Protein AF-A0A1Y2EVN9-F1 (afdb_monomer_lite)

pLDDT: mean 73.64, std 23.73, range [30.78, 98.62]

Structure (mmCIF, N/CA/C/O backbone):
data_AF-A0A1Y2EVN9-F1
#
_entry.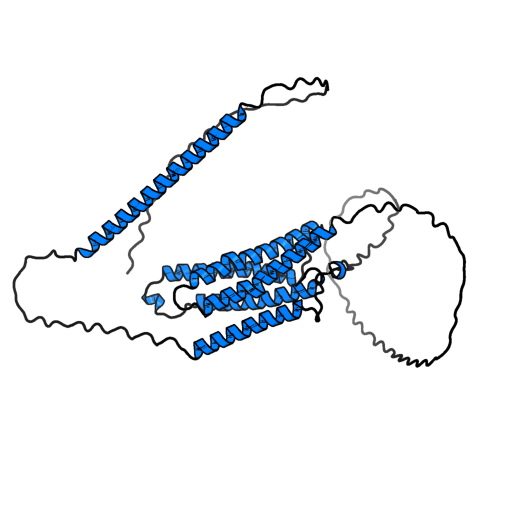id   AF-A0A1Y2EVN9-F1
#
loop_
_atom_site.group_PDB
_atom_site.id
_atom_site.type_symbol
_atom_site.label_atom_id
_atom_site.label_alt_id
_atom_site.label_comp_id
_atom_site.label_asym_id
_atom_site.label_entity_id
_atom_site.label_seq_id
_atom_site.pdbx_PDB_ins_code
_atom_site.Cartn_x
_atom_site.Cartn_y
_atom_site.Cartn_z
_atom_site.occupancy
_atom_site.B_iso_or_equiv
_atom_site.auth_seq_id
_atom_site.auth_comp_id
_atom_site.auth_asym_id
_atom_site.auth_atom_id
_atom_site.pdbx_PDB_model_num
ATOM 1 N N . MET A 1 1 ? -19.627 15.706 5.560 1.00 34.94 1 MET A N 1
ATOM 2 C CA . MET A 1 1 ? -20.431 14.649 6.206 1.00 34.94 1 MET A CA 1
ATOM 3 C C . MET A 1 1 ? -19.905 14.470 7.611 1.00 34.94 1 MET A C 1
ATOM 5 O O . MET A 1 1 ? -18.708 14.255 7.759 1.00 34.94 1 MET A O 1
ATOM 9 N N . ASP A 1 2 ? -20.760 14.638 8.614 1.00 34.47 2 ASP A N 1
ATOM 10 C CA . ASP A 1 2 ? -20.383 14.423 10.007 1.00 34.47 2 ASP A CA 1
ATOM 11 C C . ASP A 1 2 ? -20.301 12.914 10.277 1.00 34.47 2 ASP A C 1
ATOM 13 O O . ASP A 1 2 ? -21.312 12.223 10.370 1.00 34.47 2 ASP A O 1
ATOM 17 N N . LEU A 1 3 ? -19.076 12.385 10.314 1.00 41.66 3 LEU A N 1
ATOM 18 C CA . LEU A 1 3 ? -18.809 10.964 10.560 1.00 41.66 3 LEU A CA 1
ATOM 19 C C . LEU A 1 3 ? -18.911 10.602 12.052 1.00 41.66 3 LEU A C 1
ATOM 21 O O . LEU A 1 3 ? -18.780 9.424 12.403 1.00 41.66 3 LEU A O 1
ATOM 25 N N . SER A 1 4 ? -19.123 11.587 12.936 1.00 45.50 4 SER A N 1
ATOM 26 C CA . SER A 1 4 ? -19.107 11.387 14.387 1.00 45.50 4 SER A CA 1
ATOM 27 C C . SER A 1 4 ? -20.281 10.544 14.896 1.00 45.50 4 SER A C 1
ATOM 29 O O . SER A 1 4 ? -20.102 9.814 15.874 1.00 45.50 4 SER A O 1
ATOM 31 N N . SER A 1 5 ? -21.424 10.562 14.199 1.00 46.28 5 SER A N 1
ATOM 32 C CA . SER A 1 5 ? -22.664 9.873 14.588 1.00 46.28 5 SER A CA 1
ATOM 33 C C . SER A 1 5 ? -22.692 8.373 14.262 1.00 46.28 5 SER A C 1
ATOM 35 O O . SER A 1 5 ? -23.429 7.622 14.894 1.00 46.28 5 SER A O 1
ATOM 37 N N . THR A 1 6 ? -21.864 7.899 13.323 1.00 50.53 6 THR A N 1
ATOM 38 C CA . THR A 1 6 ? -21.842 6.481 12.897 1.00 50.53 6 THR A CA 1
ATOM 39 C C . THR A 1 6 ? -21.012 5.558 13.790 1.00 50.53 6 THR A C 1
ATOM 41 O O . THR A 1 6 ? -21.152 4.341 13.706 1.00 50.53 6 THR A O 1
ATOM 44 N N . PHE A 1 7 ? -20.156 6.107 14.655 1.00 44.53 7 PHE A N 1
ATOM 45 C CA . PHE A 1 7 ? -19.360 5.331 15.610 1.00 44.53 7 PHE A CA 1
ATOM 46 C C . PHE A 1 7 ? -19.925 5.513 17.020 1.00 44.53 7 PHE A C 1
ATOM 48 O O . PHE A 1 7 ? -19.379 6.272 17.826 1.00 44.53 7 PHE A O 1
ATOM 55 N N . SER A 1 8 ? -21.020 4.814 17.327 1.00 47.16 8 SER A N 1
ATOM 56 C CA . SER A 1 8 ? -21.505 4.717 18.704 1.00 47.16 8 SER A CA 1
ATOM 57 C C . SER A 1 8 ? -20.593 3.773 19.489 1.00 47.16 8 SER A C 1
ATOM 59 O O . SER A 1 8 ? -20.659 2.554 19.342 1.00 47.16 8 SER A O 1
ATOM 61 N N . ALA A 1 9 ? -19.735 4.334 20.347 1.00 46.75 9 ALA A N 1
ATOM 62 C CA . ALA A 1 9 ? -18.887 3.557 21.257 1.00 46.75 9 ALA A CA 1
ATOM 63 C C . ALA A 1 9 ? -19.705 2.656 22.208 1.00 46.75 9 ALA A C 1
ATOM 65 O O . ALA A 1 9 ? -19.168 1.697 22.755 1.00 46.75 9 ALA A O 1
ATOM 66 N N . SER A 1 10 ? -21.008 2.930 22.360 1.00 43.56 10 SER A N 1
ATOM 67 C CA . SER A 1 10 ? -21.938 2.142 23.172 1.00 43.56 10 SER A CA 1
ATOM 68 C C . SER A 1 10 ? -22.280 0.779 22.551 1.00 43.56 10 SER A C 1
ATOM 70 O O . SER A 1 10 ? -22.533 -0.166 23.291 1.00 43.56 10 SER A O 1
ATOM 72 N N . ALA A 1 11 ? -22.200 0.627 21.222 1.00 43.34 11 ALA A N 1
ATOM 73 C CA . ALA A 1 11 ? -22.446 -0.655 20.546 1.00 43.34 11 ALA A CA 1
ATOM 74 C C . ALA A 1 11 ? -21.252 -1.626 20.627 1.00 43.34 11 ALA A C 1
ATOM 76 O O . ALA A 1 11 ? -21.400 -2.817 20.372 1.00 43.34 11 ALA A O 1
ATOM 77 N N . ALA A 1 12 ? -20.078 -1.136 21.041 1.00 42.50 12 ALA A N 1
ATOM 78 C CA . ALA A 1 12 ? -18.939 -1.962 21.426 1.00 42.50 12 ALA A CA 1
ATOM 79 C C . ALA A 1 12 ? -18.917 -2.207 22.943 1.00 42.50 12 ALA A C 1
ATOM 81 O O . ALA A 1 12 ? -17.842 -2.308 23.546 1.00 42.50 12 ALA A O 1
ATOM 82 N N . ALA A 1 13 ? -20.094 -2.371 23.559 1.00 40.84 13 ALA A N 1
ATOM 83 C CA . ALA A 1 13 ? -20.227 -3.292 24.677 1.00 40.84 13 ALA A CA 1
ATOM 84 C C . ALA A 1 13 ? -19.858 -4.687 24.151 1.00 40.84 13 ALA A C 1
ATOM 86 O O . ALA A 1 13 ? -20.698 -5.537 23.885 1.00 40.84 13 ALA A O 1
ATOM 87 N N . VAL A 1 14 ? -18.556 -4.902 23.952 1.00 41.34 14 VAL A N 1
ATOM 88 C CA . VAL A 1 14 ? -17.957 -6.215 24.064 1.00 41.34 14 VAL A CA 1
ATOM 89 C C . VAL A 1 14 ? -18.363 -6.630 25.465 1.00 41.34 14 VAL A C 1
ATOM 91 O O . VAL A 1 14 ? -17.728 -6.208 26.433 1.00 41.34 14 VAL A O 1
ATOM 94 N N . SER A 1 15 ? -19.475 -7.364 25.578 1.00 39.38 15 SER A N 1
ATOM 95 C CA . SER A 1 15 ? -19.688 -8.259 26.698 1.00 39.38 15 SER A CA 1
ATOM 96 C C . SER A 1 15 ? -18.334 -8.910 26.889 1.00 39.38 15 SER A C 1
ATOM 98 O O . SER A 1 15 ? -17.832 -9.559 25.965 1.00 39.38 15 SER A O 1
ATOM 100 N N . ALA A 1 16 ? -17.678 -8.608 28.014 1.00 35.81 16 ALA A N 1
ATOM 101 C CA . ALA A 1 16 ? -16.493 -9.344 28.409 1.00 35.81 16 ALA A CA 1
ATOM 102 C C . ALA A 1 16 ? -16.835 -10.812 28.145 1.00 35.81 16 ALA A C 1
ATOM 104 O O . ALA A 1 16 ? -17.944 -11.207 28.524 1.00 35.81 16 ALA A O 1
ATOM 105 N N . PRO A 1 17 ? -16.013 -11.568 27.394 1.00 36.44 17 PRO A N 1
ATOM 106 C CA . PRO A 1 17 ? -16.345 -12.950 27.116 1.00 36.44 17 PRO A CA 1
ATOM 107 C C . PRO A 1 17 ? -16.659 -13.585 28.464 1.00 36.44 17 PRO A C 1
ATOM 109 O O . PRO A 1 17 ? -15.813 -13.585 29.361 1.00 36.44 17 PRO A O 1
ATOM 112 N N . LEU A 1 18 ? -17.918 -13.999 28.620 1.00 34.16 18 LEU A N 1
ATOM 113 C CA . LEU A 1 18 ? -18.424 -14.722 29.772 1.00 34.16 18 LEU A CA 1
ATOM 114 C C . LEU A 1 18 ? -17.765 -16.101 29.733 1.00 34.16 18 LEU A C 1
ATOM 116 O O . LEU A 1 18 ? -18.404 -17.111 29.472 1.00 34.16 18 LEU A O 1
ATOM 120 N N . TYR A 1 19 ? -16.460 -16.150 29.969 1.00 30.78 19 TYR A N 1
ATOM 121 C CA . TYR A 1 19 ? -15.894 -17.284 30.653 1.00 30.78 19 TYR A CA 1
ATOM 122 C C . TYR A 1 19 ? -16.350 -17.091 32.090 1.00 30.78 19 TYR A C 1
ATOM 124 O O . TYR A 1 19 ? -15.742 -16.348 32.862 1.00 30.78 19 TYR A O 1
ATOM 132 N N . SER A 1 20 ? -17.476 -17.710 32.435 1.00 35.25 20 SER A N 1
ATOM 133 C CA . SER A 1 20 ? -17.718 -18.076 33.816 1.00 35.25 20 SER A CA 1
ATOM 134 C C . SER A 1 20 ? -16.542 -18.961 34.216 1.00 35.25 20 SER A C 1
ATOM 136 O O . SER A 1 20 ? -16.528 -20.164 33.957 1.00 35.25 20 SER A O 1
ATOM 138 N N . ILE A 1 21 ? -15.512 -18.360 34.810 1.00 32.78 21 ILE A N 1
ATOM 139 C CA . ILE A 1 21 ? -14.719 -19.094 35.777 1.00 32.78 21 ILE A CA 1
ATOM 140 C C . ILE A 1 21 ? -15.749 -19.432 36.841 1.00 32.78 21 ILE A C 1
ATOM 142 O O . ILE A 1 21 ? -16.159 -18.570 37.618 1.00 32.78 21 ILE A O 1
ATOM 146 N N . THR A 1 22 ? -16.243 -20.666 36.805 1.00 35.19 22 THR A N 1
ATOM 147 C CA . THR A 1 22 ? -16.845 -21.293 37.968 1.00 35.19 22 THR A CA 1
ATOM 148 C C . THR A 1 22 ? -15.737 -21.299 39.008 1.00 35.19 22 THR A C 1
ATOM 150 O O . THR A 1 22 ? -14.952 -22.238 39.102 1.00 35.19 22 THR A O 1
ATOM 153 N N . ALA A 1 23 ? -15.598 -20.189 39.729 1.00 35.47 23 ALA A N 1
ATOM 154 C CA . ALA A 1 23 ? -14.927 -20.184 41.001 1.00 35.47 23 ALA A CA 1
ATOM 155 C C . ALA A 1 23 ? -15.796 -21.102 41.848 1.00 35.47 23 ALA A C 1
ATOM 157 O O . ALA A 1 23 ? -16.858 -20.704 42.325 1.00 35.47 23 ALA A O 1
ATOM 158 N N . SER A 1 24 ? -15.400 -22.374 41.929 1.00 33.91 24 SER A N 1
ATOM 159 C CA . SER A 1 24 ? -15.889 -23.252 42.970 1.00 33.91 24 SER A CA 1
ATOM 160 C C . SER A 1 24 ? -15.668 -22.485 44.264 1.00 33.91 24 SER A C 1
ATOM 162 O O . SER A 1 24 ? -14.526 -22.217 44.646 1.00 33.91 24 SER A O 1
ATOM 164 N N . SER A 1 25 ? -16.761 -22.077 44.893 1.00 40.16 25 SER A N 1
ATOM 165 C CA . SER A 1 25 ? -16.790 -21.616 46.267 1.00 40.16 25 SER A CA 1
ATOM 166 C C . SER A 1 25 ? -16.389 -22.798 47.150 1.00 40.16 25 SER A C 1
ATOM 168 O O . SER A 1 25 ? -17.229 -23.469 47.743 1.00 40.16 25 SER A O 1
ATOM 170 N N . GLY A 1 26 ? -15.092 -23.103 47.163 1.00 34.59 26 GLY A N 1
ATOM 171 C CA . GLY A 1 26 ? -14.462 -23.917 48.180 1.00 34.59 26 GLY A CA 1
ATOM 172 C C . GLY A 1 26 ? -14.413 -23.065 49.432 1.00 34.59 26 GLY A C 1
ATOM 173 O O . GLY A 1 26 ? -13.528 -22.226 49.583 1.00 34.59 26 GLY A O 1
ATOM 174 N N . GLY A 1 27 ? -15.419 -23.226 50.288 1.00 44.00 27 GLY A N 1
ATOM 175 C CA . GLY A 1 27 ? -15.345 -22.757 51.659 1.00 44.00 27 GLY A CA 1
ATOM 176 C C . GLY A 1 27 ? -14.179 -23.463 52.339 1.00 44.00 27 GLY A C 1
ATOM 177 O O . GLY A 1 27 ? -14.243 -24.663 52.581 1.00 44.00 27 GLY A O 1
ATOM 178 N N . SER A 1 28 ? -13.116 -22.718 52.627 1.00 37.31 28 SER A N 1
ATOM 179 C CA . SER A 1 28 ? -12.024 -23.196 53.466 1.00 37.31 28 SER A CA 1
ATOM 180 C C . SER A 1 28 ? -12.242 -22.677 54.876 1.00 37.31 28 SER A C 1
ATOM 182 O O . SER A 1 28 ? -11.892 -21.550 55.223 1.00 37.31 28 SER A O 1
ATOM 184 N N . SER A 1 29 ? -12.870 -23.541 55.666 1.00 37.34 29 SER A N 1
ATOM 185 C CA . SER A 1 29 ? -12.788 -23.570 57.117 1.00 37.34 29 SER A CA 1
ATOM 186 C C . SER A 1 29 ? -11.329 -23.560 57.570 1.00 37.34 29 SER A C 1
ATOM 188 O O . SER A 1 29 ? -10.499 -24.309 57.055 1.00 37.34 29 SER A O 1
ATOM 190 N N . ALA A 1 30 ? -11.044 -22.730 58.568 1.00 40.97 30 ALA A N 1
ATOM 191 C CA . ALA A 1 30 ? -9.819 -22.783 59.344 1.00 40.97 30 ALA A CA 1
ATOM 192 C C . ALA A 1 30 ? -9.633 -24.179 59.962 1.00 40.97 30 ALA A C 1
ATOM 194 O O . ALA A 1 30 ? -10.566 -24.730 60.546 1.00 40.97 30 ALA A O 1
ATOM 195 N N . GLY A 1 31 ? -8.426 -24.734 59.865 1.00 35.88 31 GLY A N 1
ATOM 196 C CA . GLY A 1 31 ? -8.103 -25.990 60.527 1.00 35.88 31 GLY A CA 1
ATOM 197 C C . GLY A 1 31 ? -6.674 -26.454 60.288 1.00 35.88 31 GLY A C 1
ATOM 198 O O . GLY A 1 31 ? -6.390 -27.061 59.267 1.00 35.88 31 GLY A O 1
ATOM 199 N N . GLY A 1 32 ? -5.820 -26.216 61.285 1.00 35.16 32 GLY A N 1
ATOM 200 C CA . GLY A 1 32 ? -4.882 -27.231 61.769 1.00 35.16 32 GLY A CA 1
ATOM 201 C C . GLY A 1 32 ? -3.569 -27.422 61.015 1.00 35.16 32 GLY A C 1
ATOM 202 O O . GLY A 1 32 ? -3.515 -27.994 59.934 1.00 35.16 32 GLY A O 1
ATOM 203 N N . ALA A 1 33 ? -2.487 -27.033 61.686 1.00 42.38 33 ALA A N 1
ATOM 204 C CA . ALA A 1 33 ? -1.132 -27.478 61.407 1.00 42.38 33 ALA A CA 1
ATOM 205 C C . ALA A 1 33 ? -0.999 -29.012 61.482 1.00 42.38 33 ALA A C 1
ATOM 207 O O . ALA A 1 33 ? -1.585 -29.655 62.351 1.00 42.38 33 ALA A O 1
ATOM 208 N N . GLY A 1 34 ? -0.151 -29.574 60.622 1.00 33.62 34 GLY A N 1
ATOM 209 C CA . GLY A 1 34 ? 0.265 -30.972 60.679 1.00 33.62 34 GLY A CA 1
ATOM 210 C C . GLY A 1 34 ? 1.383 -31.238 59.680 1.00 33.62 34 GLY A C 1
ATOM 211 O O . GLY A 1 34 ? 1.138 -31.403 58.491 1.00 33.62 34 GLY A O 1
ATOM 212 N N . ALA A 1 35 ? 2.620 -31.230 60.168 1.00 45.34 35 ALA A N 1
ATOM 213 C CA . ALA A 1 35 ? 3.794 -31.648 59.421 1.00 45.34 35 ALA A CA 1
ATOM 214 C C . ALA A 1 35 ? 3.824 -33.178 59.285 1.00 45.34 35 ALA A C 1
ATOM 216 O O . ALA A 1 35 ? 3.677 -33.875 60.285 1.00 45.34 35 ALA A O 1
ATOM 217 N N . SER A 1 36 ? 4.126 -33.694 58.093 1.00 39.09 36 SER A N 1
ATOM 218 C CA . SER A 1 36 ? 4.818 -34.978 57.957 1.00 39.09 36 SER A CA 1
ATOM 219 C C . SER A 1 36 ? 5.502 -35.117 56.597 1.00 39.09 36 SER A C 1
ATOM 221 O O . SER A 1 36 ? 4.943 -34.841 55.540 1.00 39.09 36 SER A O 1
ATOM 223 N N . SER A 1 37 ? 6.745 -35.559 56.704 1.00 42.06 37 SER A N 1
ATOM 224 C CA . SER A 1 37 ? 7.745 -35.953 55.722 1.00 42.06 37 SER A CA 1
ATOM 225 C C . SER A 1 37 ? 7.330 -36.996 54.677 1.00 42.06 37 SER A C 1
ATOM 227 O O . SER A 1 37 ? 6.659 -37.962 55.016 1.00 42.06 37 SER A O 1
ATOM 229 N N . GLY A 1 38 ? 7.964 -36.895 53.501 1.00 39.31 38 GLY A N 1
ATOM 230 C CA . GLY A 1 38 ? 8.702 -38.003 52.874 1.00 39.31 38 GLY A CA 1
ATOM 231 C C . GLY A 1 38 ? 7.924 -38.989 51.996 1.00 39.31 38 GLY A C 1
ATOM 232 O O . GLY A 1 38 ? 6.929 -39.563 52.414 1.00 39.31 38 GLY A O 1
ATOM 233 N N . GLY A 1 39 ? 8.463 -39.273 50.805 1.00 33.25 39 GLY A N 1
ATOM 234 C CA . GLY A 1 39 ? 8.113 -40.483 50.055 1.00 33.25 39 GLY A CA 1
ATOM 235 C C . GLY A 1 39 ? 8.270 -40.366 48.543 1.00 33.25 39 GLY A C 1
ATOM 236 O O . GLY A 1 39 ? 7.394 -39.850 47.862 1.00 33.25 39 GLY A O 1
ATOM 237 N N . ALA A 1 40 ? 9.385 -40.880 48.027 1.00 45.91 40 ALA A N 1
ATOM 238 C CA . ALA A 1 40 ? 9.589 -41.192 46.616 1.00 45.91 40 ALA A CA 1
ATOM 239 C C . ALA A 1 40 ? 8.915 -42.530 46.236 1.00 45.91 40 ALA A C 1
ATOM 241 O O . ALA A 1 40 ? 8.785 -43.410 47.082 1.00 45.91 40 ALA A O 1
ATOM 242 N N . GLY A 1 41 ? 8.580 -42.709 44.952 1.00 36.31 41 GLY A N 1
ATOM 243 C CA . GLY A 1 41 ? 8.181 -43.993 44.341 1.00 36.31 41 GLY A CA 1
ATOM 244 C C . GLY A 1 41 ? 7.054 -43.801 43.317 1.00 36.31 41 GLY A C 1
ATOM 245 O O . GLY A 1 41 ? 5.977 -43.354 43.676 1.00 36.31 41 GLY A O 1
ATOM 246 N N . ALA A 1 42 ? 7.311 -43.873 42.009 1.00 40.38 42 ALA A N 1
ATOM 247 C CA . ALA A 1 42 ? 7.463 -45.076 41.173 1.00 40.38 42 ALA A CA 1
ATOM 248 C C . ALA A 1 42 ? 6.137 -45.547 40.524 1.00 40.38 42 ALA A C 1
ATOM 250 O O . ALA A 1 42 ? 5.221 -46.007 41.189 1.00 40.38 42 ALA A O 1
ATOM 251 N N . THR A 1 43 ? 6.099 -45.404 39.192 1.00 52.75 43 THR A N 1
ATOM 252 C CA . THR A 1 43 ? 5.428 -46.213 38.148 1.00 52.75 43 THR A CA 1
ATOM 253 C C . THR A 1 43 ? 4.273 -47.154 38.515 1.00 52.75 43 THR A C 1
ATOM 255 O O . THR A 1 43 ? 4.488 -48.147 39.205 1.00 52.75 43 THR A O 1
ATOM 258 N N . THR A 1 44 ? 3.141 -47.030 37.807 1.00 41.50 44 THR A N 1
ATOM 259 C CA . THR A 1 44 ? 2.495 -48.190 37.150 1.00 41.50 44 THR A CA 1
ATOM 260 C C . THR A 1 44 ? 1.560 -47.765 36.016 1.00 41.50 44 THR A C 1
ATOM 262 O O . THR A 1 44 ? 0.887 -46.741 36.082 1.00 41.50 44 THR A O 1
ATOM 265 N N . ALA A 1 45 ? 1.567 -48.567 34.954 1.00 44.97 45 ALA A N 1
ATOM 266 C CA . ALA A 1 45 ? 0.707 -48.491 33.783 1.00 44.97 45 ALA A CA 1
ATOM 267 C C . ALA A 1 45 ? -0.560 -49.350 33.962 1.00 44.97 45 ALA A C 1
ATOM 269 O O . ALA A 1 45 ? -0.526 -50.327 34.706 1.00 44.97 45 ALA A O 1
ATOM 270 N N . GLY A 1 46 ? -1.602 -49.072 33.166 1.00 36.44 46 GLY A N 1
ATOM 271 C CA . GLY A 1 46 ? -2.510 -50.111 32.656 1.00 36.44 46 GLY A CA 1
ATOM 272 C C . GLY A 1 46 ? -4.012 -49.949 32.934 1.00 36.44 46 GLY A C 1
ATOM 273 O O . GLY A 1 46 ? -4.424 -49.803 34.076 1.00 36.44 46 GLY A O 1
ATOM 274 N N . GLY A 1 47 ? -4.807 -50.100 31.860 1.00 34.38 47 GLY A N 1
ATOM 275 C CA . GLY A 1 47 ? -6.258 -50.374 31.849 1.00 34.38 47 GLY A CA 1
ATOM 276 C C . GLY A 1 47 ? -7.131 -49.113 31.908 1.00 34.38 47 GLY A C 1
ATOM 277 O O . GLY A 1 47 ? -7.039 -48.347 32.848 1.00 34.38 47 GLY A O 1
ATOM 278 N N . GLY A 1 48 ? -7.979 -48.759 30.941 1.00 41.22 48 GLY A N 1
ATOM 279 C CA . GLY A 1 48 ? -8.818 -49.580 30.075 1.00 41.22 48 GLY A CA 1
ATOM 280 C C . GLY A 1 48 ? -10.270 -49.462 30.548 1.00 41.22 48 GLY A C 1
ATOM 281 O O . GLY A 1 48 ? -10.645 -50.151 31.483 1.00 41.22 48 GLY A O 1
ATOM 282 N N . SER A 1 49 ? -11.094 -48.617 29.916 1.00 42.72 49 SER A N 1
ATOM 283 C CA . SER A 1 49 ? -12.533 -48.892 29.803 1.00 42.72 49 SER A CA 1
ATOM 284 C C . SER A 1 49 ? -13.161 -48.115 28.644 1.00 42.72 49 SER A C 1
ATOM 286 O O . SER A 1 49 ? -13.015 -46.902 28.496 1.00 42.72 49 SER A O 1
ATOM 288 N N . SER A 1 50 ? -13.813 -48.886 27.787 1.00 48.53 50 SER A N 1
ATOM 289 C CA . SER A 1 50 ? -14.742 -48.504 26.737 1.00 48.53 50 SER A CA 1
ATOM 290 C C . SER A 1 50 ? -16.046 -47.983 27.342 1.00 48.53 50 SER A C 1
ATOM 292 O O . SER A 1 50 ? -16.677 -48.690 28.126 1.00 48.53 50 SER A O 1
ATOM 294 N N . GLY A 1 51 ? -16.478 -46.793 26.930 1.00 40.66 51 GLY A N 1
ATOM 295 C CA . GLY A 1 51 ? -17.767 -46.213 27.302 1.00 40.66 51 GLY A CA 1
ATOM 296 C C . GLY A 1 51 ? -18.493 -45.673 26.077 1.00 40.66 51 GLY A C 1
ATOM 297 O O . GLY A 1 51 ? -18.408 -44.489 25.766 1.00 40.66 51 GLY A O 1
ATOM 298 N N . THR A 1 52 ? -19.186 -46.563 25.373 1.00 48.16 52 THR A N 1
ATOM 299 C CA . THR A 1 52 ? -20.187 -46.238 24.354 1.00 48.16 52 THR A CA 1
ATOM 300 C C . THR A 1 52 ? -21.416 -45.664 25.061 1.00 48.16 52 THR A C 1
ATOM 302 O O . THR A 1 52 ? -22.033 -46.353 25.869 1.00 48.16 52 THR A O 1
ATOM 305 N N . GLY A 1 53 ? -21.763 -44.409 24.778 1.00 43.84 53 GLY A N 1
ATOM 306 C CA . GLY A 1 53 ? -22.907 -43.717 25.375 1.00 43.84 53 GLY A CA 1
ATOM 307 C C . GLY A 1 53 ? -23.766 -43.049 24.310 1.00 43.84 53 GLY A C 1
ATOM 308 O O . GLY A 1 53 ? -23.562 -41.891 23.967 1.00 43.84 53 GLY A O 1
ATOM 309 N N . SER A 1 54 ? -24.713 -43.811 23.776 1.00 50.69 54 SER A N 1
ATOM 310 C CA . SER A 1 54 ? -25.848 -43.362 22.972 1.00 50.69 54 SER A CA 1
ATOM 311 C C . SER A 1 54 ? -26.927 -42.714 23.848 1.00 50.69 54 SER A C 1
ATOM 313 O O . SER A 1 54 ? -27.298 -43.265 24.880 1.00 50.69 54 SER A O 1
ATOM 315 N N . GLY A 1 55 ? -27.483 -41.590 23.395 1.00 39.69 55 GLY A N 1
ATOM 316 C CA . GLY A 1 55 ? -28.688 -40.960 23.947 1.00 39.69 55 GLY A CA 1
ATOM 317 C C . GLY A 1 55 ? -28.749 -39.487 23.542 1.00 39.69 55 GLY A C 1
ATOM 318 O O . GLY A 1 55 ? -27.721 -38.832 23.468 1.00 39.69 55 GLY A O 1
ATOM 319 N N . ALA A 1 56 ? -29.873 -38.860 23.239 1.00 43.28 56 ALA A N 1
ATOM 320 C CA . ALA A 1 56 ? -31.248 -39.274 23.028 1.00 43.28 56 ALA A CA 1
ATOM 321 C C . ALA A 1 56 ? -31.900 -38.070 22.325 1.00 43.28 56 ALA A C 1
ATOM 323 O O . ALA A 1 56 ? -31.596 -36.920 22.646 1.00 43.28 56 ALA A O 1
ATOM 324 N N . ALA A 1 57 ? -32.763 -38.327 21.348 1.00 46.97 57 ALA A N 1
ATOM 325 C CA . ALA A 1 57 ? -33.530 -37.295 20.670 1.00 46.97 57 ALA A CA 1
ATOM 326 C C . ALA A 1 57 ? -34.548 -36.667 21.637 1.00 46.97 57 ALA A C 1
ATOM 328 O O . ALA A 1 57 ? -35.341 -37.384 22.243 1.00 46.97 57 ALA A O 1
ATOM 329 N N . SER A 1 58 ? -34.561 -35.337 21.747 1.00 48.56 58 SER A N 1
ATOM 330 C CA . SER A 1 58 ? -35.654 -34.590 22.369 1.00 48.56 58 SER A CA 1
ATOM 331 C C . SER A 1 58 ? -36.436 -33.829 21.299 1.00 48.56 58 SER A C 1
ATOM 333 O O . SER A 1 58 ? -36.089 -32.745 20.839 1.00 48.56 58 SER A O 1
ATOM 335 N N . THR A 1 59 ? -37.530 -34.456 20.883 1.00 51.00 59 THR A N 1
ATOM 336 C CA . THR A 1 59 ? -38.683 -33.831 20.237 1.00 51.00 59 THR A CA 1
ATOM 337 C C . THR A 1 59 ? -39.425 -32.914 21.207 1.00 51.00 59 THR A C 1
ATOM 339 O O . THR A 1 59 ? -39.794 -33.334 22.301 1.00 51.00 59 THR A O 1
ATOM 342 N N . GLY A 1 60 ? -39.749 -31.704 20.753 1.00 41.69 60 GLY A N 1
ATOM 343 C CA . GLY A 1 60 ? -40.785 -30.852 21.338 1.00 41.69 60 GLY A CA 1
ATOM 344 C C . GLY A 1 60 ? -40.532 -29.375 21.039 1.00 41.69 60 GLY A C 1
ATOM 345 O O . GLY A 1 60 ? -39.396 -28.934 21.053 1.00 41.69 60 GLY A O 1
ATOM 346 N N . LYS A 1 61 ? -41.509 -28.512 20.781 1.00 45.59 61 LYS A N 1
ATOM 347 C CA . LYS A 1 61 ? -42.933 -28.631 20.463 1.00 45.59 61 LYS A CA 1
ATOM 348 C C . LYS A 1 61 ? -43.293 -27.222 19.970 1.00 45.59 61 LYS A C 1
ATOM 350 O O . LYS A 1 61 ? -43.003 -26.253 20.666 1.00 45.59 61 LYS A O 1
ATOM 355 N N . ALA A 1 62 ? -43.848 -27.094 18.768 1.00 47.94 62 ALA A N 1
ATOM 356 C CA . ALA A 1 62 ? -44.321 -25.808 18.265 1.00 47.94 62 ALA A CA 1
ATOM 357 C C . ALA A 1 62 ? -45.573 -25.367 19.041 1.00 47.94 62 ALA A C 1
ATOM 359 O O . ALA A 1 62 ? -46.492 -26.162 19.239 1.00 47.94 62 ALA A O 1
ATOM 360 N N . SER A 1 63 ? -45.621 -24.098 19.443 1.00 54.16 63 SER A N 1
ATOM 361 C CA . SER A 1 63 ? -46.849 -23.422 19.865 1.00 54.16 63 SER A CA 1
ATOM 362 C C . SER A 1 63 ? -46.949 -22.078 19.149 1.00 54.16 63 SER A C 1
ATOM 364 O O . SER A 1 63 ? -46.419 -21.060 19.589 1.00 54.16 63 SER A O 1
ATOM 366 N N . THR A 1 64 ? -47.623 -22.109 18.006 1.00 48.16 64 THR A N 1
ATOM 367 C CA . THR A 1 64 ? -48.217 -20.956 17.334 1.00 48.16 64 THR A CA 1
ATOM 368 C C . THR A 1 64 ? -49.434 -20.493 18.131 1.00 48.16 64 THR A C 1
ATOM 370 O O . THR A 1 64 ? -50.407 -21.234 18.245 1.00 48.16 64 THR A O 1
ATOM 373 N N . GLY A 1 65 ? -49.383 -19.276 18.670 1.00 45.47 65 GLY A N 1
ATOM 374 C CA . GLY A 1 65 ? -50.526 -18.592 19.272 1.00 45.47 65 GLY A CA 1
ATOM 375 C C . GLY A 1 65 ? -50.831 -17.320 18.493 1.00 45.47 65 GLY A C 1
ATOM 376 O O . GLY A 1 65 ? -50.177 -16.302 18.696 1.00 45.47 65 GLY A O 1
ATOM 377 N N . ALA A 1 66 ? -51.799 -17.404 17.582 1.00 47.81 66 ALA A N 1
ATOM 378 C CA . ALA A 1 66 ? -52.442 -16.257 16.961 1.00 47.81 66 ALA A CA 1
ATOM 379 C C . ALA A 1 66 ? -53.501 -15.705 17.926 1.00 47.81 66 ALA A C 1
ATOM 381 O O . ALA A 1 66 ? -54.363 -16.449 18.386 1.00 47.81 66 ALA A O 1
ATOM 382 N N . GLY A 1 67 ? -53.434 -14.409 18.223 1.00 47.66 67 GLY A N 1
ATOM 383 C CA . GLY A 1 67 ? -54.436 -13.692 19.005 1.00 47.66 67 GLY A CA 1
ATOM 384 C C . GLY A 1 67 ? -54.767 -12.376 18.319 1.00 47.66 67 GLY A C 1
ATOM 385 O O . GLY A 1 67 ? -54.058 -11.390 18.492 1.00 47.66 67 GLY A O 1
ATOM 386 N N . ALA A 1 68 ? -55.821 -12.393 17.506 1.00 50.12 68 ALA A N 1
ATOM 387 C CA . ALA A 1 68 ? -56.481 -11.201 17.000 1.00 50.12 68 ALA A CA 1
ATOM 388 C C . ALA A 1 68 ? -57.324 -10.585 18.127 1.00 50.12 68 ALA A C 1
ATOM 390 O O . ALA A 1 68 ? -58.109 -11.284 18.763 1.00 50.12 68 ALA A O 1
ATOM 391 N N . GLY A 1 69 ? -57.159 -9.285 18.364 1.00 51.03 69 GLY A N 1
ATOM 392 C CA . GLY A 1 69 ? -57.917 -8.524 19.352 1.00 51.03 69 GLY A CA 1
ATOM 393 C C . GLY A 1 69 ? -58.285 -7.157 18.795 1.00 51.03 69 GLY A C 1
ATOM 394 O O . GLY A 1 69 ? -57.530 -6.200 18.922 1.00 51.03 69 GLY A O 1
ATOM 395 N N . THR A 1 70 ? -59.442 -7.104 18.145 1.00 51.16 70 THR A N 1
ATOM 396 C CA . THR A 1 70 ? -60.155 -5.893 17.733 1.00 51.16 70 THR A CA 1
ATOM 397 C C . THR A 1 70 ? -60.781 -5.241 18.966 1.00 51.16 70 THR A C 1
ATOM 399 O O . THR A 1 70 ? -61.478 -5.915 19.720 1.00 51.16 70 THR A O 1
ATOM 402 N N . GLY A 1 71 ? -60.582 -3.936 19.159 1.00 52.00 71 GLY A N 1
ATOM 403 C CA . GLY A 1 71 ? -61.210 -3.188 20.248 1.00 52.00 71 GLY A CA 1
ATOM 404 C C . GLY A 1 71 ? -61.177 -1.684 20.008 1.00 52.00 71 GLY A C 1
ATOM 405 O O . GLY A 1 71 ? -60.215 -1.013 20.367 1.00 52.00 71 GLY A O 1
ATOM 406 N N . SER A 1 72 ? -62.236 -1.172 19.382 1.00 51.84 72 SER A N 1
ATOM 407 C CA . SER A 1 72 ? -62.598 0.248 19.357 1.00 51.84 72 SER A CA 1
ATOM 408 C C . SER A 1 72 ? -63.068 0.718 20.736 1.00 51.84 72 SER A C 1
ATOM 410 O O . SER A 1 72 ? -63.787 -0.018 21.407 1.00 51.84 72 SER A O 1
ATOM 412 N N . GLY A 1 73 ? -62.827 1.992 21.064 1.00 47.56 73 GLY A N 1
ATOM 413 C CA . GLY A 1 73 ? -63.808 2.775 21.825 1.00 47.56 73 GLY A CA 1
ATOM 414 C C . GLY A 1 73 ? -63.293 3.660 22.964 1.00 47.56 73 GLY A C 1
ATOM 415 O O . GLY A 1 73 ? -62.782 3.167 23.957 1.00 47.56 73 GLY A O 1
ATOM 416 N N . ALA A 1 74 ? -63.618 4.950 22.821 1.00 46.97 74 ALA A N 1
ATOM 417 C CA . ALA A 1 74 ? -64.039 5.905 23.855 1.00 46.97 74 ALA A CA 1
ATOM 418 C C . ALA A 1 74 ? -63.002 6.565 24.798 1.00 46.97 74 ALA A C 1
ATOM 420 O O . ALA A 1 74 ? -62.506 5.992 25.759 1.00 46.97 74 ALA A O 1
ATOM 421 N N . THR A 1 75 ? -62.788 7.857 24.524 1.00 54.25 75 THR A N 1
ATOM 422 C CA . THR A 1 75 ? -63.038 9.017 25.405 1.00 54.25 75 THR A CA 1
ATOM 423 C C . THR A 1 75 ? -62.940 8.832 26.926 1.00 54.25 75 THR A C 1
ATOM 425 O O . THR A 1 75 ? -63.824 8.236 27.532 1.00 54.25 75 THR A O 1
ATOM 428 N N . ALA A 1 76 ? -61.999 9.543 27.558 1.00 50.31 76 ALA A N 1
ATOM 429 C CA . ALA A 1 76 ? -62.208 10.132 28.884 1.00 50.31 76 ALA A CA 1
ATOM 430 C C . ALA A 1 76 ? -61.283 11.341 29.104 1.00 50.31 76 ALA A C 1
ATOM 432 O O . ALA A 1 76 ? -60.083 11.214 29.343 1.00 50.31 76 ALA A O 1
ATOM 433 N N . THR A 1 77 ? -61.881 12.525 29.022 1.00 58.69 77 THR A N 1
ATOM 434 C CA . THR A 1 77 ? -61.384 13.777 29.592 1.00 58.69 77 THR A CA 1
ATOM 435 C C . THR A 1 77 ? -61.406 13.639 31.115 1.00 58.69 77 THR A C 1
ATOM 437 O O . THR A 1 77 ? -62.462 13.383 31.687 1.00 58.69 77 THR A O 1
ATOM 440 N N . GLY A 1 78 ? -60.256 13.795 31.769 1.00 53.78 78 GLY A N 1
ATOM 441 C CA . GLY A 1 78 ? -60.123 13.641 33.217 1.00 53.78 78 GLY A CA 1
ATOM 442 C C . GLY A 1 78 ? -59.147 14.653 33.796 1.00 53.78 78 GLY A C 1
ATOM 443 O O . GLY A 1 78 ? -57.951 14.401 33.882 1.00 53.78 78 GLY A O 1
ATOM 444 N N . THR A 1 79 ? -59.687 15.806 34.177 1.00 63.31 79 THR A N 1
ATOM 445 C CA . THR A 1 79 ? -59.066 16.795 35.057 1.00 63.31 79 THR A CA 1
ATOM 446 C C . THR A 1 79 ? -58.863 16.183 36.442 1.00 63.31 79 THR A C 1
ATOM 448 O O . THR A 1 79 ? -59.837 15.815 37.093 1.00 63.31 79 THR A O 1
ATOM 451 N N . SER A 1 80 ? -57.625 16.138 36.935 1.00 55.03 80 SER A N 1
ATOM 452 C CA . SER A 1 80 ? -57.359 15.975 38.367 1.00 55.03 80 SER A CA 1
ATOM 453 C C . SER A 1 80 ? -56.158 16.815 38.787 1.00 55.03 80 SER A C 1
ATOM 455 O O . SER A 1 80 ? -54.998 16.504 38.524 1.00 55.03 80 SER A O 1
ATOM 457 N N . SER A 1 81 ? -56.510 17.915 39.434 1.00 58.66 81 SER A N 1
ATOM 458 C CA . SER A 1 81 ? -55.722 18.749 40.323 1.00 58.66 81 SER A CA 1
ATOM 459 C C . SER A 1 81 ? -55.053 17.964 41.456 1.00 58.66 81 SER A C 1
ATOM 461 O O . SER A 1 81 ? -55.708 17.157 42.109 1.00 58.66 81 SER A O 1
ATOM 463 N N . GLY A 1 82 ? -53.812 18.345 41.772 1.00 55.34 82 GLY A N 1
ATOM 464 C CA . GLY A 1 82 ? -53.283 18.314 43.138 1.00 55.34 82 GLY A CA 1
ATOM 465 C C . GLY A 1 82 ? -52.478 17.079 43.541 1.00 55.34 82 GLY A C 1
ATOM 466 O O . GLY A 1 82 ? -53.044 16.051 43.883 1.00 55.34 82 GLY A O 1
ATOM 467 N N . ALA A 1 83 ? -51.157 17.248 43.629 1.00 53.09 83 ALA A N 1
ATOM 468 C CA . ALA A 1 83 ? -50.337 16.713 44.718 1.00 53.09 83 ALA A CA 1
ATOM 469 C C . ALA A 1 83 ? -48.944 17.353 44.650 1.00 53.09 83 ALA A C 1
ATOM 471 O O . ALA A 1 83 ? -48.081 16.955 43.870 1.00 53.09 83 ALA A O 1
ATOM 472 N N . SER A 1 84 ? -48.739 18.377 45.472 1.00 57.12 84 SER A N 1
ATOM 473 C CA . SER A 1 84 ? -47.443 18.992 45.739 1.00 57.12 84 SER A CA 1
ATOM 474 C C . SER A 1 84 ? -46.584 18.015 46.546 1.00 57.12 84 SER A C 1
ATOM 476 O O . SER A 1 84 ? -46.551 18.072 47.772 1.00 57.12 84 SER A O 1
ATOM 478 N N . SER A 1 85 ? -45.916 17.074 45.880 1.00 55.66 85 SER A N 1
ATOM 479 C CA . SER A 1 85 ? -44.919 16.213 46.517 1.00 55.66 85 SER A CA 1
ATOM 480 C C . SER A 1 85 ? -43.571 16.929 46.526 1.00 55.66 85 SER A C 1
ATOM 482 O O . SER A 1 85 ? -42.890 17.017 45.504 1.00 55.66 85 SER A O 1
ATOM 484 N N . SER A 1 86 ? -43.200 17.450 47.693 1.00 57.16 86 SER A N 1
ATOM 485 C CA . SER A 1 86 ? -41.865 17.940 48.026 1.00 57.16 86 SER A CA 1
ATOM 486 C C . SER A 1 86 ? -40.840 16.815 47.860 1.00 57.16 86 SER A C 1
ATOM 488 O O . SER A 1 86 ? -40.607 16.020 48.771 1.00 57.16 86 SER A O 1
ATOM 490 N N . SER A 1 87 ? -40.251 16.719 46.672 1.00 56.91 87 SER A N 1
ATOM 491 C CA . SER A 1 87 ? -39.148 15.812 46.385 1.00 56.91 87 SER A CA 1
ATOM 492 C C . SER A 1 87 ? -37.879 16.355 47.037 1.00 56.91 87 SER A C 1
ATOM 494 O O . SER A 1 87 ? -37.260 17.291 46.531 1.00 56.91 87 SER A O 1
ATOM 496 N N . THR A 1 88 ? -37.516 15.770 48.174 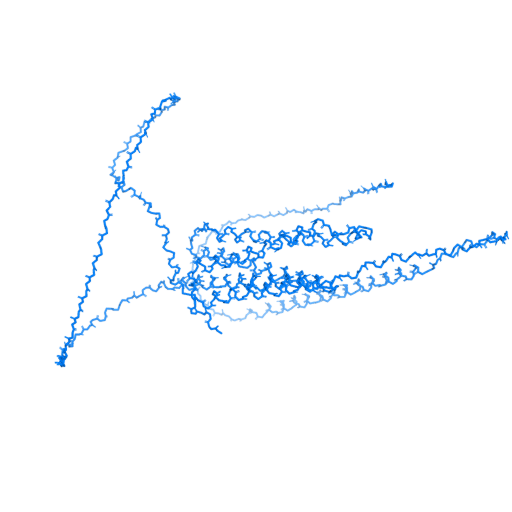1.00 60.22 88 THR A N 1
ATOM 497 C CA . THR A 1 88 ? -36.213 15.916 48.821 1.00 60.22 88 THR A CA 1
ATOM 498 C C . THR A 1 88 ? -35.115 15.645 47.797 1.00 60.22 88 THR A C 1
ATOM 500 O O . THR A 1 88 ? -34.910 14.511 47.367 1.00 60.22 88 THR A O 1
ATOM 503 N N . SER A 1 89 ? -34.423 16.700 47.380 1.00 52.97 89 SER A N 1
ATOM 504 C CA . SER A 1 89 ? -33.265 16.661 46.494 1.00 52.97 89 SER A CA 1
ATOM 505 C C . SER A 1 89 ? -32.091 16.046 47.254 1.00 52.97 89 SER A C 1
ATOM 507 O O . SER A 1 89 ? -31.236 16.738 47.804 1.00 52.97 89 SER A O 1
ATOM 509 N N . THR A 1 90 ? -32.059 14.717 47.327 1.00 58.16 90 THR A N 1
ATOM 510 C CA . THR A 1 90 ? -30.862 13.981 47.724 1.00 58.16 90 THR A CA 1
ATOM 511 C C . THR A 1 90 ? -29.808 14.271 46.665 1.00 58.16 90 THR A C 1
ATOM 513 O O . THR A 1 90 ? -29.868 13.748 45.555 1.00 58.16 90 THR A O 1
ATOM 516 N N . ALA A 1 91 ? -28.879 15.170 46.988 1.00 58.94 91 ALA A N 1
ATOM 517 C CA . ALA A 1 91 ? -27.709 15.462 46.181 1.00 58.94 91 ALA A CA 1
ATOM 518 C C . ALA A 1 91 ? -26.854 14.192 46.103 1.00 58.94 91 ALA A C 1
ATOM 520 O O . ALA A 1 91 ? -25.956 13.965 46.910 1.00 58.94 91 ALA A O 1
ATOM 521 N N . SER A 1 92 ? -27.177 13.321 45.151 1.00 61.09 92 SER A N 1
ATOM 522 C CA . SER A 1 92 ? -26.335 12.205 44.766 1.00 61.09 92 SER A CA 1
ATOM 523 C C . SER A 1 92 ? -25.047 12.803 44.223 1.00 61.09 92 SER A C 1
ATOM 525 O O . SER A 1 92 ? -25.007 13.295 43.094 1.00 61.09 92 SER A O 1
ATOM 527 N N . THR A 1 93 ? -24.009 12.806 45.056 1.00 59.34 93 THR A N 1
ATOM 528 C CA . THR A 1 93 ? -22.629 13.058 44.661 1.00 59.34 93 THR A CA 1
ATOM 529 C C . THR A 1 93 ? -22.283 12.048 43.574 1.00 59.34 93 THR A C 1
ATOM 531 O O . THR A 1 93 ? -21.928 10.904 43.840 1.00 59.34 93 THR A O 1
ATOM 534 N N . SER A 1 94 ? -22.475 12.451 42.321 1.00 58.16 94 SER A N 1
ATOM 535 C CA . SER A 1 94 ? -22.072 11.699 41.146 1.00 58.16 94 SER A CA 1
ATOM 536 C C . SER A 1 94 ? -20.551 11.713 41.114 1.00 58.16 94 SER A C 1
ATOM 538 O O . SER A 1 94 ? -19.940 12.621 40.550 1.00 58.16 94 SER A O 1
ATOM 540 N N . THR A 1 95 ? -19.937 10.747 41.793 1.00 56.22 95 THR A N 1
ATOM 541 C CA . THR A 1 95 ? -18.494 10.521 41.788 1.00 56.22 95 THR A CA 1
ATOM 542 C C . THR A 1 95 ? -18.064 10.258 40.346 1.00 56.22 95 THR A C 1
ATOM 544 O O . THR A 1 95 ? -18.225 9.162 39.805 1.00 56.22 95 THR A O 1
ATOM 547 N N . GLY A 1 96 ? -17.603 11.330 39.698 1.00 56.44 96 GLY A N 1
ATOM 548 C CA . GLY A 1 96 ? -17.305 11.416 38.276 1.00 56.44 96 GLY A CA 1
ATOM 549 C C . GLY A 1 96 ? -16.219 10.435 37.867 1.00 56.44 96 GLY A C 1
ATOM 550 O O . GLY A 1 96 ? -15.031 10.701 38.006 1.00 56.44 96 GLY A O 1
ATOM 551 N N . SER A 1 97 ? -16.643 9.301 37.325 1.00 56.88 97 SER A N 1
ATOM 552 C CA . SER A 1 97 ? -15.793 8.259 36.744 1.00 56.88 97 SER A CA 1
ATOM 553 C C . SER A 1 97 ? -15.972 8.210 35.218 1.00 56.88 97 SER A C 1
ATOM 555 O O . SER A 1 97 ? -16.068 7.151 34.606 1.00 56.88 97 SER A O 1
ATOM 557 N N . THR A 1 98 ? -16.037 9.384 34.577 1.00 54.97 98 THR A N 1
ATOM 558 C CA . THR A 1 98 ? -16.354 9.548 33.143 1.00 54.97 98 THR A CA 1
ATOM 559 C C . THR A 1 98 ? -15.165 9.913 32.246 1.00 54.97 98 THR A C 1
ATOM 561 O O . THR A 1 98 ? -15.336 10.033 31.035 1.00 54.97 98 THR A O 1
ATOM 564 N N . SER A 1 99 ? -13.943 10.052 32.766 1.00 59.84 99 SER A N 1
ATOM 565 C CA . SER A 1 99 ? -12.816 10.575 31.971 1.00 59.84 99 SER A CA 1
ATOM 566 C C . SER A 1 99 ? -12.032 9.534 31.155 1.00 59.84 99 SER A C 1
ATOM 568 O O . SER A 1 99 ? -11.331 9.913 30.218 1.00 59.84 99 SER A O 1
ATOM 570 N N . SER A 1 100 ? -12.151 8.228 31.426 1.00 62.41 100 SER A N 1
ATOM 571 C CA . SER A 1 100 ? -11.333 7.204 30.741 1.00 62.41 100 SER A CA 1
ATOM 572 C C . SER A 1 100 ? -11.941 6.652 29.441 1.00 62.41 100 SER A C 1
ATOM 574 O O . SER A 1 100 ? -11.205 6.196 28.562 1.00 62.41 100 SER A O 1
ATOM 576 N N . SER A 1 101 ? -13.265 6.724 29.257 1.00 67.62 101 SER A N 1
ATOM 577 C CA . SER A 1 101 ? -13.946 6.133 28.091 1.00 67.62 101 SER A CA 1
ATOM 578 C C . SER A 1 101 ? -13.781 6.953 26.803 1.00 67.62 101 SER A C 1
ATOM 580 O O . SER A 1 101 ? -13.678 6.383 25.712 1.00 67.62 101 SER A O 1
ATOM 582 N N . SER A 1 102 ? -13.686 8.283 26.920 1.00 76.44 102 SER A N 1
ATOM 583 C CA . SER A 1 102 ? -13.570 9.197 25.772 1.00 76.44 102 SER A CA 1
ATOM 584 C C . SER A 1 102 ? -12.255 9.012 24.997 1.00 76.44 102 SER A C 1
ATOM 586 O O . SER A 1 102 ? -12.244 8.981 23.760 1.00 76.44 102 SER A O 1
ATOM 588 N N . SER A 1 103 ? -11.145 8.790 25.708 1.00 87.75 103 SER A N 1
ATOM 589 C CA . SER A 1 103 ? -9.819 8.621 25.097 1.00 87.75 103 SER A CA 1
ATOM 590 C C . SER A 1 103 ? -9.720 7.343 24.260 1.00 87.75 103 SER A C 1
ATOM 592 O O . SER A 1 103 ? -9.218 7.377 23.136 1.00 87.75 103 SER A O 1
ATOM 594 N N . TYR A 1 104 ? -10.261 6.222 24.754 1.00 90.94 104 TYR A N 1
ATOM 595 C CA . TYR A 1 104 ? -10.257 4.953 24.019 1.00 90.94 104 TYR A CA 1
ATOM 596 C C . TYR A 1 104 ? -11.062 5.044 22.718 1.00 90.94 104 TYR A C 1
ATOM 598 O O . TYR A 1 104 ? -10.556 4.696 21.649 1.00 90.94 104 TYR A O 1
ATOM 606 N N . ALA A 1 105 ? -12.295 5.557 22.791 1.00 91.00 105 ALA A N 1
ATOM 607 C CA . ALA A 1 105 ? -13.162 5.695 21.622 1.00 91.00 105 ALA A CA 1
ATOM 608 C C . ALA A 1 105 ? -12.517 6.573 20.539 1.00 91.00 105 ALA A C 1
ATOM 610 O O . ALA A 1 105 ? -12.569 6.248 19.353 1.00 91.00 105 ALA A O 1
ATOM 611 N N . THR A 1 106 ? -11.856 7.654 20.951 1.00 93.75 106 THR A N 1
ATOM 612 C CA . THR A 1 106 ? -11.146 8.567 20.050 1.00 93.75 106 THR A CA 1
ATOM 613 C C . THR A 1 106 ? -9.978 7.877 19.339 1.00 93.75 106 THR A C 1
ATOM 615 O O . THR A 1 106 ? -9.843 7.981 18.121 1.00 93.75 106 THR A O 1
ATOM 618 N N . ILE A 1 107 ? -9.168 7.101 20.060 1.00 95.44 107 ILE A N 1
ATOM 619 C CA . ILE A 1 107 ? -8.022 6.382 19.477 1.00 95.44 107 ILE A CA 1
ATOM 620 C C . ILE A 1 107 ? -8.471 5.303 18.490 1.00 95.44 107 ILE A C 1
ATOM 622 O O . ILE A 1 107 ? -7.875 5.164 17.422 1.00 95.44 107 ILE A O 1
ATOM 626 N N . ILE A 1 108 ? -9.550 4.580 18.798 1.00 95.19 108 ILE A N 1
ATOM 627 C CA . ILE A 1 108 ? -10.127 3.594 17.876 1.00 95.19 108 ILE A CA 1
ATOM 628 C C . ILE A 1 108 ? -10.642 4.256 16.592 1.00 95.19 108 ILE A C 1
ATOM 630 O O . ILE A 1 108 ? -10.432 3.714 15.505 1.00 95.19 108 ILE A O 1
ATOM 634 N N . LYS A 1 109 ? -11.250 5.447 16.677 1.00 94.62 109 LYS A N 1
ATOM 635 C CA . LYS A 1 109 ? -11.658 6.211 15.484 1.00 94.62 109 LYS A CA 1
ATOM 636 C C . LYS A 1 109 ? -10.455 6.557 14.603 1.00 94.62 109 LYS A C 1
ATOM 638 O O . LYS A 1 109 ?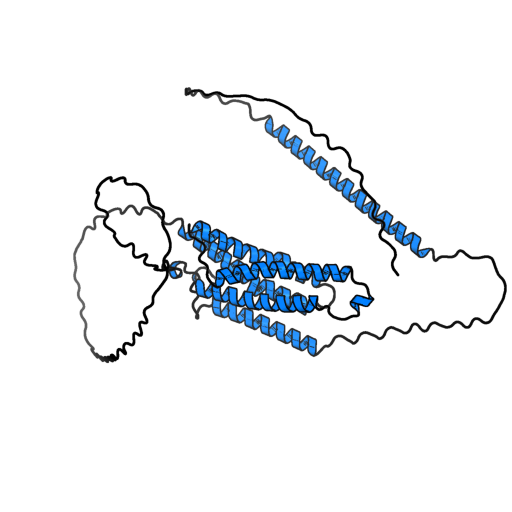 -10.516 6.356 13.391 1.00 94.62 109 LYS A O 1
ATOM 643 N N . TYR A 1 110 ? -9.344 7.003 15.193 1.00 97.19 110 TYR A N 1
ATOM 644 C CA . TYR A 1 110 ? -8.116 7.276 14.437 1.00 97.19 110 TYR A CA 1
ATOM 645 C C . TYR A 1 110 ? -7.495 6.014 13.828 1.00 97.19 110 TYR A C 1
ATOM 647 O O . TYR A 1 110 ? -7.040 6.060 12.687 1.00 97.19 110 TYR A O 1
ATOM 655 N N . HIS A 1 111 ? -7.522 4.880 14.536 1.00 97.31 111 HIS A N 1
ATOM 656 C CA . HIS A 1 111 ? -7.106 3.586 13.988 1.00 97.31 111 HIS A CA 1
ATOM 657 C C . HIS A 1 111 ? -7.921 3.222 12.737 1.00 97.31 111 HIS A C 1
ATOM 659 O O . HIS A 1 111 ? -7.343 2.909 11.693 1.00 97.31 111 HIS A O 1
ATOM 665 N N . ALA A 1 112 ? -9.252 3.318 12.826 1.00 96.88 112 ALA A N 1
ATOM 666 C CA . ALA A 1 112 ? -10.152 3.022 11.717 1.00 96.88 112 ALA A CA 1
ATOM 667 C C . ALA A 1 112 ? -9.906 3.956 10.521 1.00 96.88 112 ALA A C 1
ATOM 669 O O . ALA A 1 112 ? -9.813 3.489 9.387 1.00 96.88 112 ALA A O 1
ATOM 670 N N . PHE A 1 113 ? -9.735 5.258 10.771 1.00 97.38 113 PHE A N 1
ATOM 671 C CA . PHE A 1 113 ? -9.439 6.236 9.724 1.00 97.38 113 PHE A CA 1
ATOM 672 C C . PHE A 1 113 ? -8.092 5.966 9.042 1.00 97.38 113 PHE A C 1
ATOM 674 O O . PHE A 1 113 ? -8.031 5.922 7.815 1.00 97.38 113 PHE A O 1
ATOM 681 N N . ALA A 1 114 ? -7.027 5.729 9.813 1.00 98.19 114 ALA A N 1
ATOM 682 C CA . ALA A 1 114 ? -5.703 5.428 9.272 1.00 98.19 114 ALA A CA 1
ATOM 683 C C . ALA A 1 114 ? -5.709 4.135 8.438 1.00 98.19 114 ALA A C 1
ATOM 685 O O . ALA A 1 114 ? -5.168 4.113 7.331 1.00 98.19 114 ALA A O 1
ATOM 686 N N . GLY A 1 115 ? -6.375 3.082 8.926 1.00 98.06 115 GLY A N 1
ATOM 687 C CA . GLY A 1 115 ? -6.531 1.821 8.200 1.00 98.06 115 GLY A CA 1
ATOM 688 C C . GLY A 1 115 ? -7.329 1.979 6.903 1.00 98.06 115 GLY A C 1
ATOM 689 O O . GLY A 1 115 ? -6.899 1.499 5.854 1.00 98.06 115 GLY A O 1
ATOM 690 N N . ALA A 1 116 ? -8.452 2.701 6.940 1.00 97.94 116 ALA A N 1
ATOM 691 C CA . ALA A 1 116 ? -9.260 2.975 5.754 1.00 97.94 116 ALA A CA 1
ATOM 692 C C . ALA A 1 116 ? -8.502 3.833 4.728 1.00 97.94 116 ALA A C 1
ATOM 694 O O . ALA A 1 116 ? -8.496 3.504 3.544 1.00 97.94 116 ALA A O 1
ATOM 695 N N . ALA A 1 117 ? -7.809 4.888 5.162 1.00 98.00 117 ALA A N 1
ATOM 696 C CA . ALA A 1 117 ? -7.009 5.735 4.280 1.00 98.00 117 ALA A CA 1
ATOM 697 C C . ALA A 1 117 ? -5.864 4.952 3.612 1.00 98.00 117 ALA A C 1
ATOM 699 O O . ALA A 1 117 ? -5.631 5.104 2.410 1.00 98.00 117 ALA A O 1
ATOM 700 N N . ALA A 1 118 ? -5.189 4.070 4.358 1.00 98.38 118 ALA A N 1
ATOM 701 C CA . ALA A 1 118 ? -4.143 3.207 3.815 1.00 98.38 118 ALA A CA 1
ATOM 702 C C . ALA A 1 118 ? -4.688 2.260 2.734 1.00 98.38 118 ALA A C 1
ATOM 704 O O . ALA A 1 118 ? -4.140 2.202 1.633 1.00 98.38 118 ALA A O 1
ATOM 705 N N . TRP A 1 119 ? -5.774 1.539 3.027 1.00 98.44 119 TRP A N 1
ATOM 706 C CA . TRP A 1 119 ? -6.195 0.387 2.222 1.00 98.44 119 TRP A CA 1
ATOM 707 C C . TRP A 1 119 ? -7.307 0.667 1.211 1.00 98.44 119 TRP A C 1
ATOM 709 O O . TRP A 1 119 ? -7.366 -0.014 0.192 1.00 98.44 119 TRP A O 1
ATOM 719 N N . LEU A 1 120 ? -8.153 1.677 1.431 1.00 98.00 120 LEU A N 1
ATOM 720 C CA . LEU A 1 120 ? -9.195 2.070 0.470 1.00 98.00 120 LEU A CA 1
ATOM 721 C C . LEU A 1 120 ? -8.735 3.151 -0.509 1.00 98.00 120 LEU A C 1
ATOM 723 O O . LEU A 1 120 ? -9.353 3.305 -1.559 1.00 98.00 120 LEU A O 1
ATOM 727 N N . VAL A 1 121 ? -7.671 3.896 -0.183 1.00 98.00 121 VAL A N 1
ATOM 728 C CA . VAL A 1 121 ? -7.218 5.038 -0.993 1.00 98.00 121 VAL A CA 1
ATOM 729 C C . VAL A 1 121 ? -5.756 4.896 -1.403 1.00 98.00 121 VAL A C 1
ATOM 731 O O . VAL A 1 121 ? -5.468 4.751 -2.591 1.00 98.00 121 VAL A O 1
ATOM 734 N N . ALA A 1 122 ? -4.821 4.904 -0.447 1.00 98.25 122 ALA A N 1
ATOM 735 C CA . ALA A 1 122 ? -3.392 4.995 -0.753 1.00 98.25 122 ALA A CA 1
ATOM 736 C C . ALA A 1 122 ? -2.854 3.761 -1.501 1.00 98.25 122 ALA A C 1
ATOM 738 O O . ALA A 1 122 ? -2.219 3.910 -2.549 1.00 98.25 122 ALA A O 1
ATOM 739 N N . ALA A 1 123 ? -3.156 2.549 -1.026 1.00 98.19 123 ALA A N 1
ATOM 740 C CA . ALA A 1 123 ? -2.723 1.310 -1.671 1.00 98.19 123 ALA A CA 1
ATOM 741 C C . ALA A 1 123 ? -3.309 1.141 -3.092 1.00 98.19 123 ALA A C 1
ATOM 743 O O . ALA A 1 123 ? -2.517 0.946 -4.025 1.00 98.19 123 ALA A O 1
ATOM 744 N N . PRO A 1 124 ? -4.637 1.284 -3.318 1.00 98.19 124 PRO A N 1
ATOM 745 C CA . PRO A 1 124 ? -5.227 1.285 -4.660 1.00 98.19 124 PRO A CA 1
ATOM 746 C C . PRO A 1 124 ? -4.596 2.324 -5.591 1.00 98.19 124 PRO A C 1
ATOM 748 O O . PRO A 1 124 ? -4.229 2.006 -6.724 1.00 98.19 124 PRO A O 1
ATOM 751 N N . MET A 1 125 ? -4.401 3.553 -5.104 1.00 97.56 125 MET A N 1
ATOM 752 C CA . MET A 1 125 ? -3.765 4.625 -5.868 1.00 97.56 125 MET A CA 1
ATOM 753 C C . MET A 1 125 ? -2.330 4.256 -6.260 1.00 97.56 125 MET A C 1
ATOM 755 O O . MET A 1 125 ? -1.947 4.418 -7.418 1.00 97.56 125 MET A O 1
ATOM 759 N N . GLY A 1 126 ? -1.549 3.681 -5.343 1.00 96.62 126 GLY A N 1
ATOM 760 C CA . GLY A 1 126 ? -0.211 3.175 -5.638 1.00 96.62 126 GLY A CA 1
ATOM 761 C C . GLY A 1 126 ? -0.214 2.106 -6.738 1.00 96.62 126 GLY A C 1
ATOM 762 O O . GLY A 1 126 ? 0.660 2.124 -7.609 1.00 96.62 126 GLY A O 1
ATOM 763 N N . VAL A 1 127 ? -1.199 1.202 -6.747 1.00 96.62 127 VAL A N 1
ATOM 764 C CA . VAL A 1 127 ? -1.366 0.184 -7.805 1.00 96.62 127 VAL A CA 1
ATOM 765 C C . VAL A 1 127 ? -1.713 0.826 -9.150 1.00 96.62 127 VAL A C 1
ATOM 767 O O . VAL A 1 127 ? -1.128 0.459 -10.172 1.00 96.62 127 VAL A O 1
ATOM 770 N N . LEU A 1 128 ? -2.614 1.811 -9.164 1.00 95.75 128 LEU A N 1
ATOM 771 C CA . LEU A 1 128 ? -2.974 2.541 -10.382 1.00 95.75 128 LEU A CA 1
ATOM 772 C C . LEU A 1 128 ? -1.781 3.315 -10.954 1.00 95.75 128 LEU A C 1
ATOM 774 O O . LEU A 1 128 ? -1.540 3.236 -12.158 1.00 95.75 128 LEU A O 1
ATOM 778 N N . ILE A 1 129 ? -0.979 3.972 -10.109 1.00 94.94 129 ILE A N 1
ATOM 779 C CA . ILE A 1 129 ? 0.251 4.667 -10.527 1.00 94.94 129 ILE A CA 1
ATOM 780 C C . ILE A 1 129 ? 1.239 3.685 -11.164 1.00 94.94 129 ILE A C 1
ATOM 782 O O . ILE A 1 129 ? 1.767 3.964 -12.238 1.00 94.94 129 ILE A O 1
ATOM 786 N N . ALA A 1 130 ? 1.466 2.514 -10.559 1.00 93.62 130 ALA A N 1
ATOM 787 C CA . ALA A 1 130 ? 2.348 1.498 -11.145 1.00 93.62 130 ALA A CA 1
ATOM 788 C C . ALA A 1 130 ? 1.841 0.985 -12.500 1.00 93.62 130 ALA A C 1
ATOM 790 O O . ALA A 1 130 ? 2.634 0.631 -13.377 1.00 93.62 130 ALA A O 1
ATOM 791 N N . ARG A 1 131 ? 0.518 0.920 -12.676 1.00 92.44 131 ARG A N 1
ATOM 792 C CA . ARG A 1 131 ? -0.098 0.377 -13.885 1.00 92.44 131 ARG A CA 1
ATOM 793 C C . ARG A 1 131 ? -0.143 1.380 -15.032 1.00 92.44 131 ARG A C 1
ATOM 795 O O . ARG A 1 131 ? 0.304 1.048 -16.128 1.00 92.44 131 ARG A O 1
ATOM 802 N N . LEU A 1 132 ? -0.686 2.568 -14.782 1.00 90.75 132 LEU A N 1
ATOM 803 C CA . LEU A 1 132 ? -0.820 3.645 -15.768 1.00 90.75 132 LEU A CA 1
ATOM 804 C C . LEU A 1 132 ? 0.541 4.282 -16.080 1.00 90.75 132 LEU A C 1
ATOM 806 O O . LEU A 1 132 ? 0.776 4.785 -17.173 1.00 90.75 132 LEU A O 1
ATOM 810 N N . GLY A 1 133 ? 1.472 4.191 -15.136 1.00 84.69 133 GLY A N 1
ATOM 811 C CA . GLY A 1 133 ? 2.752 4.866 -15.169 1.00 84.69 133 GLY A CA 1
ATOM 812 C C . GLY A 1 133 ? 3.897 4.181 -15.912 1.00 84.69 133 GLY A C 1
ATOM 813 O O . GLY A 1 133 ? 5.064 4.386 -15.580 1.00 84.69 133 GLY A O 1
ATOM 814 N N . ARG A 1 134 ? 3.634 3.341 -16.916 1.00 78.44 134 ARG A N 1
ATOM 815 C CA . ARG A 1 134 ? 4.715 2.584 -17.586 1.00 78.44 134 ARG A CA 1
ATOM 816 C C . ARG A 1 134 ? 5.743 3.460 -18.320 1.00 78.44 134 ARG A C 1
ATOM 818 O O . ARG A 1 134 ? 6.834 2.980 -18.615 1.00 78.44 134 ARG A O 1
ATOM 825 N N . HIS A 1 135 ? 5.440 4.734 -18.571 1.00 73.50 135 HIS A N 1
ATOM 826 C CA . HIS A 1 135 ? 6.305 5.661 -19.302 1.00 73.50 135 HIS A CA 1
ATOM 827 C C . HIS A 1 135 ? 7.154 6.526 -18.339 1.00 73.50 135 HIS A C 1
ATOM 829 O O . HIS A 1 135 ? 6.775 7.615 -17.929 1.00 73.50 135 HIS A O 1
ATOM 835 N N . CYS A 1 136 ? 8.321 5.995 -17.964 1.00 62.38 136 CYS A N 1
ATOM 836 C CA . CYS A 1 136 ? 9.523 6.640 -17.395 1.00 62.38 136 CYS A CA 1
ATOM 837 C C . CYS A 1 136 ? 9.478 7.441 -16.072 1.00 62.38 136 CYS A C 1
ATOM 839 O O . CYS A 1 136 ? 10.518 7.492 -15.420 1.00 62.38 136 CYS A O 1
ATOM 841 N N . LEU A 1 137 ? 8.369 8.032 -15.619 1.00 69.25 137 LEU A N 1
ATOM 842 C CA . LEU A 1 137 ? 8.395 8.937 -14.447 1.00 69.25 137 LEU A CA 1
ATOM 843 C C . LEU A 1 137 ? 7.649 8.443 -13.208 1.00 69.25 137 LEU A C 1
ATOM 845 O O . LEU A 1 137 ? 7.649 9.120 -12.186 1.00 69.25 137 LEU A O 1
ATOM 849 N N . PHE A 1 138 ? 7.049 7.260 -13.247 1.00 82.25 138 PHE A N 1
ATOM 850 C CA . PHE A 1 138 ? 6.078 6.870 -12.225 1.00 82.25 138 PHE A CA 1
ATOM 851 C C . PHE A 1 138 ? 6.628 5.940 -11.147 1.00 82.25 138 PHE A C 1
ATOM 853 O O . PHE A 1 138 ? 5.965 5.740 -10.132 1.00 82.25 138 PHE A O 1
ATOM 860 N N . PHE A 1 139 ? 7.846 5.411 -11.312 1.00 87.44 139 PHE A N 1
ATOM 861 C CA . PHE A 1 139 ? 8.485 4.628 -10.253 1.00 87.44 139 PHE A CA 1
ATOM 862 C C . PHE A 1 139 ? 8.673 5.443 -8.958 1.00 87.44 139 PHE A C 1
ATOM 864 O O . PHE A 1 139 ? 8.245 4.950 -7.916 1.00 87.44 139 PHE A O 1
ATOM 871 N N . PRO A 1 140 ? 9.198 6.691 -8.981 1.00 92.56 140 PRO A N 1
ATOM 872 C CA . PRO A 1 140 ? 9.297 7.513 -7.772 1.00 92.56 140 PRO A CA 1
ATOM 873 C C . PRO A 1 140 ? 7.942 7.786 -7.111 1.00 92.56 140 PRO A C 1
ATOM 875 O O . PRO A 1 140 ? 7.856 7.783 -5.888 1.00 92.56 140 PRO A O 1
ATOM 878 N N . TRP A 1 141 ? 6.880 7.970 -7.903 1.00 95.19 141 TRP A N 1
ATOM 879 C CA . TRP A 1 141 ? 5.527 8.196 -7.389 1.00 95.19 141 TRP A CA 1
ATOM 880 C C . TRP A 1 141 ? 4.930 6.943 -6.754 1.00 95.19 141 TRP A C 1
ATOM 882 O O . TRP A 1 141 ? 4.438 7.006 -5.632 1.00 95.19 141 TRP A O 1
ATOM 892 N N . HIS A 1 142 ? 5.013 5.794 -7.432 1.00 95.25 142 HIS A N 1
ATOM 893 C CA . HIS A 1 142 ? 4.565 4.518 -6.879 1.00 95.25 142 HIS A CA 1
ATOM 894 C C . HIS A 1 142 ? 5.319 4.192 -5.588 1.00 95.25 142 HIS A C 1
ATOM 896 O O . HIS A 1 142 ? 4.699 3.904 -4.567 1.00 95.25 142 HIS A O 1
ATOM 902 N N . TRP A 1 143 ? 6.649 4.300 -5.623 1.00 95.31 143 TRP A N 1
ATOM 903 C CA . TRP A 1 143 ? 7.505 4.111 -4.458 1.00 95.31 143 TRP A CA 1
ATOM 904 C C . TRP A 1 143 ? 7.124 5.070 -3.329 1.00 95.31 143 TRP A C 1
ATOM 906 O O . TRP A 1 143 ? 6.967 4.641 -2.190 1.00 95.31 143 TRP A O 1
ATOM 916 N N . GLY A 1 144 ? 6.922 6.351 -3.644 1.00 95.94 144 GLY A N 1
ATOM 917 C CA . GLY A 1 144 ? 6.577 7.368 -2.662 1.00 95.94 144 GLY A CA 1
ATOM 918 C C . GLY A 1 144 ? 5.238 7.103 -1.976 1.00 95.94 144 GLY A C 1
ATOM 919 O O . GLY A 1 144 ? 5.168 7.098 -0.750 1.00 95.94 144 GLY A O 1
ATOM 920 N N . VAL A 1 145 ? 4.192 6.806 -2.751 1.00 97.19 145 VAL A N 1
ATOM 921 C CA . VAL A 1 145 ? 2.858 6.483 -2.217 1.00 97.19 145 VAL A CA 1
ATOM 922 C C . VAL A 1 145 ? 2.875 5.183 -1.412 1.00 97.19 145 VAL A C 1
ATOM 924 O O . VAL A 1 145 ? 2.244 5.103 -0.359 1.00 97.19 145 VAL A O 1
ATOM 927 N N . GLN A 1 146 ? 3.603 4.158 -1.852 1.00 97.06 146 GLN A N 1
ATOM 928 C CA . GLN A 1 146 ? 3.661 2.898 -1.110 1.00 97.06 146 GLN A CA 1
ATOM 929 C C . GLN A 1 146 ? 4.462 3.048 0.187 1.00 97.06 146 GLN A C 1
ATOM 931 O O . GLN A 1 146 ? 3.949 2.758 1.262 1.00 97.06 146 GLN A O 1
ATOM 936 N N . VAL A 1 147 ? 5.688 3.566 0.115 1.00 96.94 147 VAL A N 1
ATOM 937 C CA . VAL A 1 147 ? 6.605 3.597 1.262 1.00 96.94 147 VAL A CA 1
ATOM 938 C C . VAL A 1 147 ? 6.272 4.709 2.250 1.00 96.94 147 VAL A C 1
ATOM 940 O O . VAL A 1 147 ? 6.261 4.462 3.453 1.00 96.94 147 VAL A O 1
ATOM 943 N N . PHE A 1 148 ? 6.004 5.929 1.781 1.00 97.69 148 PHE A N 1
ATOM 944 C CA . PHE A 1 148 ? 5.814 7.070 2.684 1.00 97.69 148 PHE A CA 1
ATOM 945 C C . PHE A 1 148 ? 4.366 7.279 3.108 1.00 97.69 148 PHE A C 1
ATOM 947 O O . PHE A 1 148 ? 4.139 7.868 4.158 1.00 97.69 148 PHE A O 1
ATOM 954 N N . VAL A 1 149 ? 3.391 6.802 2.328 1.00 98.19 149 VAL A N 1
ATOM 955 C CA . VAL A 1 149 ? 1.970 6.976 2.664 1.00 98.19 149 VAL A CA 1
ATOM 956 C C . VAL A 1 149 ? 1.377 5.666 3.170 1.00 98.19 149 VAL A C 1
ATOM 958 O O . VAL A 1 149 ? 0.990 5.577 4.330 1.00 98.19 149 VAL A O 1
ATOM 961 N N . THR A 1 150 ? 1.350 4.625 2.338 1.00 98.38 150 THR A N 1
ATOM 962 C CA . THR A 1 150 ? 0.658 3.364 2.657 1.00 98.38 150 THR A CA 1
ATOM 963 C C . THR A 1 150 ? 1.301 2.645 3.843 1.00 98.38 150 THR A C 1
ATOM 965 O O . THR A 1 150 ? 0.604 2.300 4.800 1.00 98.38 150 THR A O 1
ATOM 968 N N . THR A 1 151 ? 2.626 2.464 3.832 1.00 98.31 151 THR A N 1
ATOM 969 C CA . THR A 1 151 ? 3.347 1.810 4.935 1.00 98.31 151 THR A CA 1
ATOM 970 C C . THR A 1 151 ? 3.241 2.617 6.224 1.00 98.31 151 THR A C 1
ATOM 972 O O . THR A 1 151 ? 2.914 2.046 7.258 1.00 98.31 151 THR A O 1
ATOM 975 N N . VAL A 1 152 ? 3.429 3.942 6.178 1.00 98.44 152 VAL A N 1
ATOM 976 C CA . VAL A 1 152 ? 3.336 4.802 7.373 1.00 98.44 152 VAL A CA 1
ATOM 977 C C . VAL A 1 152 ? 1.935 4.769 7.983 1.00 98.44 152 VAL A C 1
ATOM 979 O O . VAL A 1 152 ? 1.811 4.575 9.190 1.00 98.44 152 VAL A O 1
ATOM 982 N N . LEU A 1 153 ? 0.877 4.893 7.173 1.00 98.56 153 LEU A N 1
ATOM 983 C CA . LEU A 1 153 ? -0.504 4.809 7.661 1.00 98.56 153 LEU A CA 1
ATOM 984 C C . LEU A 1 153 ? -0.839 3.419 8.214 1.00 98.56 153 LEU A C 1
ATOM 986 O O . LEU A 1 153 ? -1.526 3.320 9.227 1.00 98.56 153 LEU A O 1
ATOM 990 N N . THR A 1 154 ? -0.325 2.350 7.599 1.00 98.62 154 THR A N 1
ATOM 991 C CA . THR A 1 154 ? -0.514 0.977 8.096 1.00 98.62 154 THR A CA 1
ATOM 992 C C . THR A 1 154 ? 0.172 0.783 9.448 1.00 98.62 154 THR A C 1
ATOM 994 O O . THR A 1 154 ? -0.446 0.279 10.386 1.00 98.62 154 THR A O 1
ATOM 997 N N . THR A 1 155 ? 1.421 1.234 9.588 1.00 98.56 155 THR A N 1
ATOM 998 C CA . THR A 1 155 ? 2.163 1.187 10.855 1.00 98.56 155 THR A CA 1
ATOM 999 C C . THR A 1 155 ? 1.483 2.031 11.928 1.00 98.56 155 THR A C 1
ATOM 1001 O O . THR A 1 155 ? 1.341 1.573 13.060 1.00 98.56 155 THR A O 1
ATOM 1004 N N . LEU A 1 156 ? 0.999 3.227 11.575 1.00 98.44 156 LEU A N 1
ATOM 1005 C CA . LEU A 1 156 ? 0.233 4.083 12.479 1.00 98.44 156 LEU A CA 1
ATOM 1006 C C . LEU A 1 156 ? -1.056 3.395 12.937 1.00 98.44 156 LEU A C 1
ATOM 1008 O O . LEU A 1 156 ? -1.337 3.374 14.132 1.00 98.44 156 LEU A O 1
ATOM 1012 N N . ALA A 1 157 ? -1.814 2.789 12.020 1.00 98.25 157 ALA A N 1
ATOM 1013 C CA . ALA A 1 157 ? -3.031 2.063 12.359 1.00 98.25 157 ALA A CA 1
ATOM 1014 C C . ALA A 1 157 ? -2.734 0.933 13.358 1.00 98.25 157 ALA A C 1
ATOM 1016 O O . ALA A 1 157 ? -3.360 0.876 14.416 1.00 98.25 157 ALA A O 1
ATOM 1017 N N . VAL A 1 158 ? -1.749 0.072 13.090 1.00 97.88 158 VAL A N 1
ATOM 1018 C CA . VAL A 1 158 ? -1.387 -1.017 14.018 1.00 97.88 158 VAL A CA 1
ATOM 1019 C C . VAL A 1 158 ? -0.867 -0.475 15.356 1.00 97.88 158 VAL A C 1
ATOM 1021 O O . VAL A 1 158 ? -1.243 -0.988 16.410 1.00 97.88 158 VAL A O 1
ATOM 1024 N N . GLY A 1 159 ? -0.073 0.599 15.341 1.00 97.38 159 GLY A N 1
ATOM 1025 C CA . GLY A 1 159 ? 0.414 1.266 16.550 1.00 97.38 159 GLY A CA 1
ATOM 1026 C C . GLY A 1 159 ? -0.716 1.814 17.426 1.00 97.38 159 GLY A C 1
ATOM 1027 O O . GLY A 1 159 ? -0.721 1.581 18.633 1.00 97.38 159 GLY A O 1
ATOM 1028 N N . LEU A 1 160 ? -1.717 2.467 16.824 1.00 97.12 160 LEU A N 1
ATOM 1029 C CA . LEU A 1 160 ? -2.910 2.956 17.526 1.00 97.12 160 LEU A CA 1
ATOM 1030 C C . LEU A 1 160 ? -3.742 1.808 18.107 1.00 97.12 160 LEU A C 1
ATOM 1032 O O . LEU A 1 160 ? -4.212 1.911 19.240 1.00 97.12 160 LEU A O 1
ATOM 1036 N N . ALA A 1 161 ? -3.881 0.695 17.379 1.00 95.19 161 ALA A N 1
ATOM 1037 C CA . ALA A 1 161 ? -4.554 -0.495 17.897 1.00 95.19 161 ALA A CA 1
ATOM 1038 C C . ALA A 1 161 ? -3.830 -1.048 19.133 1.00 95.19 161 ALA A C 1
ATOM 1040 O O . ALA A 1 161 ? -4.463 -1.268 20.168 1.00 95.19 161 ALA A O 1
ATOM 1041 N N . PHE A 1 162 ? -2.505 -1.198 19.070 1.00 95.69 162 PHE A N 1
ATOM 1042 C CA . PHE A 1 162 ? -1.707 -1.658 20.206 1.00 95.69 162 PHE A CA 1
ATOM 1043 C C . PHE A 1 162 ? -1.806 -0.697 21.397 1.00 95.69 162 PHE A C 1
ATOM 1045 O O . PHE A 1 162 ? -2.080 -1.125 22.519 1.00 95.69 162 PHE A O 1
ATOM 1052 N N . TYR A 1 163 ? -1.673 0.608 21.158 1.00 95.69 163 TYR A N 1
ATOM 1053 C CA . TYR A 1 163 ? -1.795 1.630 22.197 1.00 95.69 163 TYR A CA 1
ATOM 1054 C C . TYR A 1 163 ? -3.175 1.612 22.872 1.00 95.69 163 TYR A C 1
ATOM 1056 O O . TYR A 1 163 ? -3.268 1.676 24.098 1.00 95.69 163 TYR A O 1
ATOM 1064 N N . SER A 1 164 ? -4.251 1.412 22.102 1.00 93.56 164 SER A N 1
ATOM 1065 C CA . SER A 1 164 ? -5.612 1.315 22.647 1.00 93.56 164 SER A CA 1
ATOM 1066 C C . SER A 1 164 ? -5.788 0.156 23.637 1.00 93.56 164 SER A C 1
ATOM 1068 O O . SER A 1 164 ? -6.556 0.276 24.591 1.00 93.56 164 SER A O 1
ATOM 1070 N N . THR A 1 165 ? -5.050 -0.949 23.463 1.00 92.81 165 THR A N 1
ATOM 1071 C CA . THR A 1 165 ? -5.120 -2.089 24.393 1.00 92.81 165 THR A CA 1
ATOM 1072 C C . THR A 1 165 ? -4.492 -1.770 25.745 1.00 92.81 165 THR A C 1
ATOM 1074 O O . THR A 1 165 ? -5.038 -2.158 26.776 1.00 92.81 165 THR A O 1
ATOM 1077 N N . LYS A 1 166 ? -3.412 -0.975 25.752 1.00 92.44 166 LYS A N 1
ATOM 1078 C CA . LYS A 1 166 ? -2.757 -0.499 26.978 1.00 92.44 166 LYS A CA 1
ATOM 1079 C C . LYS A 1 166 ? -3.668 0.417 27.786 1.00 92.44 166 LYS A C 1
ATOM 1081 O O . LYS A 1 166 ? -3.748 0.261 28.998 1.00 92.44 166 LYS A O 1
ATOM 1086 N N . LEU A 1 167 ? -4.404 1.310 27.122 1.00 90.62 167 LEU A N 1
ATOM 1087 C CA . LEU A 1 167 ? -5.342 2.214 27.797 1.00 90.62 167 LEU A CA 1
ATOM 1088 C C . LEU A 1 167 ? -6.518 1.492 28.451 1.00 90.62 167 LEU A C 1
ATOM 1090 O O . LEU A 1 167 ? -7.021 1.944 29.473 1.00 90.62 167 LEU A O 1
ATOM 1094 N N . LYS A 1 168 ? -6.950 0.363 27.883 1.00 88.31 168 LYS A N 1
ATOM 1095 C CA . LYS A 1 168 ? -8.037 -0.439 28.454 1.00 88.31 168 LYS A CA 1
ATOM 1096 C C . LYS A 1 168 ? -7.579 -1.296 29.647 1.00 88.31 168 LYS A C 1
ATOM 1098 O O . LYS A 1 168 ? -8.405 -1.985 30.233 1.00 88.31 168 LYS A O 1
ATOM 1103 N N . GLY A 1 169 ? -6.280 -1.307 29.978 1.00 88.44 169 GLY A N 1
ATOM 1104 C CA . GLY A 1 169 ? -5.704 -2.194 30.998 1.00 88.44 169 GLY A CA 1
ATOM 1105 C C . GLY A 1 169 ? -5.846 -3.686 30.665 1.00 88.44 169 GLY A C 1
ATOM 1106 O O . GLY A 1 169 ? -5.666 -4.535 31.531 1.00 88.44 169 GLY A O 1
ATOM 1107 N N . GLY A 1 170 ? -6.209 -4.007 29.419 1.00 79.88 170 GLY A N 1
ATOM 1108 C CA . GLY A 1 170 ? -6.547 -5.356 28.988 1.00 79.88 170 GLY A CA 1
ATOM 1109 C C . GLY A 1 170 ? -5.379 -6.065 28.317 1.00 79.88 170 GLY A C 1
ATOM 1110 O O . GLY A 1 170 ? -4.471 -5.445 27.758 1.00 79.88 170 GLY A O 1
ATOM 1111 N N . THR A 1 171 ? -5.434 -7.393 28.319 1.00 87.12 171 THR A N 1
ATOM 1112 C CA . THR A 1 171 ? -4.607 -8.212 27.434 1.00 87.12 171 THR A CA 1
ATOM 1113 C C . THR A 1 171 ? -5.109 -8.087 25.994 1.00 87.12 171 THR A C 1
ATOM 1115 O O . THR A 1 171 ? -6.298 -7.875 25.737 1.00 87.12 171 THR A O 1
ATOM 1118 N N . LEU A 1 172 ? -4.188 -8.172 25.031 1.00 86.62 172 LEU A N 1
ATOM 1119 C CA . LEU A 1 172 ? -4.532 -8.171 23.612 1.00 86.62 172 LEU A CA 1
ATOM 1120 C C . LEU A 1 172 ? -5.437 -9.380 23.335 1.00 86.62 172 LEU A C 1
ATOM 1122 O O . LEU A 1 172 ? -5.004 -10.523 23.466 1.00 86.62 172 LEU A O 1
ATOM 1126 N N . THR A 1 173 ? -6.693 -9.128 22.973 1.00 89.75 173 THR A N 1
ATOM 1127 C CA . THR A 1 173 ? -7.599 -10.189 22.532 1.00 89.75 173 THR A CA 1
ATOM 1128 C C . THR A 1 173 ? -7.215 -10.585 21.117 1.00 89.75 173 THR A C 1
ATOM 1130 O O . THR A 1 173 ? -7.209 -9.763 20.199 1.00 89.75 173 THR A O 1
ATOM 1133 N N . TYR A 1 174 ? -6.837 -11.846 20.957 1.00 91.00 174 TYR A N 1
ATOM 1134 C CA . TYR A 1 174 ? -6.453 -12.394 19.671 1.00 91.00 174 TYR A CA 1
ATOM 1135 C C . TYR A 1 174 ? -7.700 -12.782 18.881 1.00 91.00 174 TYR A C 1
ATOM 1137 O O . TYR A 1 174 ? -8.351 -13.778 19.183 1.00 91.00 174 TYR A O 1
ATOM 1145 N N . ASP A 1 175 ? -8.030 -11.989 17.867 1.00 94.81 175 ASP A N 1
ATOM 1146 C CA . ASP A 1 175 ? -9.067 -12.317 16.895 1.00 94.81 175 ASP A CA 1
ATOM 1147 C C . ASP A 1 175 ? -8.524 -12.270 15.463 1.00 94.81 175 ASP A C 1
ATOM 1149 O O . ASP A 1 175 ? -7.382 -11.872 15.208 1.00 94.81 175 ASP A O 1
ATOM 1153 N N . THR A 1 176 ? -9.359 -12.679 14.508 1.00 96.88 176 THR A N 1
ATOM 1154 C CA . THR A 1 176 ? -9.007 -12.707 13.085 1.00 96.88 176 THR A CA 1
ATOM 1155 C C . THR A 1 176 ? -8.551 -11.342 12.565 1.00 96.88 176 THR A C 1
ATOM 1157 O O . THR A 1 176 ? -7.622 -11.281 11.765 1.00 96.88 176 THR A O 1
ATOM 1160 N N . HIS A 1 177 ? -9.157 -10.244 13.029 1.00 96.94 177 HIS A N 1
ATOM 1161 C CA . HIS A 1 177 ? -8.777 -8.892 12.620 1.00 96.94 177 HIS A CA 1
ATOM 1162 C C . HIS A 1 177 ? -7.382 -8.524 13.148 1.00 96.94 177 HIS A C 1
ATOM 1164 O O . HIS A 1 177 ? -6.573 -7.955 12.420 1.00 96.94 177 HIS A O 1
ATOM 1170 N N . VAL A 1 178 ? -7.051 -8.888 14.385 1.00 96.38 178 VAL A N 1
ATOM 1171 C CA . VAL A 1 178 ? -5.727 -8.647 14.974 1.00 96.38 178 VAL A CA 1
ATOM 1172 C C . VAL A 1 178 ? -4.652 -9.465 14.255 1.00 96.38 178 VAL A C 1
ATOM 1174 O O . VAL A 1 178 ? -3.649 -8.895 13.821 1.00 96.38 178 VAL A O 1
ATOM 1177 N N . TYR A 1 179 ? -4.864 -10.771 14.063 1.00 97.12 179 TYR A N 1
ATOM 1178 C CA . TYR A 1 179 ? -3.896 -11.631 13.370 1.00 97.12 179 TYR A CA 1
ATOM 1179 C C . TYR A 1 179 ? -3.655 -11.190 11.926 1.00 97.12 179 TYR A C 1
ATOM 1181 O O . TYR A 1 179 ? -2.503 -11.072 11.498 1.00 97.12 179 TYR A O 1
ATOM 1189 N N . LEU A 1 180 ? -4.727 -10.894 11.186 1.00 97.75 180 LEU A N 1
ATOM 1190 C CA . LEU A 1 180 ? -4.618 -10.437 9.805 1.00 97.75 180 LEU A CA 1
ATOM 1191 C C . LEU A 1 180 ? -3.945 -9.060 9.723 1.00 97.75 180 LEU A C 1
ATOM 1193 O O . LEU A 1 180 ? -3.109 -8.850 8.849 1.00 97.75 180 LEU A O 1
ATOM 1197 N N . GLY A 1 181 ? -4.224 -8.151 10.663 1.00 97.75 181 GLY A N 1
ATOM 1198 C CA . GLY A 1 181 ? -3.584 -6.835 10.735 1.00 97.75 181 GLY A CA 1
ATOM 1199 C C . GLY A 1 181 ? -2.065 -6.909 10.911 1.00 97.75 181 GLY A C 1
ATOM 1200 O O . GLY A 1 181 ? -1.329 -6.240 10.183 1.00 97.75 181 GLY A O 1
ATOM 1201 N N . PHE A 1 182 ? -1.578 -7.764 11.817 1.00 98.00 182 PHE A N 1
ATOM 1202 C CA . PHE A 1 182 ? -0.137 -8.000 11.976 1.00 98.00 182 PHE A CA 1
ATOM 1203 C C . PHE A 1 182 ? 0.480 -8.691 10.757 1.00 98.00 182 PHE A C 1
ATOM 1205 O O . PHE A 1 182 ? 1.569 -8.306 10.325 1.00 98.00 182 PHE A O 1
ATOM 1212 N N . GLY A 1 183 ? -0.222 -9.664 10.168 1.00 98.00 183 GLY A N 1
ATOM 1213 C CA . GLY A 1 183 ? 0.211 -10.322 8.935 1.00 98.00 183 GLY A CA 1
ATOM 1214 C C . GLY A 1 183 ? 0.370 -9.332 7.780 1.00 98.00 183 GLY A C 1
ATOM 1215 O O . GLY A 1 183 ? 1.403 -9.315 7.115 1.00 98.00 183 GLY A O 1
ATOM 1216 N N . ILE A 1 184 ? -0.609 -8.447 7.586 1.00 98.38 184 ILE A N 1
ATOM 1217 C CA . ILE A 1 184 ? -0.564 -7.379 6.583 1.00 98.38 184 ILE A CA 1
ATOM 1218 C C . ILE A 1 184 ? 0.615 -6.437 6.838 1.00 98.38 184 ILE A C 1
ATOM 1220 O O . ILE A 1 184 ? 1.347 -6.134 5.899 1.00 98.38 184 ILE A O 1
ATOM 1224 N N . LEU A 1 185 ? 0.838 -6.000 8.083 1.00 98.50 185 LEU A N 1
ATOM 1225 C CA . LEU A 1 185 ? 1.963 -5.121 8.417 1.00 98.50 185 LEU A CA 1
ATOM 1226 C C . LEU A 1 185 ? 3.304 -5.756 8.027 1.00 98.50 185 LEU A C 1
ATOM 1228 O O . LEU A 1 185 ? 4.113 -5.120 7.351 1.00 98.50 185 LEU A O 1
ATOM 1232 N N . PHE A 1 186 ? 3.521 -7.017 8.407 1.00 98.44 186 PHE A N 1
ATOM 1233 C CA . PHE A 1 186 ? 4.724 -7.761 8.034 1.00 98.44 186 PHE A CA 1
ATOM 1234 C C . PHE A 1 186 ? 4.876 -7.854 6.510 1.00 98.44 186 PHE A C 1
ATOM 1236 O O . PHE A 1 186 ? 5.918 -7.483 5.965 1.00 98.44 186 PHE A O 1
ATOM 1243 N N . LEU A 1 187 ? 3.816 -8.268 5.811 1.00 98.31 187 LEU A N 1
ATOM 1244 C CA . LEU A 1 187 ? 3.827 -8.424 4.359 1.00 98.31 187 LEU A CA 1
ATOM 1245 C C . LEU A 1 187 ? 4.052 -7.098 3.621 1.00 98.31 187 LEU A C 1
ATOM 1247 O O . LEU A 1 187 ? 4.717 -7.109 2.588 1.00 98.31 187 LEU A O 1
ATOM 1251 N N . VAL A 1 188 ? 3.569 -5.960 4.132 1.00 98.50 188 VAL A N 1
ATOM 1252 C CA . VAL A 1 188 ? 3.847 -4.630 3.557 1.00 98.50 188 VAL A CA 1
ATOM 1253 C C . VAL A 1 188 ? 5.342 -4.323 3.599 1.00 98.50 188 VAL A C 1
ATOM 1255 O O . VAL A 1 188 ? 5.914 -3.940 2.577 1.00 98.50 188 VAL A O 1
ATOM 1258 N N . TYR A 1 189 ? 6.011 -4.549 4.733 1.00 98.44 189 TYR A N 1
ATOM 1259 C CA . TYR A 1 189 ? 7.462 -4.362 4.818 1.00 98.44 189 TYR A CA 1
ATOM 1260 C C . TYR A 1 189 ? 8.216 -5.316 3.889 1.00 98.44 189 TYR A C 1
ATOM 1262 O O . TYR A 1 189 ? 9.138 -4.889 3.187 1.00 98.44 189 TYR A O 1
ATOM 1270 N N . THR A 1 190 ? 7.801 -6.584 3.820 1.00 97.81 190 THR A N 1
ATOM 1271 C CA . THR A 1 190 ? 8.367 -7.562 2.879 1.00 97.81 190 THR A CA 1
ATOM 1272 C C . THR A 1 190 ? 8.188 -7.110 1.429 1.00 97.81 190 THR A C 1
ATOM 1274 O O . THR A 1 190 ? 9.145 -7.126 0.656 1.00 97.81 190 THR A O 1
ATOM 1277 N N . GLN A 1 191 ? 6.998 -6.636 1.061 1.00 97.81 191 GLN A N 1
ATOM 1278 C CA . GLN A 1 191 ? 6.669 -6.144 -0.275 1.00 97.81 191 GLN A CA 1
ATOM 1279 C C . GLN A 1 191 ? 7.511 -4.919 -0.660 1.00 97.81 191 GLN A C 1
ATOM 1281 O O . GLN A 1 191 ? 8.032 -4.863 -1.778 1.00 97.81 191 GLN A O 1
ATOM 1286 N N . CYS A 1 192 ? 7.705 -3.968 0.262 1.00 97.50 192 CYS A N 1
ATOM 1287 C CA . CYS A 1 192 ? 8.605 -2.828 0.069 1.00 97.50 192 CYS A CA 1
ATOM 1288 C C . CYS A 1 192 ? 10.064 -3.275 -0.102 1.00 97.50 192 CYS A C 1
ATOM 1290 O O . CYS A 1 192 ? 10.753 -2.789 -1.000 1.00 97.50 192 CYS A O 1
ATOM 1292 N N . GLY A 1 193 ? 10.528 -4.226 0.716 1.00 97.00 193 GLY A N 1
ATOM 1293 C CA . GLY A 1 193 ? 11.878 -4.788 0.627 1.00 97.00 193 GLY A CA 1
ATOM 1294 C C . GLY A 1 193 ? 12.137 -5.487 -0.710 1.00 97.00 193 GLY A C 1
ATOM 1295 O O . GLY A 1 193 ? 13.159 -5.239 -1.350 1.00 97.00 193 GLY A O 1
ATOM 1296 N N . ILE A 1 194 ? 11.182 -6.293 -1.182 1.00 96.38 194 ILE A N 1
ATOM 1297 C CA . ILE A 1 194 ? 11.239 -6.941 -2.500 1.00 96.38 194 ILE A CA 1
ATOM 1298 C C . ILE A 1 194 ? 11.258 -5.891 -3.615 1.00 96.38 194 ILE A C 1
ATOM 1300 O O . ILE A 1 194 ? 12.086 -5.985 -4.521 1.00 96.38 194 ILE A O 1
ATOM 1304 N N . GLY A 1 195 ? 10.395 -4.873 -3.544 1.00 95.25 195 GLY A N 1
ATOM 1305 C CA . GLY A 1 195 ? 10.364 -3.781 -4.522 1.00 95.25 195 GLY A CA 1
ATOM 1306 C C . GLY A 1 195 ? 11.704 -3.042 -4.613 1.00 95.25 195 GLY A C 1
ATOM 1307 O O . GLY A 1 195 ? 12.222 -2.824 -5.712 1.00 95.25 195 GLY A O 1
ATOM 1308 N N . LEU A 1 196 ? 12.315 -2.737 -3.463 1.00 95.12 196 LEU A N 1
ATOM 1309 C CA . LEU A 1 196 ? 13.639 -2.116 -3.397 1.00 95.12 196 LEU A CA 1
ATOM 1310 C C . LEU A 1 196 ? 14.712 -3.015 -4.001 1.00 95.12 196 LEU A C 1
ATOM 1312 O O . LEU A 1 196 ? 15.523 -2.563 -4.808 1.00 95.12 196 LEU A O 1
ATOM 1316 N N . TRP A 1 197 ? 14.711 -4.295 -3.627 1.00 95.12 197 TRP A N 1
ATOM 1317 C CA . TRP A 1 197 ? 15.688 -5.255 -4.118 1.00 95.12 197 TRP A CA 1
ATOM 1318 C C . TRP A 1 197 ? 15.603 -5.416 -5.637 1.00 95.12 197 TRP A C 1
ATOM 1320 O O . TRP A 1 197 ? 16.633 -5.382 -6.309 1.00 95.12 197 TRP A O 1
ATOM 1330 N N . ILE A 1 198 ? 14.399 -5.518 -6.207 1.00 93.81 198 ILE A N 1
ATOM 1331 C CA . ILE A 1 198 ? 14.203 -5.587 -7.663 1.00 93.81 198 ILE A CA 1
ATOM 1332 C C . ILE A 1 198 ? 14.771 -4.343 -8.343 1.00 93.81 198 ILE A C 1
ATOM 1334 O O . ILE A 1 198 ? 15.471 -4.468 -9.348 1.00 93.81 198 ILE A O 1
ATOM 1338 N N . HIS A 1 199 ? 14.518 -3.157 -7.787 1.00 91.56 199 HIS A N 1
ATOM 1339 C CA . HIS A 1 199 ? 15.034 -1.912 -8.345 1.00 91.56 199 HIS A CA 1
ATOM 1340 C C . HIS A 1 199 ? 16.569 -1.859 -8.303 1.00 91.56 199 HIS A C 1
ATOM 1342 O O . HIS A 1 199 ? 17.208 -1.601 -9.324 1.00 91.56 199 HIS A O 1
ATOM 1348 N N . LEU A 1 200 ? 17.178 -2.180 -7.157 1.00 92.62 200 LEU A N 1
ATOM 1349 C CA . LEU A 1 200 ? 18.637 -2.222 -7.006 1.00 92.62 200 LEU A CA 1
ATOM 1350 C C . LEU A 1 200 ? 19.279 -3.275 -7.921 1.00 92.62 200 LEU A C 1
ATOM 1352 O O . LEU A 1 200 ? 20.292 -3.003 -8.564 1.00 92.62 200 LEU A O 1
ATOM 1356 N N . ALA A 1 201 ? 18.663 -4.453 -8.047 1.00 92.19 201 ALA A N 1
ATOM 1357 C CA . ALA A 1 201 ? 19.117 -5.492 -8.966 1.00 92.19 201 ALA A CA 1
ATOM 1358 C C . ALA A 1 201 ? 19.016 -5.037 -10.431 1.00 92.19 201 ALA A C 1
ATOM 1360 O O . ALA A 1 201 ? 19.925 -5.294 -11.214 1.00 92.19 201 ALA A O 1
ATOM 1361 N N . GLY A 1 202 ? 17.958 -4.310 -10.802 1.00 89.75 202 GLY A N 1
ATOM 1362 C CA . GLY A 1 202 ? 17.791 -3.748 -12.146 1.00 89.75 202 GLY A CA 1
ATOM 1363 C C . GLY A 1 202 ? 18.807 -2.654 -12.492 1.00 89.75 202 GLY A C 1
ATOM 1364 O O . GLY A 1 202 ? 19.174 -2.501 -13.661 1.00 89.75 202 GLY A O 1
ATOM 1365 N N . MET A 1 203 ? 19.299 -1.917 -11.491 1.00 89.50 203 MET A N 1
ATOM 1366 C CA . MET A 1 203 ? 20.399 -0.961 -11.664 1.00 89.50 203 MET A CA 1
ATOM 1367 C C . MET A 1 203 ? 21.739 -1.664 -11.908 1.00 89.50 203 MET A C 1
ATOM 1369 O O . MET A 1 203 ? 22.541 -1.167 -12.695 1.00 89.50 203 MET A O 1
ATOM 1373 N N . ALA A 1 204 ? 21.965 -2.815 -11.270 1.00 91.00 204 ALA A N 1
ATOM 1374 C CA . ALA A 1 204 ? 23.179 -3.615 -11.438 1.00 91.00 204 ALA A CA 1
ATOM 1375 C C . ALA A 1 204 ? 23.162 -4.515 -12.692 1.00 91.00 204 ALA A C 1
ATOM 1377 O O . ALA A 1 204 ? 24.222 -4.921 -13.166 1.00 91.00 204 ALA A O 1
ATOM 1378 N N . ALA A 1 205 ? 21.980 -4.829 -13.229 1.00 89.50 205 ALA A N 1
ATOM 1379 C CA . ALA A 1 205 ? 21.814 -5.739 -14.360 1.00 89.50 205 ALA A CA 1
ATOM 1380 C C . ALA A 1 205 ? 22.419 -5.189 -15.665 1.00 89.50 205 ALA A C 1
ATOM 1382 O O . ALA A 1 205 ? 22.223 -4.024 -16.036 1.00 89.50 205 ALA A O 1
ATOM 1383 N N . SER A 1 206 ? 23.104 -6.066 -16.405 1.00 87.44 206 SER A N 1
ATOM 1384 C CA . SER A 1 206 ? 23.664 -5.747 -17.725 1.00 87.44 206 SER A CA 1
ATOM 1385 C C . SER A 1 206 ? 22.565 -5.492 -18.770 1.00 87.44 206 SER A C 1
ATOM 1387 O O . SER A 1 206 ? 21.430 -5.949 -18.627 1.00 87.44 206 SER A O 1
ATOM 1389 N N . ALA A 1 207 ? 22.891 -4.792 -19.864 1.00 83.31 207 ALA A N 1
ATOM 1390 C CA . ALA A 1 207 ? 21.941 -4.566 -20.962 1.00 83.31 207 ALA A CA 1
ATOM 1391 C C . ALA A 1 207 ? 21.399 -5.883 -21.560 1.00 83.31 207 ALA A C 1
ATOM 1393 O O . ALA A 1 207 ? 20.222 -5.959 -21.906 1.00 83.31 207 ALA A O 1
ATOM 1394 N N . ALA A 1 208 ? 22.232 -6.929 -21.609 1.00 83.06 208 ALA A N 1
ATOM 1395 C CA . ALA A 1 208 ? 21.836 -8.260 -22.068 1.00 83.06 208 ALA A CA 1
ATOM 1396 C C . ALA A 1 208 ? 20.818 -8.928 -21.126 1.00 83.06 208 ALA A C 1
ATOM 1398 O O . ALA A 1 208 ? 19.880 -9.579 -21.577 1.00 83.06 208 ALA A O 1
ATOM 1399 N N . GLU A 1 209 ? 20.955 -8.728 -19.814 1.00 83.12 209 GLU A N 1
ATOM 1400 C CA . GLU A 1 209 ? 20.024 -9.270 -18.820 1.00 83.12 209 GLU A CA 1
ATOM 1401 C C . GLU A 1 209 ? 18.670 -8.546 -18.854 1.00 83.12 209 GLU A C 1
ATOM 1403 O O . GLU A 1 209 ? 17.625 -9.182 -18.729 1.00 83.12 209 GLU A O 1
ATOM 1408 N N . LYS A 1 210 ? 18.669 -7.238 -19.143 1.00 80.38 210 LYS A N 1
ATOM 1409 C CA . LYS A 1 210 ? 17.438 -6.451 -19.348 1.00 80.38 210 LYS A CA 1
ATOM 1410 C C . LYS A 1 210 ? 16.631 -6.906 -20.568 1.00 80.38 210 LYS A C 1
ATOM 1412 O O . LYS A 1 210 ? 15.415 -6.743 -20.577 1.00 80.38 210 LYS A O 1
ATOM 1417 N N . ALA A 1 211 ? 17.280 -7.497 -21.572 1.00 80.62 211 ALA A N 1
ATOM 1418 C CA . ALA A 1 211 ? 16.610 -8.026 -22.761 1.00 80.62 211 ALA A CA 1
ATOM 1419 C C . ALA A 1 211 ? 15.885 -9.364 -22.510 1.00 80.62 211 ALA A C 1
ATOM 1421 O O . ALA A 1 211 ? 15.041 -9.763 -23.308 1.00 80.62 211 ALA A O 1
ATOM 1422 N N . ARG A 1 212 ? 16.170 -10.053 -21.395 1.00 81.69 212 ARG A N 1
ATOM 1423 C CA . ARG A 1 212 ? 15.718 -11.429 -21.121 1.00 81.69 212 ARG A CA 1
ATOM 1424 C C . ARG A 1 212 ? 14.294 -11.542 -20.546 1.00 81.69 212 ARG A C 1
ATOM 1426 O O . ARG A 1 212 ? 13.917 -12.591 -20.032 1.00 81.69 212 ARG A O 1
ATOM 1433 N N . GLY A 1 213 ? 13.492 -10.482 -20.659 1.00 80.50 213 GLY A N 1
ATOM 1434 C CA . GLY A 1 213 ? 12.104 -10.441 -20.193 1.00 80.50 213 GLY A CA 1
ATOM 1435 C C . GLY A 1 213 ? 11.948 -10.116 -18.701 1.00 80.50 213 GLY A C 1
ATOM 1436 O O . GLY A 1 213 ? 12.883 -9.692 -18.023 1.00 80.50 213 GLY A O 1
ATOM 1437 N N . ARG A 1 214 ? 10.722 -10.263 -18.178 1.00 80.94 214 ARG A N 1
ATOM 1438 C CA . ARG A 1 214 ? 10.421 -9.982 -16.763 1.00 80.94 214 ARG A CA 1
ATOM 1439 C C . ARG A 1 214 ? 11.010 -11.073 -15.870 1.00 80.94 214 ARG A C 1
ATOM 1441 O O . ARG A 1 214 ? 10.618 -12.230 -15.972 1.00 80.94 214 ARG A O 1
ATOM 1448 N N . SER A 1 215 ? 11.885 -10.683 -14.943 1.00 89.75 215 SER A N 1
ATOM 1449 C CA . SER A 1 215 ? 12.388 -11.574 -13.892 1.00 89.75 215 SER A CA 1
ATOM 1450 C C . SER A 1 215 ? 11.234 -12.156 -13.062 1.00 89.75 215 SER A C 1
ATOM 1452 O O . SER A 1 215 ? 10.269 -11.448 -12.763 1.00 89.75 215 SER A O 1
ATOM 1454 N N . SER A 1 216 ? 11.357 -13.414 -12.625 1.00 92.38 216 SER A N 1
ATOM 1455 C CA . SER A 1 216 ? 10.422 -14.072 -11.695 1.00 92.38 216 SER A CA 1
ATOM 1456 C C . SER A 1 216 ? 10.158 -13.249 -10.428 1.00 92.38 216 SER A C 1
ATOM 1458 O O . SER A 1 216 ? 9.046 -13.243 -9.907 1.00 92.38 216 SER A O 1
ATOM 1460 N N . ARG A 1 217 ? 11.144 -12.456 -9.988 1.00 92.69 217 ARG A N 1
ATOM 1461 C CA . ARG A 1 217 ? 11.021 -11.526 -8.853 1.00 92.69 217 ARG A CA 1
ATOM 1462 C C . ARG A 1 217 ? 9.914 -10.493 -9.070 1.00 92.69 217 ARG A C 1
ATOM 1464 O O . ARG A 1 217 ? 9.180 -10.169 -8.144 1.00 92.69 217 ARG A O 1
ATOM 1471 N N . ASN A 1 218 ? 9.759 -10.008 -10.302 1.00 92.94 218 ASN A N 1
ATOM 1472 C CA . ASN A 1 218 ? 8.721 -9.040 -10.641 1.00 92.94 218 ASN A CA 1
ATOM 1473 C C . ASN A 1 218 ? 7.320 -9.663 -10.566 1.00 92.94 218 ASN A C 1
ATOM 1475 O O . ASN A 1 218 ? 6.386 -9.012 -10.113 1.00 92.94 218 ASN A O 1
ATOM 1479 N N . TRP A 1 219 ? 7.176 -10.930 -10.965 1.00 94.62 219 TRP A N 1
ATOM 1480 C CA . TRP A 1 219 ? 5.916 -11.661 -10.805 1.00 94.62 219 TRP A CA 1
ATOM 1481 C C . TRP A 1 219 ? 5.562 -11.872 -9.337 1.00 94.62 219 TRP A C 1
ATOM 1483 O O . TRP A 1 219 ? 4.418 -11.637 -8.960 1.00 94.62 219 TRP A O 1
ATOM 1493 N N . LEU A 1 220 ? 6.548 -12.224 -8.507 1.00 95.69 220 LEU A N 1
ATOM 1494 C CA . LEU A 1 220 ? 6.361 -12.347 -7.063 1.00 95.69 220 LEU A CA 1
ATOM 1495 C C . LEU A 1 220 ? 5.903 -11.019 -6.447 1.00 95.69 220 LEU A C 1
ATOM 1497 O O . LEU A 1 220 ? 4.917 -11.002 -5.717 1.00 95.69 220 LEU A O 1
ATOM 1501 N N . HIS A 1 221 ? 6.556 -9.905 -6.789 1.00 96.38 221 HIS A N 1
ATOM 1502 C CA . HIS A 1 221 ? 6.164 -8.576 -6.312 1.00 96.38 221 HIS A CA 1
ATOM 1503 C C . HIS A 1 221 ? 4.732 -8.205 -6.729 1.00 96.38 221 HIS A C 1
ATOM 1505 O O . HIS A 1 221 ? 3.960 -7.704 -5.916 1.00 96.38 221 HIS A O 1
ATOM 1511 N N . ILE A 1 222 ? 4.343 -8.478 -7.978 1.00 95.88 222 ILE A N 1
ATOM 1512 C CA . ILE A 1 222 ? 2.976 -8.214 -8.450 1.00 95.88 222 ILE A CA 1
ATOM 1513 C C . ILE A 1 222 ? 1.965 -9.091 -7.701 1.00 95.88 222 ILE A C 1
ATOM 1515 O O . ILE A 1 222 ? 0.966 -8.572 -7.208 1.00 95.88 222 ILE A O 1
ATOM 1519 N N . GLY A 1 223 ? 2.229 -10.396 -7.591 1.00 96.69 223 GLY A N 1
ATOM 1520 C CA . GLY A 1 223 ? 1.345 -11.340 -6.908 1.00 96.69 223 GLY A CA 1
ATOM 1521 C C . GLY A 1 223 ? 1.142 -10.972 -5.441 1.00 96.69 223 GLY A C 1
ATOM 1522 O O . GLY A 1 223 ? 0.006 -10.833 -4.996 1.00 96.69 223 GLY A O 1
ATOM 1523 N N . LEU A 1 224 ? 2.232 -10.711 -4.715 1.00 97.50 224 LEU A N 1
ATOM 1524 C CA . LEU A 1 224 ? 2.174 -10.304 -3.312 1.00 97.50 224 LEU A CA 1
ATOM 1525 C C . LEU A 1 224 ? 1.432 -8.970 -3.128 1.00 97.50 224 LEU A C 1
ATOM 1527 O O . LEU A 1 224 ? 0.638 -8.838 -2.200 1.00 97.50 224 LEU A O 1
ATOM 1531 N N . GLY A 1 225 ? 1.632 -8.006 -4.032 1.00 97.69 225 GLY A N 1
ATOM 1532 C CA . GLY A 1 225 ? 0.921 -6.725 -4.004 1.00 97.69 225 GLY A CA 1
ATOM 1533 C C . GLY A 1 225 ? -0.593 -6.867 -4.184 1.00 97.69 225 GLY A C 1
ATOM 1534 O O . GLY A 1 225 ? -1.355 -6.208 -3.480 1.00 97.69 225 GLY A O 1
ATOM 1535 N N . ILE A 1 226 ? -1.039 -7.751 -5.083 1.00 97.12 226 ILE A N 1
ATOM 1536 C CA . ILE A 1 226 ? -2.468 -8.050 -5.276 1.00 97.12 226 ILE A CA 1
ATOM 1537 C C . ILE A 1 226 ? -3.041 -8.735 -4.030 1.00 97.12 22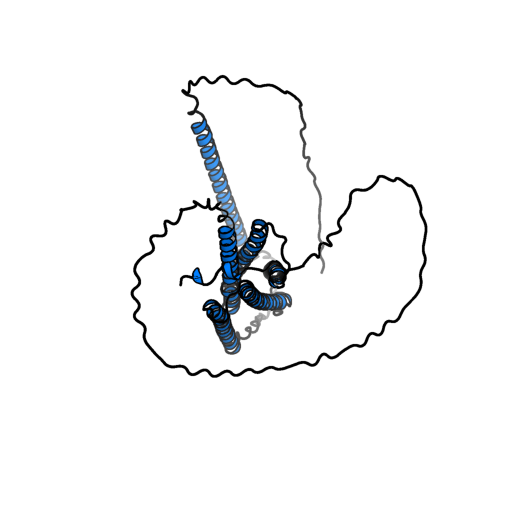6 ILE A C 1
ATOM 1539 O O . ILE A 1 226 ? -4.091 -8.321 -3.542 1.00 97.12 226 ILE A O 1
ATOM 1543 N N . THR A 1 227 ? -2.339 -9.729 -3.480 1.00 97.81 227 THR A N 1
ATOM 1544 C CA . THR A 1 227 ? -2.760 -10.418 -2.251 1.00 97.81 227 THR A CA 1
ATOM 1545 C C . THR A 1 227 ? -2.902 -9.447 -1.081 1.00 97.81 227 THR A C 1
ATOM 1547 O O . THR A 1 227 ? -3.910 -9.483 -0.380 1.00 97.81 227 THR A O 1
ATOM 1550 N N . LEU A 1 228 ? -1.940 -8.536 -0.899 1.00 98.31 228 LEU A N 1
ATOM 1551 C CA . LEU A 1 228 ? -1.997 -7.485 0.120 1.00 98.31 228 LEU A CA 1
ATOM 1552 C C . LEU A 1 228 ? -3.200 -6.562 -0.061 1.00 98.31 228 LEU A C 1
ATOM 1554 O O . LEU A 1 228 ? -3.863 -6.234 0.917 1.00 98.31 228 LEU A O 1
ATOM 1558 N N . LEU A 1 229 ? -3.504 -6.164 -1.297 1.00 98.25 229 LEU A N 1
ATOM 1559 C CA . LEU A 1 229 ? -4.642 -5.294 -1.576 1.00 98.25 229 LEU A CA 1
ATOM 1560 C C . LEU A 1 229 ? -5.972 -5.960 -1.191 1.00 98.25 229 LEU A C 1
ATOM 1562 O O . LEU A 1 229 ? -6.796 -5.350 -0.512 1.00 98.25 229 LEU A O 1
ATOM 1566 N N . VAL A 1 230 ? -6.158 -7.228 -1.571 1.00 98.19 230 VAL A N 1
ATOM 1567 C CA . VAL A 1 230 ? -7.347 -8.012 -1.198 1.00 98.19 230 VAL A CA 1
ATOM 1568 C C . VAL A 1 230 ? -7.424 -8.191 0.319 1.00 98.19 230 VAL A C 1
ATOM 1570 O O . VAL A 1 230 ? -8.475 -7.948 0.912 1.00 98.19 230 VAL A O 1
ATOM 1573 N N . ALA A 1 231 ? -6.310 -8.553 0.961 1.00 98.25 231 ALA A N 1
ATOM 1574 C CA . ALA A 1 231 ? -6.237 -8.691 2.413 1.00 98.25 231 ALA A CA 1
ATOM 1575 C C . ALA A 1 231 ? -6.579 -7.374 3.129 1.00 98.25 231 ALA A C 1
ATOM 1577 O O . ALA A 1 231 ? -7.324 -7.391 4.104 1.00 98.25 231 ALA A O 1
ATOM 1578 N N . GLY A 1 232 ? -6.117 -6.231 2.615 1.00 98.44 232 GLY A N 1
ATOM 1579 C CA . GLY A 1 232 ? -6.452 -4.900 3.121 1.00 98.44 232 GLY A CA 1
ATOM 1580 C C . GLY A 1 232 ? -7.948 -4.592 3.063 1.00 98.44 232 GLY A C 1
ATOM 1581 O O . GLY A 1 232 ? -8.523 -4.147 4.056 1.00 98.44 232 GLY A O 1
ATOM 1582 N N . TYR A 1 233 ? -8.616 -4.895 1.945 1.00 98.44 233 TYR A N 1
ATOM 1583 C CA . TYR A 1 233 ? -10.072 -4.739 1.843 1.00 98.44 233 TYR A CA 1
ATOM 1584 C C . TYR A 1 233 ? -10.823 -5.625 2.839 1.00 98.44 233 TYR A C 1
ATOM 1586 O O . TYR A 1 233 ? -11.771 -5.155 3.478 1.00 98.44 233 TYR A O 1
ATOM 1594 N N . VAL A 1 234 ? -10.402 -6.883 3.000 1.00 98.25 234 VAL A N 1
ATOM 1595 C CA . VAL A 1 234 ? -10.976 -7.804 3.995 1.00 98.25 234 VAL A CA 1
ATOM 1596 C C . VAL A 1 234 ? -10.744 -7.278 5.412 1.00 98.25 234 VAL A C 1
ATOM 1598 O O . VAL A 1 234 ? -11.672 -7.273 6.217 1.00 98.25 234 VAL A O 1
ATOM 1601 N N . GLN A 1 235 ? -9.551 -6.763 5.707 1.00 98.12 235 GLN A N 1
ATOM 1602 C CA . GLN A 1 235 ? -9.184 -6.222 7.013 1.00 98.12 235 GLN A CA 1
ATOM 1603 C C . GLN A 1 235 ? -10.044 -5.020 7.414 1.00 98.12 235 GLN A C 1
ATOM 1605 O O . GLN A 1 235 ? -10.504 -4.952 8.556 1.00 98.12 235 GLN A O 1
ATOM 1610 N N . VAL A 1 236 ? -10.306 -4.099 6.479 1.00 98.06 236 VAL A N 1
ATOM 1611 C CA . VAL A 1 236 ? -11.210 -2.959 6.707 1.00 98.06 236 VAL A CA 1
ATOM 1612 C C . VAL A 1 236 ? -12.631 -3.449 6.991 1.00 98.06 236 VAL A C 1
ATOM 1614 O O . VAL A 1 236 ? -13.237 -3.011 7.968 1.00 98.06 236 VAL A O 1
ATOM 1617 N N . LYS A 1 237 ? -13.140 -4.415 6.211 1.00 97.06 237 LYS A N 1
ATOM 1618 C CA . LYS A 1 237 ? -14.471 -5.006 6.432 1.00 97.06 237 LYS A CA 1
ATOM 1619 C C . LYS A 1 237 ? -14.579 -5.682 7.803 1.00 97.06 237 LYS A C 1
ATOM 1621 O O . LYS A 1 237 ? -15.548 -5.444 8.517 1.00 97.06 237 LYS A O 1
ATOM 1626 N N . LEU A 1 238 ? -13.579 -6.477 8.193 1.00 96.62 238 LEU A N 1
ATOM 1627 C CA . LEU A 1 238 ? -13.527 -7.115 9.514 1.00 96.62 238 LEU A CA 1
ATOM 1628 C C . LEU A 1 238 ? -13.541 -6.077 10.642 1.00 96.62 238 LEU A C 1
ATOM 1630 O O . LEU A 1 238 ? -14.260 -6.257 11.623 1.00 96.62 238 LEU A O 1
ATOM 1634 N N . GLY A 1 239 ? -12.801 -4.974 10.484 1.00 96.12 239 GLY A N 1
ATOM 1635 C CA . GLY A 1 239 ? -12.814 -3.864 11.438 1.00 96.12 239 GLY A CA 1
ATOM 1636 C C . GLY A 1 239 ? -14.200 -3.227 11.565 1.00 96.12 239 GLY A C 1
ATOM 1637 O O . GLY A 1 239 ? -14.695 -3.046 12.673 1.00 96.12 239 GLY A O 1
ATOM 1638 N N . MET A 1 240 ? -14.871 -2.957 10.442 1.00 95.44 240 MET A N 1
ATOM 1639 C CA . MET A 1 240 ? -16.236 -2.413 10.436 1.00 95.44 240 MET A CA 1
ATOM 1640 C C . MET A 1 240 ? -17.227 -3.336 11.155 1.00 95.44 240 MET A C 1
ATOM 1642 O O . MET A 1 240 ? -17.984 -2.872 12.007 1.00 95.44 240 MET A O 1
ATOM 1646 N N . THR A 1 241 ? -17.189 -4.641 10.870 1.00 94.81 241 THR A N 1
ATOM 1647 C CA . THR A 1 241 ? -18.044 -5.631 11.543 1.00 94.81 241 THR A CA 1
ATOM 1648 C C . THR A 1 241 ? -17.764 -5.691 13.043 1.00 94.81 241 THR A C 1
ATOM 1650 O O . THR A 1 241 ? -18.703 -5.681 13.836 1.00 94.81 241 THR A O 1
ATOM 1653 N N . LYS A 1 242 ? -16.487 -5.689 13.449 1.00 93.19 242 LYS A N 1
ATOM 1654 C CA . LYS A 1 242 ? -16.088 -5.734 14.864 1.00 93.19 242 LYS A CA 1
ATOM 1655 C C . LYS A 1 242 ? -16.618 -4.545 15.671 1.00 93.19 242 LYS A C 1
ATOM 1657 O O . LYS A 1 242 ? -16.941 -4.707 16.843 1.00 93.19 242 LYS A O 1
ATOM 1662 N N . TYR A 1 243 ? -16.719 -3.370 15.057 1.00 91.56 243 TYR A N 1
ATOM 1663 C CA . TYR A 1 243 ? -17.205 -2.152 15.712 1.00 91.56 243 TYR A CA 1
ATOM 1664 C C . TYR A 1 243 ? -18.684 -1.851 15.439 1.00 91.56 243 TYR A C 1
ATOM 1666 O O . TYR A 1 243 ? -19.126 -0.721 15.634 1.00 91.56 243 TYR A O 1
ATOM 1674 N N . GLY A 1 244 ? -19.459 -2.855 15.015 1.00 92.62 244 GLY A N 1
ATOM 1675 C CA . GLY A 1 244 ? -20.916 -2.753 14.917 1.00 92.62 244 GLY A CA 1
ATOM 1676 C C . GLY A 1 244 ? -21.407 -1.810 13.819 1.00 92.62 244 GLY A C 1
ATOM 1677 O O . GLY A 1 244 ? -22.528 -1.312 13.897 1.00 92.62 244 GLY A O 1
ATOM 1678 N N . VAL A 1 245 ? -20.590 -1.548 12.793 1.00 90.25 245 VAL A N 1
ATOM 1679 C CA . VAL A 1 245 ? -21.029 -0.765 11.636 1.00 90.25 245 VAL A CA 1
ATOM 1680 C C . VAL A 1 245 ? -22.108 -1.566 10.907 1.00 90.25 245 VAL A C 1
ATOM 1682 O O . VAL A 1 245 ? -21.828 -2.610 10.314 1.00 90.25 245 VAL A O 1
ATOM 1685 N N . SER A 1 246 ? -23.355 -1.099 10.996 1.00 87.25 246 SER A N 1
ATOM 1686 C CA . SER A 1 246 ? -24.520 -1.820 10.484 1.00 87.25 246 SER A CA 1
ATOM 1687 C C . SER A 1 246 ? -24.465 -2.001 8.965 1.00 87.25 246 SER A C 1
ATOM 1689 O O . SER A 1 246 ? -23.908 -1.174 8.233 1.00 87.25 246 SER A O 1
ATOM 1691 N N . SER A 1 247 ? -25.112 -3.063 8.473 1.00 80.12 247 SER A N 1
ATOM 1692 C CA . SER A 1 247 ? -25.234 -3.352 7.038 1.00 80.12 247 SER A CA 1
ATOM 1693 C C . SER A 1 247 ? -25.956 -2.257 6.246 1.00 80.12 247 SER A C 1
ATOM 1695 O O . SER A 1 247 ? -25.819 -2.190 5.031 1.00 80.12 247 SER A O 1
ATOM 1697 N N . THR A 1 248 ? -26.707 -1.390 6.925 1.00 78.62 248 THR A N 1
ATOM 1698 C CA . THR A 1 248 ? -27.451 -0.270 6.334 1.00 78.62 248 THR A CA 1
ATOM 1699 C C . THR A 1 248 ? -26.726 1.069 6.451 1.00 78.62 248 THR A C 1
ATOM 1701 O O . THR A 1 248 ? -27.249 2.094 6.021 1.00 78.62 248 THR A O 1
ATOM 1704 N N . SER A 1 249 ? -25.525 1.095 7.031 1.00 88.88 249 SER A N 1
ATOM 1705 C CA . SER A 1 249 ? -24.779 2.335 7.218 1.00 88.88 249 SER A CA 1
ATOM 1706 C C . SER A 1 249 ? -24.234 2.893 5.897 1.00 88.88 249 SER A C 1
ATOM 1708 O O . SER A 1 249 ? -23.727 2.163 5.042 1.00 88.88 249 SER A O 1
ATOM 1710 N N . ASN A 1 250 ? -24.234 4.224 5.771 1.00 92.88 250 ASN A N 1
ATOM 1711 C CA . ASN A 1 250 ? -23.592 4.943 4.659 1.00 92.88 250 ASN A CA 1
ATOM 1712 C C . ASN A 1 250 ? -22.119 4.541 4.470 1.00 92.88 250 ASN A C 1
ATOM 1714 O O . ASN A 1 250 ? -21.605 4.521 3.354 1.00 92.88 250 ASN A O 1
ATOM 1718 N N . LEU A 1 251 ? -21.450 4.166 5.561 1.00 90.50 251 LEU A N 1
ATOM 1719 C CA . LEU A 1 251 ? -20.052 3.750 5.576 1.00 90.50 251 LEU A CA 1
ATOM 1720 C C . LEU A 1 251 ? -19.828 2.447 4.790 1.00 90.50 251 LEU A C 1
ATOM 1722 O O . LEU A 1 251 ? -18.830 2.325 4.080 1.00 90.50 251 LEU A O 1
ATOM 1726 N N . LEU A 1 252 ? -20.771 1.499 4.852 1.00 92.81 252 LEU A N 1
ATOM 1727 C CA . LEU A 1 252 ? -20.691 0.263 4.072 1.00 92.81 252 LEU A CA 1
ATOM 1728 C C . LEU A 1 252 ? -20.898 0.513 2.573 1.00 92.81 252 LEU A C 1
ATOM 1730 O O . LEU A 1 252 ? -20.180 -0.069 1.758 1.00 92.81 252 LEU A O 1
ATOM 1734 N N . TYR A 1 253 ? -21.807 1.419 2.201 1.00 94.81 253 TYR A N 1
ATOM 1735 C CA . TYR A 1 253 ? -21.969 1.835 0.804 1.00 94.81 253 TYR A CA 1
ATOM 1736 C C . TYR A 1 253 ? -20.721 2.545 0.270 1.00 94.81 253 TYR A C 1
ATOM 1738 O O . TYR A 1 253 ? -20.281 2.246 -0.839 1.00 94.81 253 TYR A O 1
ATOM 1746 N N . MET A 1 254 ? -20.096 3.422 1.064 1.00 95.25 254 MET A N 1
ATOM 1747 C CA . MET A 1 254 ? -18.827 4.061 0.694 1.00 95.25 254 MET A CA 1
ATOM 1748 C C . MET A 1 254 ? -17.699 3.041 0.506 1.00 95.25 254 MET A C 1
ATOM 1750 O O . MET A 1 254 ? -16.934 3.151 -0.451 1.00 95.25 254 MET A O 1
ATOM 1754 N N . TYR A 1 255 ? -17.613 2.033 1.379 1.00 96.75 255 TYR A N 1
ATOM 1755 C CA . TYR A 1 255 ? -16.645 0.942 1.250 1.00 96.75 255 TYR A CA 1
ATOM 1756 C C . TYR A 1 255 ? -16.817 0.189 -0.077 1.00 96.75 255 TYR A C 1
ATOM 1758 O O . TYR A 1 255 ? -15.865 0.090 -0.853 1.00 96.75 255 TYR A O 1
ATOM 1766 N N . TRP A 1 256 ? -18.029 -0.291 -0.381 1.00 97.25 256 TRP A N 1
ATOM 1767 C CA . TRP A 1 256 ? -18.285 -1.020 -1.628 1.00 97.25 256 TRP A CA 1
ATOM 1768 C C . TRP A 1 256 ? -18.146 -0.137 -2.864 1.00 97.25 256 TRP A C 1
ATOM 1770 O O . TRP A 1 256 ? -17.625 -0.597 -3.876 1.00 97.25 256 TRP A O 1
ATOM 1780 N N . GLY A 1 257 ? -18.536 1.136 -2.771 1.00 96.81 257 GLY A N 1
ATOM 1781 C CA . GLY A 1 257 ? -18.323 2.125 -3.821 1.00 96.81 257 GLY A CA 1
ATOM 1782 C C . GLY A 1 257 ? -16.840 2.324 -4.132 1.00 96.81 257 GLY A C 1
ATOM 1783 O O . GLY A 1 257 ? -16.460 2.306 -5.299 1.00 96.81 257 GLY A O 1
ATOM 1784 N N . ALA A 1 258 ? -15.983 2.433 -3.112 1.00 97.38 258 ALA A N 1
ATOM 1785 C CA . ALA A 1 258 ? -14.535 2.549 -3.293 1.00 97.38 258 ALA A CA 1
ATOM 1786 C C . ALA A 1 258 ? -13.923 1.289 -3.931 1.00 97.38 258 ALA A C 1
ATOM 1788 O O . ALA A 1 258 ? -13.115 1.400 -4.855 1.00 97.38 258 ALA A O 1
ATOM 1789 N N . VAL A 1 259 ? -14.336 0.096 -3.481 1.00 97.75 259 VAL A N 1
ATOM 1790 C CA . VAL A 1 259 ? -13.907 -1.187 -4.069 1.00 97.75 259 VAL A CA 1
ATOM 1791 C C . VAL A 1 259 ? -14.336 -1.272 -5.536 1.00 97.75 259 VAL A C 1
ATOM 1793 O O . VAL A 1 259 ? -13.497 -1.513 -6.402 1.00 97.75 259 VAL A O 1
ATOM 1796 N N . ALA A 1 260 ? -15.613 -1.016 -5.832 1.00 97.94 260 ALA A N 1
ATOM 1797 C CA . ALA A 1 260 ? -16.162 -1.075 -7.184 1.00 97.94 260 ALA A CA 1
ATOM 1798 C C . ALA A 1 260 ? -15.497 -0.058 -8.120 1.00 97.94 260 ALA A C 1
ATOM 1800 O O . ALA A 1 260 ? -15.103 -0.413 -9.231 1.00 97.94 260 ALA A O 1
ATOM 1801 N N . LEU A 1 261 ? -15.306 1.183 -7.662 1.00 97.50 261 LEU A N 1
ATOM 1802 C CA . LEU A 1 261 ? -14.630 2.231 -8.424 1.00 97.50 261 LEU A CA 1
ATOM 1803 C C . LEU A 1 261 ? -13.202 1.817 -8.790 1.00 97.50 261 LEU A C 1
ATOM 1805 O O . LEU A 1 261 ? -12.817 1.897 -9.957 1.00 97.50 261 LEU A O 1
ATOM 1809 N N . PHE A 1 262 ? -12.426 1.335 -7.815 1.00 97.38 262 PHE A N 1
ATOM 1810 C CA . PHE A 1 262 ? -11.081 0.831 -8.079 1.00 97.38 262 PHE A CA 1
ATOM 1811 C C . PHE A 1 262 ? -11.103 -0.327 -9.083 1.00 97.38 262 PHE A C 1
ATOM 1813 O O . PHE A 1 262 ? -10.330 -0.308 -10.042 1.00 97.38 262 PHE A O 1
ATOM 1820 N N . SER A 1 263 ? -11.995 -1.307 -8.905 1.00 97.31 263 SER A N 1
ATOM 1821 C CA . SER A 1 263 ? -12.126 -2.451 -9.812 1.00 97.31 263 SER A CA 1
ATOM 1822 C C . SER A 1 263 ? -12.447 -2.021 -11.243 1.00 97.31 263 SER A C 1
ATOM 1824 O O . SER A 1 263 ? -11.792 -2.494 -12.169 1.00 97.31 263 SER A O 1
ATOM 1826 N N . ILE A 1 264 ? -13.387 -1.091 -11.439 1.00 97.94 264 ILE A N 1
ATOM 1827 C CA . ILE A 1 264 ? -13.750 -0.564 -12.763 1.00 97.94 264 ILE A CA 1
ATOM 1828 C C . ILE A 1 264 ? -12.545 0.118 -13.417 1.00 97.94 264 ILE A C 1
ATOM 1830 O O . ILE A 1 264 ? -12.178 -0.234 -14.539 1.00 97.94 264 ILE A O 1
ATOM 1834 N N . ILE A 1 265 ? -11.877 1.039 -12.713 1.00 96.94 265 ILE A N 1
ATOM 1835 C CA . ILE A 1 265 ? -10.697 1.744 -13.243 1.00 96.94 265 ILE A CA 1
ATOM 1836 C C . ILE A 1 265 ? -9.584 0.745 -13.582 1.00 96.94 265 ILE A C 1
ATOM 1838 O O . ILE A 1 265 ? -8.959 0.825 -14.644 1.00 96.94 265 ILE A O 1
ATOM 1842 N N . TYR A 1 266 ? -9.343 -0.227 -12.702 1.00 95.62 266 TYR A N 1
ATOM 1843 C CA . TYR A 1 266 ? -8.337 -1.258 -12.914 1.00 95.62 266 TYR A CA 1
ATOM 1844 C C . TYR A 1 266 ? -8.651 -2.105 -14.153 1.00 95.62 266 TYR A C 1
ATOM 1846 O O . TYR A 1 266 ? -7.757 -2.319 -14.973 1.00 95.62 266 TYR A O 1
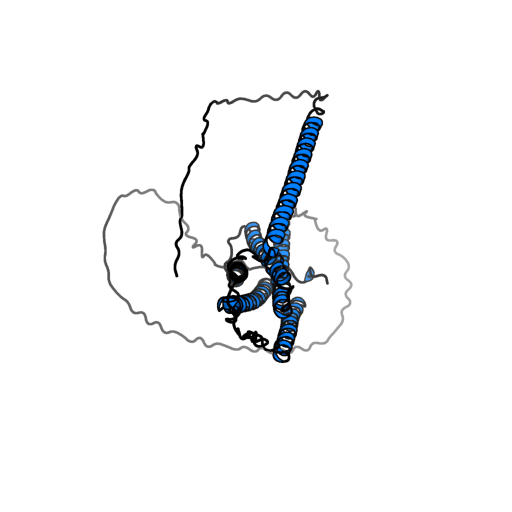ATOM 1854 N N . LEU A 1 267 ? -9.901 -2.538 -14.336 1.00 96.50 267 LEU A N 1
ATOM 1855 C CA . LEU A 1 267 ? -10.329 -3.320 -15.498 1.00 96.50 267 LEU A CA 1
ATOM 1856 C C . LEU A 1 267 ? -10.247 -2.515 -16.795 1.00 96.50 267 LEU A C 1
ATOM 1858 O O . LEU A 1 267 ? -9.669 -3.005 -17.761 1.00 96.50 267 LEU A O 1
ATOM 1862 N N . ILE A 1 268 ? -10.714 -1.263 -16.812 1.00 96.62 268 ILE A N 1
ATOM 1863 C CA . ILE A 1 268 ? -10.583 -0.378 -17.981 1.00 96.62 268 ILE A CA 1
ATOM 1864 C C . ILE A 1 268 ? -9.107 -0.213 -18.351 1.00 96.62 268 ILE A C 1
ATOM 1866 O O . ILE A 1 268 ? -8.721 -0.424 -19.498 1.00 96.62 268 ILE A O 1
ATOM 1870 N N . SER A 1 269 ? -8.243 0.073 -17.373 1.00 93.88 269 SER A N 1
ATOM 1871 C CA . SER A 1 269 ? -6.801 0.187 -17.620 1.00 93.88 269 SER A CA 1
ATOM 1872 C C . SER A 1 269 ? -6.163 -1.132 -18.081 1.00 93.88 269 SER A C 1
ATOM 1874 O O . SER A 1 269 ? -5.125 -1.130 -18.745 1.00 93.88 269 SER A O 1
ATOM 1876 N N . ALA A 1 270 ? -6.753 -2.277 -17.728 1.00 92.94 270 ALA A N 1
ATOM 1877 C CA . ALA A 1 270 ? -6.324 -3.581 -18.205 1.00 92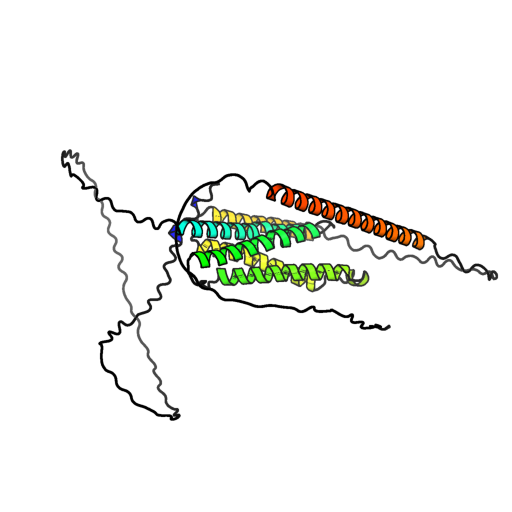.94 270 ALA A CA 1
ATOM 1878 C C . ALA A 1 270 ? -6.714 -3.821 -19.654 1.00 92.94 270 ALA A C 1
ATOM 1880 O O . ALA A 1 270 ? -5.850 -4.190 -20.447 1.00 92.94 270 ALA A O 1
ATOM 1881 N N . LEU A 1 271 ? -7.969 -3.546 -19.992 1.00 95.94 271 LEU A N 1
ATOM 1882 C CA . LEU A 1 271 ? -8.490 -3.646 -21.347 1.00 95.94 271 LEU A CA 1
ATOM 1883 C C . LEU A 1 271 ? -7.734 -2.712 -22.293 1.00 95.94 271 LEU A C 1
ATOM 1885 O O . LEU A 1 271 ? -7.277 -3.159 -23.338 1.00 95.94 271 LEU A O 1
ATOM 1889 N N . LEU A 1 272 ? -7.481 -1.462 -21.892 1.00 94.69 272 LEU A N 1
ATOM 1890 C CA . LEU A 1 272 ? -6.692 -0.515 -22.688 1.00 94.69 272 LEU A CA 1
ATOM 1891 C C . LEU A 1 272 ? -5.258 -0.997 -22.939 1.00 94.69 272 LEU A C 1
ATOM 1893 O O . LEU A 1 272 ? -4.727 -0.781 -24.025 1.00 94.69 272 LEU A O 1
ATOM 1897 N N . ALA A 1 273 ? -4.635 -1.665 -21.964 1.00 91.06 273 ALA A N 1
ATOM 1898 C CA . ALA A 1 273 ? -3.295 -2.225 -22.125 1.00 91.06 273 ALA A CA 1
ATOM 1899 C C . ALA A 1 273 ? -3.260 -3.463 -23.038 1.00 91.06 273 ALA A C 1
ATOM 1901 O O . ALA A 1 273 ? -2.212 -3.755 -23.609 1.00 91.06 273 ALA A O 1
ATOM 1902 N N . ILE A 1 274 ? -4.372 -4.196 -23.145 1.00 93.88 274 ILE A N 1
ATOM 1903 C CA . ILE A 1 274 ? -4.526 -5.320 -24.078 1.00 93.88 274 ILE A CA 1
ATOM 1904 C C . ILE A 1 274 ? -4.814 -4.792 -25.488 1.00 93.88 274 ILE A C 1
ATOM 1906 O O . ILE A 1 274 ? -4.203 -5.259 -26.442 1.00 93.88 274 ILE A O 1
ATOM 1910 N N . ALA A 1 275 ? -5.692 -3.793 -25.610 1.00 96.00 275 ALA A N 1
ATOM 1911 C CA . ALA A 1 275 ? -6.062 -3.176 -26.882 1.00 96.00 275 ALA A CA 1
ATOM 1912 C C . ALA A 1 275 ? -4.904 -2.401 -27.533 1.00 96.00 275 ALA A C 1
ATOM 1914 O O . ALA A 1 275 ? -4.822 -2.334 -28.754 1.00 96.00 275 ALA A O 1
ATOM 1915 N N . ASN A 1 276 ? -3.994 -1.845 -26.726 1.00 94.50 276 ASN A N 1
ATOM 1916 C CA . ASN A 1 276 ? -2.826 -1.095 -27.189 1.00 94.50 276 ASN A CA 1
ATOM 1917 C C . ASN A 1 276 ? -1.533 -1.801 -26.750 1.00 94.50 276 ASN A C 1
ATOM 1919 O O . ASN A 1 276 ? -0.863 -1.334 -25.817 1.00 94.50 276 ASN A O 1
ATOM 1923 N N . PRO A 1 277 ? -1.176 -2.947 -27.363 1.00 91.12 277 PRO A N 1
ATOM 1924 C CA . PRO A 1 277 ? 0.059 -3.631 -27.021 1.00 91.12 277 PRO A CA 1
ATOM 1925 C C . PRO A 1 277 ? 1.257 -2.713 -27.310 1.00 91.12 277 PRO A C 1
ATOM 1927 O O . PRO A 1 277 ? 1.236 -1.948 -28.278 1.00 91.12 277 PRO A O 1
ATOM 1930 N N . PRO A 1 278 ? 2.319 -2.761 -26.485 1.00 85.38 278 PRO A N 1
ATOM 1931 C CA . PRO A 1 278 ? 3.522 -1.995 -26.768 1.00 85.38 278 PRO A CA 1
ATOM 1932 C C . PRO A 1 278 ? 4.061 -2.393 -28.151 1.00 85.38 278 PRO A C 1
ATOM 1934 O O . PRO A 1 278 ? 4.042 -3.585 -28.479 1.00 85.38 278 PRO A O 1
ATOM 1937 N N . PRO A 1 279 ? 4.549 -1.432 -28.958 1.00 88.50 279 PRO A N 1
ATOM 1938 C CA . PRO A 1 279 ? 5.100 -1.748 -30.266 1.00 88.50 279 PRO A CA 1
ATOM 1939 C C . PRO A 1 279 ? 6.224 -2.781 -30.107 1.00 88.50 279 PRO A C 1
ATOM 1941 O O . PRO A 1 279 ? 6.998 -2.690 -29.142 1.00 88.50 279 PRO A O 1
ATOM 1944 N N . PRO A 1 280 ? 6.328 -3.763 -31.022 1.00 87.56 280 PRO A N 1
ATOM 1945 C CA . PRO A 1 280 ? 7.379 -4.762 -30.949 1.00 87.56 280 PRO A CA 1
ATOM 1946 C C . PRO A 1 280 ? 8.748 -4.067 -30.915 1.00 87.56 280 PRO A C 1
ATOM 1948 O O . PRO A 1 280 ? 8.927 -3.019 -31.552 1.00 87.56 280 PRO A O 1
ATOM 1951 N N . PRO A 1 281 ? 9.723 -4.609 -30.163 1.00 82.38 281 PRO A N 1
ATOM 1952 C CA . PRO A 1 281 ? 11.059 -4.038 -30.124 1.00 82.38 281 PRO A CA 1
ATOM 1953 C C . PRO A 1 281 ? 11.593 -3.951 -31.555 1.00 82.38 281 PRO A C 1
ATOM 1955 O O . PRO A 1 281 ? 11.578 -4.941 -32.287 1.00 82.38 281 PRO A O 1
ATOM 1958 N N . LYS A 1 282 ? 12.040 -2.758 -31.971 1.00 87.88 282 LYS A N 1
ATOM 1959 C CA . LYS A 1 282 ? 12.644 -2.585 -33.298 1.00 87.88 282 LYS A CA 1
ATOM 1960 C C . LYS A 1 282 ? 13.811 -3.574 -33.403 1.00 87.88 282 LYS A C 1
ATOM 1962 O O . LYS A 1 282 ? 14.636 -3.582 -32.481 1.00 87.88 282 LYS A O 1
ATOM 1967 N N . PRO A 1 283 ? 13.888 -4.402 -34.464 1.00 86.19 283 PRO A N 1
ATOM 1968 C CA . PRO A 1 283 ? 15.012 -5.311 -34.630 1.00 86.19 283 PRO A CA 1
ATOM 1969 C C . PRO A 1 283 ? 16.305 -4.493 -34.547 1.00 86.19 283 PRO A C 1
ATOM 1971 O O . PRO A 1 283 ? 16.320 -3.347 -35.022 1.00 86.19 283 PRO A O 1
ATOM 1974 N N . PRO A 1 284 ? 17.367 -5.022 -33.911 1.00 82.94 284 PRO A N 1
ATOM 1975 C CA . PRO A 1 284 ? 18.638 -4.318 -33.851 1.00 82.94 284 PRO A CA 1
ATOM 1976 C C . PRO A 1 284 ? 19.000 -3.938 -35.282 1.00 82.94 284 PRO A C 1
ATOM 1978 O O . PRO A 1 284 ? 19.031 -4.808 -36.156 1.00 82.94 284 PRO A O 1
ATOM 1981 N N . LYS A 1 285 ? 19.194 -2.637 -35.545 1.00 87.06 285 LYS A N 1
ATOM 1982 C CA . LYS A 1 285 ? 19.681 -2.196 -36.852 1.00 87.06 285 LYS A CA 1
ATOM 1983 C C . LYS A 1 285 ? 20.955 -2.992 -37.081 1.00 87.06 285 LYS A C 1
ATOM 1985 O O . LYS A 1 285 ? 21.902 -2.832 -36.311 1.00 87.06 285 LYS A O 1
ATOM 1990 N N . LYS A 1 286 ? 20.949 -3.893 -38.069 1.00 81.94 286 LYS A N 1
ATOM 1991 C CA . LYS A 1 286 ? 22.178 -4.524 -38.531 1.00 81.94 286 LYS A CA 1
ATOM 1992 C C . LYS A 1 286 ? 23.038 -3.346 -38.944 1.00 81.94 286 LYS A C 1
ATOM 1994 O O . LYS A 1 286 ? 22.743 -2.682 -39.934 1.00 81.94 286 LYS A O 1
ATOM 1999 N N . HIS A 1 287 ? 24.010 -2.999 -38.106 1.00 76.69 287 HIS A N 1
ATOM 2000 C CA . HIS A 1 287 ? 25.089 -2.147 -38.541 1.00 76.69 287 HIS A CA 1
ATOM 2001 C C . HIS A 1 287 ? 25.721 -2.964 -39.652 1.00 76.69 287 HIS A C 1
ATOM 2003 O O . HIS A 1 287 ? 26.418 -3.939 -39.383 1.00 76.69 287 HIS A O 1
ATOM 2009 N N . HIS A 1 288 ? 25.337 -2.658 -40.892 1.00 72.56 288 HIS A N 1
ATOM 2010 C CA . HIS A 1 288 ? 26.086 -3.078 -42.049 1.00 72.56 288 HIS A CA 1
ATOM 2011 C C . HIS A 1 288 ? 27.469 -2.525 -41.767 1.00 72.56 288 HIS A C 1
ATOM 2013 O O . HIS A 1 288 ? 27.696 -1.316 -41.839 1.00 72.56 288 HIS A O 1
ATOM 2019 N N . HIS A 1 289 ? 28.347 -3.402 -41.287 1.00 64.56 289 HIS A N 1
ATOM 2020 C CA . HIS A 1 289 ? 29.760 -3.180 -41.414 1.00 64.56 289 HIS A CA 1
ATOM 2021 C C . HIS A 1 289 ? 29.916 -2.938 -42.904 1.00 64.56 289 HIS A C 1
ATOM 2023 O O . HIS A 1 289 ? 29.741 -3.855 -43.702 1.00 64.56 289 HIS A O 1
ATOM 2029 N N . HIS A 1 290 ? 30.084 -1.670 -43.275 1.00 61.16 290 HIS A N 1
ATOM 2030 C CA . HIS A 1 290 ? 30.722 -1.347 -44.525 1.00 61.16 290 HIS A CA 1
ATOM 2031 C C . HIS A 1 290 ? 32.066 -2.051 -44.408 1.00 61.16 290 HIS A C 1
ATOM 2033 O O . HIS A 1 290 ? 32.977 -1.593 -43.717 1.00 61.16 290 HIS A O 1
ATOM 2039 N N . GLU A 1 291 ? 32.108 -3.254 -44.963 1.00 56.56 291 GLU A N 1
ATOM 2040 C CA . GLU A 1 291 ? 33.307 -3.943 -45.365 1.00 56.56 291 GLU A CA 1
ATOM 2041 C C . GLU A 1 291 ? 33.901 -3.031 -46.433 1.00 56.56 291 GLU A C 1
ATOM 2043 O O . GLU A 1 291 ? 33.640 -3.155 -47.626 1.00 56.56 291 GLU A O 1
ATOM 2048 N N . SER A 1 292 ? 34.564 -1.971 -45.970 1.00 63.16 292 SER A N 1
ATOM 2049 C CA . SER A 1 292 ? 35.415 -1.148 -46.802 1.00 63.16 292 SER A CA 1
ATOM 2050 C C . SER A 1 292 ? 36.497 -2.093 -47.281 1.00 63.16 292 SER A C 1
ATOM 2052 O O . SER A 1 292 ? 37.433 -2.397 -46.542 1.00 63.16 292 SER A O 1
ATOM 2054 N N . GLY A 1 293 ? 36.292 -2.622 -48.486 1.00 50.81 293 GLY A N 1
ATOM 2055 C CA . GLY A 1 293 ? 37.263 -3.424 -49.196 1.00 50.81 293 GLY A CA 1
ATOM 2056 C C . GLY A 1 293 ? 38.590 -2.684 -49.189 1.00 50.81 293 GLY A C 1
ATOM 2057 O O . GLY A 1 293 ? 38.741 -1.630 -49.806 1.00 50.81 293 GLY A O 1
ATOM 2058 N N . HIS A 1 294 ? 39.540 -3.232 -48.443 1.00 49.47 294 HIS A N 1
ATOM 2059 C CA . HIS A 1 294 ? 40.938 -2.893 -48.580 1.00 49.47 294 HIS A CA 1
ATOM 2060 C C . HIS A 1 294 ? 41.401 -3.415 -49.940 1.00 49.47 294 HIS A C 1
ATOM 2062 O O . HIS A 1 294 ? 41.736 -4.588 -50.077 1.00 49.47 294 HIS A O 1
ATOM 2068 N N . HIS A 1 295 ? 41.459 -2.529 -50.933 1.00 45.44 295 HIS A N 1
ATOM 2069 C CA . HIS A 1 295 ? 42.499 -2.636 -51.944 1.00 45.44 295 HIS A CA 1
ATOM 2070 C C . HIS A 1 295 ? 43.744 -1.905 -51.429 1.00 45.44 295 HIS A C 1
ATOM 2072 O O . HIS A 1 295 ? 43.698 -0.742 -51.038 1.00 45.44 295 HIS A O 1
ATOM 2078 N N . HIS A 1 296 ? 44.814 -2.692 -51.351 1.00 47.97 296 HIS A N 1
ATOM 2079 C CA . HIS A 1 296 ? 46.222 -2.385 -51.128 1.00 47.97 296 HIS A CA 1
ATOM 2080 C C . HIS A 1 296 ? 46.665 -0.919 -51.273 1.00 47.97 296 HIS A C 1
ATOM 2082 O O . HIS A 1 296 ? 46.452 -0.307 -52.311 1.00 47.97 296 HIS A O 1
ATOM 2088 N N . HIS A 1 297 ? 47.472 -0.443 -50.319 1.00 38.06 297 HIS A N 1
ATOM 2089 C CA . HIS A 1 297 ? 48.884 -0.203 -50.621 1.00 38.06 297 HIS A CA 1
ATOM 2090 C C . HIS A 1 297 ? 49.750 -0.207 -49.355 1.00 38.06 297 HIS A C 1
ATOM 2092 O O . HIS A 1 297 ? 49.352 0.250 -48.285 1.00 38.06 297 HIS A O 1
ATOM 2098 N N . HIS A 1 298 ? 50.919 -0.815 -49.526 1.00 47.66 298 HIS A N 1
ATOM 2099 C CA . HIS A 1 298 ? 52.063 -0.823 -48.629 1.00 47.66 298 HIS A CA 1
ATOM 2100 C C . HIS A 1 298 ? 52.514 0.595 -48.238 1.00 47.66 298 HIS A C 1
ATOM 2102 O O . HIS A 1 298 ? 52.307 1.542 -48.987 1.00 47.66 298 HIS A O 1
ATOM 2108 N N . GLU A 1 299 ? 53.222 0.654 -47.107 1.00 48.72 299 GLU A N 1
ATOM 2109 C CA . GLU A 1 299 ? 53.975 1.792 -46.561 1.00 48.72 299 GLU A CA 1
ATOM 2110 C C . GLU A 1 299 ? 53.163 2.912 -45.898 1.00 48.72 299 GLU A C 1
ATOM 2112 O O . GLU A 1 299 ? 52.693 3.849 -46.525 1.00 48.72 299 GLU A O 1
ATOM 2117 N N . HIS A 1 300 ? 53.070 2.858 -44.568 1.00 42.12 300 HIS A N 1
ATOM 2118 C CA . HIS A 1 300 ? 53.750 3.853 -43.733 1.00 42.12 300 HIS A CA 1
ATOM 2119 C C . HIS A 1 300 ? 53.691 3.426 -42.263 1.00 42.12 300 HIS A C 1
ATOM 2121 O O . HIS A 1 300 ? 52.754 3.676 -41.501 1.00 42.12 300 HIS A O 1
ATOM 2127 N N . GLU A 1 301 ? 54.766 2.766 -41.861 1.00 52.66 301 GLU A N 1
ATOM 2128 C CA . GLU A 1 301 ? 55.184 2.587 -40.484 1.00 52.66 301 GLU A CA 1
ATOM 2129 C C . GLU A 1 301 ? 55.597 3.953 -39.906 1.00 52.66 301 GLU A C 1
ATOM 2131 O O . GLU A 1 301 ? 56.753 4.346 -39.986 1.00 52.66 301 GLU A O 1
ATOM 2136 N N . LYS A 1 302 ? 54.627 4.734 -39.414 1.00 52.88 302 LYS A N 1
ATOM 2137 C CA . LYS A 1 302 ? 54.777 5.871 -38.475 1.00 52.88 302 LYS A CA 1
ATOM 2138 C C . LYS A 1 302 ? 53.440 6.602 -38.423 1.00 52.88 302 LYS A C 1
ATOM 2140 O O . LYS A 1 302 ? 53.225 7.475 -39.232 1.00 52.88 302 LYS A O 1
ATOM 2145 N N . TYR A 1 303 ? 52.530 6.202 -37.538 1.00 51.41 303 TYR A N 1
ATOM 2146 C CA . TYR A 1 303 ? 51.500 7.043 -36.882 1.00 51.41 303 TYR A CA 1
ATOM 2147 C C . TYR A 1 303 ? 50.570 6.141 -36.043 1.00 51.41 303 TYR A C 1
ATOM 2149 O O . TYR A 1 303 ? 49.343 6.225 -36.061 1.00 51.41 303 TYR A O 1
ATOM 2157 N N . ARG A 1 304 ? 51.162 5.265 -35.218 1.00 52.81 304 ARG A N 1
ATOM 2158 C CA . ARG A 1 304 ? 50.491 4.833 -33.987 1.00 52.81 304 ARG A CA 1
ATOM 2159 C C . ARG A 1 304 ? 50.482 6.052 -33.071 1.00 52.81 304 ARG A C 1
ATOM 2161 O O . ARG A 1 304 ? 51.526 6.327 -32.512 1.00 52.81 304 ARG A O 1
ATOM 2168 N N . HIS A 1 305 ? 49.373 6.791 -32.981 1.00 55.78 305 HIS A N 1
ATOM 2169 C CA . HIS A 1 305 ? 48.935 7.579 -31.807 1.00 55.78 305 HIS A CA 1
ATOM 2170 C C . HIS A 1 305 ? 47.835 8.594 -32.175 1.00 55.78 305 HIS A C 1
ATOM 2172 O O . HIS A 1 305 ? 48.006 9.791 -32.010 1.00 55.78 305 HIS A O 1
ATOM 2178 N N . HIS A 1 306 ? 46.648 8.139 -32.576 1.00 53.91 306 HIS A N 1
ATOM 2179 C CA . HIS A 1 306 ? 45.443 8.956 -32.387 1.00 53.91 306 HIS A CA 1
ATOM 2180 C C . HIS A 1 306 ? 44.308 8.101 -31.832 1.00 53.91 306 HIS A C 1
ATOM 2182 O O . HIS A 1 306 ? 43.373 7.686 -32.508 1.00 53.91 306 HIS A O 1
ATOM 2188 N N . ARG A 1 307 ? 44.418 7.831 -30.526 1.00 53.75 307 ARG A N 1
ATOM 2189 C CA . ARG A 1 307 ? 43.263 7.479 -29.698 1.00 53.75 307 ARG A CA 1
ATOM 2190 C C . ARG A 1 307 ? 42.297 8.674 -29.726 1.00 53.75 307 ARG A C 1
ATOM 2192 O O . ARG A 1 307 ? 42.766 9.796 -29.538 1.00 53.75 307 ARG A O 1
ATOM 2199 N N . PRO A 1 308 ? 40.981 8.473 -29.898 1.00 53.53 308 PRO A N 1
ATOM 2200 C CA . PRO A 1 308 ? 40.023 9.570 -29.863 1.00 53.53 308 PRO A CA 1
ATOM 2201 C C . PRO A 1 308 ? 40.088 10.265 -28.496 1.00 53.53 308 PRO A C 1
ATOM 2203 O O . PRO A 1 308 ? 39.762 9.686 -27.458 1.00 53.53 308 PRO A O 1
ATOM 2206 N N . VAL A 1 309 ? 40.528 11.525 -28.504 1.00 56.50 309 VAL A N 1
ATOM 2207 C CA . VAL A 1 309 ? 40.748 12.395 -27.331 1.00 56.50 309 VAL A CA 1
ATOM 2208 C C . VAL A 1 309 ? 39.432 12.730 -26.600 1.00 56.50 309 VAL A C 1
ATOM 2210 O O . VAL A 1 309 ? 39.433 13.280 -25.506 1.00 56.50 309 VAL A O 1
ATOM 2213 N N . HIS A 1 310 ? 38.276 12.304 -27.112 1.00 55.28 310 HIS A N 1
ATOM 2214 C CA . HIS A 1 310 ? 36.970 12.614 -26.522 1.00 55.28 310 HIS A CA 1
ATOM 2215 C C . HIS A 1 310 ? 36.735 12.068 -25.098 1.00 55.28 310 HIS A C 1
ATOM 2217 O O . HIS A 1 310 ? 35.861 12.568 -24.388 1.00 55.28 310 HIS A O 1
ATOM 2223 N N . HIS A 1 311 ? 37.512 11.082 -24.633 1.00 59.03 311 HIS A N 1
ATOM 2224 C CA . HIS A 1 311 ? 37.374 10.553 -23.269 1.00 59.03 311 HIS A CA 1
ATOM 2225 C C . HIS A 1 311 ? 38.087 11.375 -22.180 1.00 59.03 311 HIS A C 1
ATOM 2227 O O . HIS A 1 311 ? 37.727 11.227 -21.007 1.00 59.03 311 HIS A O 1
ATOM 2233 N N . SER A 1 312 ? 39.056 12.240 -22.513 1.00 73.94 312 SER A N 1
ATOM 2234 C CA . SER A 1 312 ? 39.756 13.059 -21.506 1.00 73.94 312 SER A CA 1
ATOM 2235 C C . SER A 1 312 ? 38.852 14.170 -20.963 1.00 73.94 312 SER A C 1
ATOM 2237 O O . SER A 1 312 ? 38.701 14.293 -19.748 1.00 73.94 312 SER A O 1
ATOM 2239 N N . HIS A 1 313 ? 38.137 14.879 -21.841 1.00 80.12 313 HIS A N 1
ATOM 2240 C CA . HIS A 1 313 ? 37.252 15.980 -21.447 1.00 80.12 313 HIS A CA 1
ATOM 2241 C C . HIS A 1 313 ? 36.079 15.540 -20.563 1.00 80.12 313 HIS A C 1
ATOM 2243 O O . HIS A 1 313 ? 35.673 16.272 -19.660 1.00 80.12 313 HIS A O 1
ATOM 2249 N N . ARG A 1 314 ? 35.547 14.324 -20.755 1.00 81.62 314 ARG A N 1
ATOM 2250 C CA . ARG A 1 314 ? 34.491 13.797 -19.875 1.00 81.62 314 ARG A CA 1
ATOM 2251 C C . ARG A 1 314 ? 35.002 13.564 -18.448 1.00 81.62 314 ARG A C 1
ATOM 2253 O O . ARG A 1 314 ? 34.308 13.906 -17.496 1.00 81.62 314 ARG A O 1
ATOM 2260 N N . ARG A 1 315 ? 36.224 13.039 -18.296 1.00 85.06 315 ARG A N 1
ATOM 2261 C CA . ARG A 1 315 ? 36.842 12.817 -16.977 1.00 85.06 315 ARG A CA 1
ATOM 2262 C C . ARG A 1 315 ? 37.194 14.125 -16.271 1.00 85.06 315 ARG A C 1
ATOM 2264 O O . ARG A 1 315 ? 37.105 14.189 -15.048 1.00 85.06 315 ARG A O 1
ATOM 2271 N N . GLU A 1 316 ? 37.581 15.158 -17.012 1.00 92.44 316 GLU A N 1
ATOM 2272 C CA . GLU A 1 316 ? 37.820 16.484 -16.431 1.00 92.44 316 GLU A CA 1
ATOM 2273 C C . GLU A 1 316 ? 36.532 17.131 -15.923 1.00 92.44 316 GLU A C 1
ATOM 2275 O O . GLU A 1 316 ? 36.513 17.600 -14.786 1.00 92.44 316 GLU A O 1
ATOM 2280 N N . ARG A 1 317 ? 35.434 17.053 -16.688 1.00 93.56 317 ARG A N 1
ATOM 2281 C CA . ARG A 1 317 ? 34.120 17.551 -16.244 1.00 93.56 317 ARG A CA 1
ATOM 2282 C C . ARG A 1 317 ? 33.623 16.843 -14.983 1.00 93.56 317 ARG A C 1
ATOM 2284 O O . ARG A 1 317 ? 33.152 17.504 -14.063 1.00 93.56 317 ARG A O 1
ATOM 2291 N N . GLU A 1 318 ? 33.783 15.521 -14.897 1.00 94.69 318 GLU A N 1
ATOM 2292 C CA . GLU A 1 318 ? 33.418 14.754 -13.694 1.00 94.69 318 GLU A CA 1
ATOM 2293 C C . GLU A 1 318 ? 34.262 15.168 -12.470 1.00 94.69 318 GLU A C 1
ATOM 2295 O O . GLU A 1 318 ? 33.716 15.384 -11.385 1.00 94.69 318 GLU A O 1
ATOM 2300 N N . LYS A 1 319 ? 35.579 15.371 -12.639 1.00 97.06 319 LYS A N 1
ATOM 2301 C CA . LYS A 1 319 ? 36.463 15.864 -11.564 1.00 97.06 319 LYS A CA 1
ATOM 2302 C C . LYS A 1 319 ? 36.115 17.287 -11.124 1.00 97.06 319 LYS A C 1
ATOM 2304 O O . LYS A 1 319 ? 36.187 17.603 -9.934 1.00 97.06 319 LYS A O 1
ATOM 2309 N N . GLU A 1 320 ? 35.758 18.157 -12.061 1.00 97.62 320 GLU A N 1
ATOM 2310 C CA . GLU A 1 320 ? 35.356 19.531 -11.763 1.00 97.62 320 GLU A CA 1
ATOM 2311 C C . GLU A 1 320 ? 34.022 19.577 -11.005 1.00 97.62 320 GLU A C 1
ATOM 2313 O O . GLU A 1 320 ? 33.897 20.284 -9.997 1.00 97.62 320 GLU A O 1
ATOM 2318 N N . GLU A 1 321 ? 33.046 18.765 -11.416 1.00 97.19 321 GLU A N 1
ATOM 2319 C CA . GLU A 1 321 ? 31.762 18.662 -10.725 1.00 97.19 321 GLU A CA 1
ATOM 2320 C C . GLU A 1 321 ? 31.936 18.117 -9.298 1.00 97.19 321 GLU A C 1
ATOM 2322 O O . GLU A 1 321 ? 31.343 18.643 -8.347 1.00 97.19 321 GLU A O 1
ATOM 2327 N N . GLU A 1 322 ? 32.819 17.132 -9.103 1.00 97.56 322 GLU A N 1
ATOM 2328 C CA . GLU A 1 322 ? 33.156 16.621 -7.774 1.00 97.56 322 GLU A CA 1
ATOM 2329 C C . GLU A 1 322 ? 33.794 17.707 -6.888 1.00 97.56 322 GLU A C 1
ATOM 2331 O O . GLU A 1 322 ? 33.394 17.884 -5.730 1.00 97.56 322 GLU A O 1
ATOM 2336 N N . ARG A 1 323 ? 34.728 18.504 -7.429 1.00 97.88 323 ARG A N 1
ATOM 2337 C CA . ARG A 1 323 ? 35.326 19.652 -6.719 1.00 97.88 323 ARG A CA 1
ATOM 2338 C C . ARG A 1 323 ? 34.266 20.684 -6.327 1.00 97.88 323 ARG A C 1
ATOM 2340 O O . ARG A 1 323 ? 34.278 21.165 -5.190 1.00 97.88 323 ARG A O 1
ATOM 2347 N N . ARG A 1 324 ? 33.303 20.978 -7.208 1.00 97.81 324 ARG A N 1
ATOM 2348 C CA . ARG A 1 324 ? 32.152 21.853 -6.910 1.00 97.81 324 ARG A CA 1
ATOM 2349 C C . ARG A 1 324 ? 31.285 21.297 -5.779 1.00 97.81 324 ARG A C 1
ATOM 2351 O O . ARG A 1 324 ? 30.937 22.045 -4.862 1.00 97.81 324 ARG A O 1
ATOM 2358 N N . ARG A 1 325 ? 30.977 19.995 -5.786 1.00 96.88 325 ARG A N 1
ATOM 2359 C CA . ARG A 1 325 ? 30.204 19.334 -4.714 1.00 96.88 325 ARG A CA 1
ATOM 2360 C C . ARG A 1 325 ? 30.941 19.380 -3.371 1.00 96.88 325 ARG A C 1
ATOM 2362 O O . ARG A 1 325 ? 30.317 19.683 -2.354 1.00 96.88 325 ARG A O 1
ATOM 2369 N N . ARG A 1 326 ? 32.261 19.152 -3.355 1.00 97.12 326 ARG A N 1
ATOM 2370 C CA . ARG A 1 326 ? 33.092 19.257 -2.137 1.00 97.12 326 ARG A CA 1
ATOM 2371 C C . ARG A 1 326 ? 33.130 20.685 -1.585 1.00 97.12 326 ARG A C 1
ATOM 2373 O O . ARG A 1 326 ? 32.938 20.861 -0.384 1.00 97.12 326 ARG A O 1
ATOM 2380 N N . ARG A 1 327 ? 33.279 21.704 -2.444 1.00 97.94 327 ARG A N 1
ATOM 2381 C CA . ARG A 1 327 ? 33.224 23.125 -2.039 1.00 97.94 327 ARG A CA 1
ATOM 2382 C C . ARG A 1 327 ? 31.875 23.492 -1.416 1.00 97.94 327 ARG A C 1
ATOM 2384 O O . ARG A 1 327 ? 31.854 24.063 -0.330 1.00 97.94 327 ARG A O 1
ATOM 2391 N N . LYS A 1 328 ? 30.754 23.091 -2.029 1.00 97.00 328 LYS A N 1
ATOM 2392 C CA . LYS A 1 328 ? 29.407 23.329 -1.469 1.00 97.00 328 LYS A CA 1
ATOM 2393 C C . LYS A 1 328 ? 29.223 22.676 -0.092 1.00 97.00 328 LYS A C 1
ATOM 2395 O O . LYS A 1 328 ? 28.738 23.327 0.829 1.00 97.00 328 LYS A O 1
ATOM 2400 N N . LYS A 1 329 ? 29.667 21.423 0.079 1.00 96.50 329 LYS A N 1
ATOM 2401 C CA . LYS A 1 329 ? 29.623 20.730 1.382 1.00 96.50 329 LYS A CA 1
ATOM 2402 C C . LYS A 1 329 ? 30.486 21.424 2.443 1.00 96.50 329 LYS A C 1
ATOM 2404 O O . LYS A 1 329 ? 30.054 21.541 3.586 1.00 96.50 329 LYS A O 1
ATOM 2409 N N . ALA A 1 330 ? 31.673 21.908 2.074 1.00 97.19 330 ALA A N 1
ATOM 2410 C CA . ALA A 1 330 ? 32.553 22.637 2.988 1.00 97.19 330 ALA A CA 1
ATOM 2411 C C . ALA A 1 330 ? 31.933 23.967 3.452 1.00 97.19 330 ALA A C 1
ATOM 2413 O O . ALA A 1 330 ? 31.945 24.258 4.647 1.00 97.19 330 ALA A O 1
ATOM 2414 N N . VAL A 1 331 ? 31.323 24.727 2.534 1.00 97.88 331 VAL A N 1
ATOM 2415 C CA . VAL A 1 331 ? 30.600 25.969 2.861 1.00 97.88 331 VAL A CA 1
ATOM 2416 C C . VAL A 1 331 ? 29.426 25.685 3.797 1.00 97.88 331 VAL A C 1
ATOM 2418 O O . VAL A 1 331 ? 29.295 26.346 4.825 1.00 97.88 331 VAL A O 1
ATOM 2421 N N . HIS A 1 332 ? 28.623 24.654 3.515 1.00 96.75 332 HIS A N 1
ATOM 2422 C CA . HIS A 1 332 ? 27.494 24.298 4.377 1.00 96.75 332 HIS A CA 1
ATOM 2423 C C . HIS A 1 332 ? 27.946 23.867 5.782 1.00 96.75 332 HIS A C 1
ATOM 2425 O O . HIS A 1 332 ? 27.337 24.269 6.775 1.00 96.75 332 HIS A O 1
ATOM 2431 N N . ARG A 1 333 ? 29.045 23.107 5.891 1.00 97.19 333 ARG A N 1
ATOM 2432 C CA . ARG A 1 333 ? 29.625 22.720 7.187 1.00 97.19 333 ARG A CA 1
ATOM 2433 C C . ARG A 1 333 ? 30.142 23.931 7.968 1.00 97.19 333 ARG A C 1
ATOM 2435 O O . ARG A 1 333 ? 29.977 23.963 9.182 1.00 97.19 333 ARG A O 1
ATOM 2442 N N . LYS A 1 334 ? 30.738 24.918 7.289 1.00 97.75 334 LYS A N 1
ATOM 2443 C CA . LYS A 1 334 ? 31.197 26.169 7.914 1.00 97.75 334 LYS A CA 1
ATOM 2444 C C . LYS A 1 334 ? 30.021 27.013 8.412 1.00 97.75 334 LYS A C 1
ATOM 2446 O O . LYS A 1 334 ? 30.091 27.525 9.520 1.00 97.75 334 LYS A O 1
ATOM 2451 N N . ARG A 1 335 ? 28.925 27.081 7.647 1.00 98.00 335 ARG A N 1
ATOM 2452 C CA . ARG A 1 335 ? 27.686 27.757 8.064 1.00 98.00 335 ARG A CA 1
ATOM 2453 C C . ARG A 1 335 ? 27.073 27.122 9.317 1.00 98.00 335 ARG A C 1
ATOM 2455 O O . ARG A 1 335 ? 26.860 27.831 10.285 1.00 98.00 335 ARG A O 1
ATOM 2462 N N . ARG A 1 336 ? 26.925 25.790 9.354 1.00 97.31 336 ARG A N 1
ATOM 2463 C CA . ARG A 1 336 ? 26.405 25.088 10.547 1.00 97.31 336 ARG A CA 1
ATOM 2464 C C . ARG A 1 336 ? 27.280 25.246 11.792 1.00 97.31 336 ARG A C 1
ATOM 2466 O O . ARG A 1 336 ? 26.781 25.090 12.895 1.00 97.31 336 ARG A O 1
ATOM 2473 N N . ARG A 1 337 ? 28.590 25.474 11.632 1.00 97.81 337 ARG A N 1
ATOM 2474 C CA . ARG A 1 337 ? 29.475 25.776 12.767 1.00 97.81 337 ARG A CA 1
ATOM 2475 C C . ARG A 1 337 ? 29.217 27.174 13.320 1.00 97.81 337 ARG A C 1
ATOM 2477 O O . ARG A 1 337 ? 29.114 27.298 14.525 1.00 97.81 337 ARG A O 1
ATOM 2484 N N . ARG A 1 338 ? 29.037 28.170 12.447 1.00 97.81 338 ARG A N 1
ATOM 2485 C CA . ARG A 1 338 ? 28.681 29.535 12.862 1.00 97.81 338 ARG A CA 1
ATOM 2486 C C . ARG A 1 338 ? 27.329 29.592 13.561 1.00 97.81 338 ARG A C 1
ATOM 2488 O O . ARG A 1 338 ? 27.254 30.170 14.626 1.00 97.81 338 ARG A O 1
ATOM 2495 N N . GLU A 1 339 ? 26.320 28.913 13.015 1.00 97.50 339 GLU A N 1
ATOM 2496 C CA . GLU A 1 339 ? 24.990 28.832 13.643 1.00 97.50 339 GLU A CA 1
ATOM 2497 C C . GLU A 1 339 ? 25.072 28.219 15.055 1.00 97.50 339 GLU A C 1
ATOM 2499 O O . GLU A 1 339 ? 24.441 28.717 15.975 1.00 97.50 339 GLU A O 1
ATOM 2504 N N . LYS A 1 340 ? 25.917 27.195 15.259 1.00 97.44 340 LYS A N 1
ATOM 2505 C CA . LYS A 1 340 ? 26.159 26.623 16.595 1.00 97.44 340 LYS A CA 1
ATOM 2506 C C . LYS A 1 340 ? 26.931 27.551 17.535 1.00 97.44 340 LYS A C 1
ATOM 2508 O O . LYS A 1 340 ? 26.631 27.583 18.717 1.00 97.44 340 LYS A O 1
ATOM 2513 N N . GLU A 1 341 ? 27.935 28.263 17.025 1.00 97.69 341 GLU A N 1
ATOM 2514 C CA . GLU A 1 341 ? 28.698 29.246 17.807 1.00 97.69 341 GLU A CA 1
ATOM 2515 C C . GLU A 1 341 ? 27.828 30.455 18.202 1.00 97.69 341 GLU A C 1
ATOM 2517 O O . GLU A 1 341 ? 28.044 31.041 19.257 1.00 97.69 341 GLU A O 1
ATOM 2522 N N . GLU A 1 342 ? 26.854 30.836 17.371 1.00 97.31 342 GLU A N 1
ATOM 2523 C CA . GLU A 1 342 ? 25.859 31.873 17.677 1.00 97.31 342 GLU A CA 1
ATOM 2524 C C . GLU A 1 342 ? 24.857 31.387 18.735 1.00 97.31 342 GLU A C 1
ATOM 2526 O O . GLU A 1 342 ? 24.659 32.080 19.728 1.00 97.31 342 GLU A O 1
ATOM 2531 N N . GLU A 1 343 ? 24.323 30.169 18.594 1.00 96.94 343 GLU A N 1
ATOM 2532 C CA . GLU A 1 343 ? 23.428 29.545 19.585 1.00 96.94 343 GLU A CA 1
ATOM 2533 C C . GLU A 1 343 ? 24.107 29.401 20.962 1.00 96.94 343 GLU A C 1
ATOM 2535 O O . GLU A 1 343 ? 23.517 29.716 21.993 1.00 96.94 343 GLU A O 1
ATOM 2540 N N . GLU A 1 344 ? 25.383 29.000 20.999 1.00 96.19 344 GLU A N 1
ATOM 2541 C CA . GLU A 1 344 ? 26.159 28.904 22.244 1.00 96.19 344 GLU A CA 1
ATOM 2542 C C . GLU A 1 344 ? 26.384 30.280 22.896 1.00 96.19 344 GLU A C 1
ATOM 2544 O O . GLU A 1 344 ? 26.295 30.407 24.117 1.00 96.19 344 GLU A O 1
ATOM 2549 N N . LYS A 1 345 ? 26.609 31.335 22.100 1.00 95.81 345 LYS A N 1
ATOM 2550 C CA . LYS A 1 345 ? 26.734 32.710 22.616 1.00 95.81 345 LYS A CA 1
ATOM 2551 C C . LYS A 1 345 ? 25.419 33.249 23.178 1.00 95.81 345 LYS A C 1
ATOM 2553 O O . LYS A 1 345 ? 25.455 33.923 24.205 1.00 95.81 345 LYS A O 1
ATOM 2558 N N . GLU A 1 346 ? 24.281 32.949 22.552 1.00 93.88 346 GLU A N 1
ATOM 2559 C CA . GLU A 1 346 ? 22.963 33.337 23.077 1.00 93.88 346 GLU A CA 1
ATOM 2560 C C . GLU A 1 346 ? 22.647 32.627 24.403 1.00 93.88 346 GLU A C 1
ATOM 2562 O O . GLU A 1 346 ? 22.173 33.258 25.351 1.00 93.88 346 GLU A O 1
ATOM 2567 N N . LEU A 1 347 ? 22.991 31.341 24.527 1.00 91.94 347 LEU A N 1
ATOM 2568 C CA . LEU A 1 347 ? 22.832 30.597 25.782 1.00 91.94 347 LEU A CA 1
ATOM 2569 C C . LEU A 1 347 ? 23.702 31.167 26.911 1.00 91.94 347 LEU A C 1
ATOM 2571 O O . LEU A 1 347 ? 23.227 31.301 28.036 1.00 91.94 347 LEU A O 1
ATOM 2575 N N . VAL A 1 348 ? 24.946 31.561 26.623 1.00 92.19 348 VAL A N 1
ATOM 2576 C CA . VAL A 1 348 ? 25.822 32.193 27.626 1.00 92.19 348 VAL A CA 1
ATOM 2577 C C . VAL A 1 348 ? 25.319 33.588 28.015 1.00 92.19 348 VAL A C 1
ATOM 2579 O O . VAL A 1 348 ? 25.337 33.920 29.197 1.00 92.19 348 VAL A O 1
ATOM 2582 N N . SER A 1 349 ? 24.823 34.387 27.062 1.00 87.19 349 SER A N 1
ATOM 2583 C CA . SER A 1 349 ? 24.295 35.731 27.346 1.00 87.19 349 SER A CA 1
ATOM 2584 C C . SER A 1 349 ? 22.986 35.709 28.142 1.00 87.19 349 SER A C 1
ATOM 2586 O O . SER A 1 349 ? 22.762 36.596 28.959 1.00 87.19 349 SER A O 1
ATOM 2588 N N . SER A 1 350 ? 22.122 34.714 27.923 1.00 81.94 350 SER A N 1
ATOM 2589 C CA . SER A 1 350 ? 20.844 34.582 28.647 1.00 81.94 350 SER A CA 1
ATOM 2590 C C . SER A 1 350 ? 20.996 34.045 30.079 1.00 81.94 350 SER A C 1
ATOM 2592 O O . SER A 1 350 ? 20.122 34.261 30.915 1.00 81.94 350 SER A O 1
ATOM 2594 N N . GLY A 1 351 ? 22.117 33.385 30.393 1.00 74.31 351 GLY A N 1
ATOM 2595 C CA . GLY A 1 351 ? 22.386 32.815 31.717 1.00 74.31 351 GLY A CA 1
ATOM 2596 C C . GLY A 1 351 ? 22.899 33.803 32.774 1.00 74.31 351 GLY A C 1
ATOM 2597 O O . GLY A 1 351 ? 22.944 33.445 33.948 1.00 74.31 351 GLY A O 1
ATOM 2598 N N . SER A 1 352 ? 23.287 35.029 32.402 1.00 64.75 352 SER A N 1
ATOM 2599 C CA . SER A 1 352 ? 23.917 35.993 33.324 1.00 64.75 352 SER A CA 1
ATOM 2600 C C . SER A 1 352 ? 22.980 37.046 33.935 1.00 64.75 352 SER A C 1
ATOM 2602 O O . SER A 1 352 ? 23.445 37.850 34.738 1.00 64.75 352 SER A O 1
ATOM 2604 N N . GLU A 1 353 ? 21.681 37.055 33.616 1.00 59.22 353 GLU A N 1
ATOM 2605 C CA . GLU A 1 353 ? 20.741 38.090 34.101 1.00 59.22 353 GLU A CA 1
ATOM 2606 C C . GLU A 1 353 ? 19.807 37.657 35.254 1.00 59.22 353 GLU A C 1
ATOM 2608 O O . GLU A 1 353 ? 18.981 38.455 35.689 1.00 59.22 353 GLU A O 1
ATOM 2613 N N . SER A 1 354 ? 19.925 36.445 35.820 1.00 54.59 354 SER A N 1
ATOM 2614 C CA . SER A 1 354 ? 18.944 35.950 36.815 1.00 54.59 354 SER A CA 1
ATOM 2615 C C . SER A 1 354 ? 19.388 35.931 38.288 1.00 54.59 354 SER A C 1
ATOM 2617 O O . SER A 1 354 ? 18.723 35.294 39.107 1.00 54.59 354 SER A O 1
ATOM 2619 N N . THR A 1 355 ? 20.470 36.612 38.679 1.00 55.31 355 THR A N 1
ATOM 2620 C CA . THR A 1 355 ? 20.865 36.726 40.100 1.00 55.31 355 THR A CA 1
ATOM 2621 C C . THR A 1 355 ? 20.779 38.168 40.585 1.00 55.31 355 THR A C 1
ATOM 2623 O O . THR A 1 355 ? 21.786 38.860 40.718 1.00 55.31 355 THR A O 1
ATOM 2626 N N . GLY A 1 356 ? 19.561 38.626 40.864 1.00 55.75 356 GLY A N 1
ATOM 2627 C CA . GLY A 1 356 ? 19.328 39.917 41.496 1.00 55.75 356 GLY A CA 1
ATOM 2628 C C . GLY A 1 356 ? 17.966 39.977 42.174 1.00 55.75 356 GLY A C 1
ATOM 2629 O O . GLY A 1 356 ? 16.940 39.959 41.506 1.00 55.75 356 GLY A O 1
ATOM 2630 N N . SER A 1 357 ? 17.988 40.124 43.502 1.00 54.84 357 SER A N 1
ATOM 2631 C CA . SER A 1 357 ? 16.880 40.506 44.400 1.00 54.84 357 SER A CA 1
ATOM 2632 C C . SER A 1 357 ? 15.727 39.510 44.610 1.00 54.84 357 SER A C 1
ATOM 2634 O O . SER A 1 357 ? 14.739 39.489 43.888 1.00 54.84 357 SER A O 1
ATOM 2636 N N . GLY A 1 358 ? 15.815 38.767 45.718 1.00 46.97 358 GLY A N 1
ATOM 2637 C CA . GLY A 1 358 ? 14.717 37.981 46.282 1.00 46.97 358 GLY A CA 1
ATOM 2638 C C . GLY A 1 358 ? 14.982 37.613 47.741 1.00 46.97 358 GLY A C 1
ATOM 2639 O O . GLY A 1 358 ? 15.222 36.456 48.062 1.00 46.97 358 GLY A O 1
ATOM 2640 N N . SER A 1 359 ? 14.999 38.616 48.619 1.00 52.34 359 SER A N 1
ATOM 2641 C CA . SER A 1 359 ? 14.979 38.459 50.076 1.00 52.34 359 SER A CA 1
ATOM 2642 C C . SER A 1 359 ? 13.666 37.808 50.525 1.00 52.34 359 SER A C 1
ATOM 2644 O O . SER A 1 359 ? 12.599 38.376 50.300 1.00 52.34 359 SER A O 1
ATOM 2646 N N . GLY A 1 360 ? 13.733 36.650 51.183 1.00 44.00 360 GLY A N 1
ATOM 2647 C CA . GLY A 1 360 ? 12.555 35.962 51.713 1.00 44.00 360 GLY A CA 1
ATOM 2648 C C . GLY A 1 360 ? 12.931 34.849 52.683 1.00 44.00 360 GLY A C 1
ATOM 2649 O O . GLY A 1 360 ? 13.230 33.732 52.284 1.00 44.00 360 GLY A O 1
ATOM 2650 N N . SER A 1 361 ? 12.933 35.199 53.964 1.00 52.50 361 SER A N 1
ATOM 2651 C CA . SER A 1 361 ? 13.076 34.344 55.142 1.00 52.50 361 SER A CA 1
ATOM 2652 C C . SER A 1 361 ? 12.128 33.138 55.150 1.00 52.50 361 SER A C 1
ATOM 2654 O O . SER A 1 361 ? 10.924 33.305 54.965 1.00 52.50 361 SER A O 1
ATOM 2656 N N . GLY A 1 362 ? 12.647 31.952 55.471 1.00 42.88 362 GLY A N 1
ATOM 2657 C CA . GLY A 1 362 ? 11.840 30.748 55.674 1.00 42.88 362 GLY A CA 1
ATOM 2658 C C . GLY A 1 362 ? 12.656 29.604 56.266 1.00 42.88 362 GLY A C 1
ATOM 2659 O O . GLY A 1 362 ? 13.186 28.767 55.549 1.00 42.88 362 GLY A O 1
ATOM 2660 N N . SER A 1 363 ? 12.773 29.613 57.589 1.00 50.22 363 SER A N 1
ATOM 2661 C CA . SER A 1 363 ? 13.308 28.548 58.439 1.00 50.22 363 SER A CA 1
ATOM 2662 C C . SER A 1 363 ? 12.558 27.224 58.254 1.00 50.22 363 SER A C 1
ATOM 2664 O O . SER A 1 363 ? 11.333 27.199 58.346 1.00 50.22 363 SER A O 1
ATOM 2666 N N . GLY A 1 364 ? 13.287 26.121 58.084 1.00 40.62 364 GLY A N 1
ATOM 2667 C CA . GLY A 1 364 ? 12.710 24.778 58.034 1.00 40.62 364 GLY A CA 1
ATOM 2668 C C . GLY A 1 364 ? 13.785 23.700 58.068 1.00 40.62 364 GLY A C 1
ATOM 2669 O O . GLY A 1 364 ? 14.316 23.304 57.041 1.00 40.62 364 GLY A O 1
ATOM 2670 N N . SER A 1 365 ? 14.117 23.284 59.283 1.00 48.84 365 SER A N 1
ATOM 2671 C CA . SER A 1 365 ? 15.009 22.193 59.680 1.00 48.84 365 SER A CA 1
ATOM 2672 C C . SER A 1 365 ? 14.683 20.833 59.051 1.00 48.84 365 SER A C 1
ATOM 2674 O O . SER A 1 365 ? 13.512 20.463 58.992 1.00 48.84 365 SER A O 1
ATOM 2676 N N . GLY A 1 366 ? 15.715 20.031 58.767 1.00 39.25 366 GLY A N 1
ATOM 2677 C CA . GLY A 1 366 ? 15.574 18.571 58.732 1.00 39.25 366 GLY A CA 1
ATOM 2678 C C . GLY A 1 366 ? 16.671 17.812 57.984 1.00 39.25 366 GLY A C 1
ATOM 2679 O O . GLY A 1 366 ? 16.550 17.634 56.780 1.00 39.25 366 GLY A O 1
ATOM 2680 N N . SER A 1 367 ? 17.690 17.364 58.737 1.00 41.66 367 SER A N 1
ATOM 2681 C CA . SER A 1 367 ? 18.354 16.033 58.692 1.00 41.66 367 SER A CA 1
ATOM 2682 C C . SER A 1 367 ? 18.720 15.434 57.317 1.00 41.66 367 SER A C 1
ATOM 2684 O O . SER A 1 367 ? 17.841 15.072 56.546 1.00 41.66 367 SER A O 1
ATOM 2686 N N . GLU A 1 368 ? 20.001 15.365 56.940 1.00 43.78 368 GLU A N 1
ATOM 2687 C CA . GLU A 1 368 ? 21.009 14.336 57.312 1.00 43.78 368 GLU A CA 1
ATOM 2688 C C . GLU A 1 368 ? 21.016 13.080 56.414 1.00 43.78 368 GLU A C 1
ATOM 2690 O O . GLU A 1 368 ? 19.991 12.668 55.880 1.00 43.78 368 GLU A O 1
ATOM 2695 N N . SER A 1 369 ? 22.205 12.465 56.325 1.00 43.75 369 SER A N 1
ATOM 2696 C CA . SER A 1 369 ? 22.669 11.320 55.511 1.00 43.75 369 SER A CA 1
ATOM 2697 C C . SER A 1 369 ? 23.053 11.679 54.062 1.00 43.75 369 SER A C 1
ATOM 2699 O O . SER A 1 369 ? 22.203 11.870 53.204 1.00 43.75 369 SER A O 1
ATOM 2701 N N . ASP A 1 370 ? 24.308 11.992 53.728 1.00 42.59 370 ASP A N 1
ATOM 2702 C CA . ASP A 1 370 ? 25.609 11.346 53.998 1.00 42.59 370 ASP A CA 1
ATOM 2703 C C . ASP A 1 370 ? 25.860 10.070 53.168 1.00 42.59 370 ASP A C 1
ATOM 2705 O O . ASP A 1 370 ? 24.955 9.279 52.906 1.00 42.59 370 ASP A O 1
ATOM 2709 N N . SER A 1 371 ? 27.131 9.892 52.794 1.00 42.25 371 SER A N 1
ATOM 2710 C CA . SER A 1 371 ? 27.753 8.925 51.873 1.00 42.25 371 SER A CA 1
ATOM 2711 C C . SER A 1 371 ? 27.603 9.249 50.374 1.00 42.25 371 SER A C 1
ATOM 2713 O O . SER A 1 371 ? 26.516 9.388 49.834 1.00 42.25 371 SER A O 1
ATOM 2715 N N . GLY A 1 372 ? 28.662 9.397 49.585 1.00 39.00 372 GLY A N 1
ATOM 2716 C CA . GLY A 1 372 ? 30.071 9.105 49.807 1.00 39.00 372 GLY A CA 1
ATOM 2717 C C . GLY A 1 372 ? 30.689 8.706 48.466 1.00 39.00 372 GLY A C 1
ATOM 2718 O O . GLY A 1 372 ? 30.103 7.907 47.749 1.00 39.00 372 GLY A O 1
ATOM 2719 N N . SER A 1 373 ? 31.825 9.337 48.145 1.00 42.22 373 SER A N 1
ATOM 2720 C CA . SER A 1 373 ? 32.996 8.808 47.419 1.00 42.22 373 SER A CA 1
ATOM 2721 C C . SER A 1 373 ? 32.753 7.856 46.221 1.00 42.22 373 SER A C 1
ATOM 2723 O O . SER A 1 373 ? 32.128 6.810 46.293 1.00 42.22 373 SER A O 1
ATOM 2725 N N . SER A 1 374 ? 33.353 8.050 45.051 1.00 39.53 374 SER A N 1
ATOM 2726 C CA . SER A 1 374 ? 34.796 7.895 44.840 1.00 39.53 374 SER A CA 1
ATOM 2727 C C . SER A 1 374 ? 35.035 7.893 43.315 1.00 39.53 374 SER A C 1
ATOM 2729 O O . SER A 1 374 ? 34.316 7.263 42.550 1.00 39.53 374 SER A O 1
ATOM 2731 N N . THR A 1 375 ? 35.845 8.834 42.832 1.00 41.31 375 THR A N 1
ATOM 2732 C CA . THR A 1 375 ? 37.166 8.624 42.211 1.00 41.31 375 THR A CA 1
ATOM 2733 C C . THR A 1 375 ? 37.237 7.863 40.879 1.00 41.31 375 THR A C 1
ATOM 2735 O O . THR A 1 375 ? 36.966 6.674 40.791 1.00 41.31 375 THR A O 1
ATOM 2738 N N . ALA A 1 376 ? 37.887 8.563 39.945 1.00 40.47 376 ALA A N 1
ATOM 2739 C CA . ALA A 1 376 ? 39.005 8.087 39.132 1.00 40.47 376 ALA A CA 1
ATOM 2740 C C . ALA A 1 376 ? 38.734 7.347 37.806 1.00 40.47 376 ALA A C 1
ATOM 2742 O O . ALA A 1 376 ? 38.234 6.235 37.746 1.00 40.47 376 ALA A O 1
ATOM 2743 N N . SER A 1 377 ? 39.306 7.968 36.766 1.00 43.44 377 SER A N 1
ATOM 2744 C CA . SER A 1 377 ? 40.312 7.362 35.886 1.00 43.44 377 SER A CA 1
ATOM 2745 C C . SER A 1 377 ? 39.892 6.161 35.038 1.00 43.44 377 SER A C 1
ATOM 2747 O O . SER A 1 377 ? 39.761 5.038 35.509 1.00 43.44 377 SER A O 1
ATOM 2749 N N . SER A 1 378 ? 39.902 6.346 33.720 1.00 39.59 378 SER A N 1
ATOM 2750 C CA . SER A 1 378 ? 40.979 5.768 32.900 1.00 39.59 378 SER A CA 1
ATOM 2751 C C . SER A 1 378 ? 40.741 6.050 31.421 1.00 39.59 378 SER A C 1
ATOM 2753 O O . SER A 1 378 ? 39.648 5.889 30.878 1.00 39.59 378 SER A O 1
ATOM 2755 N N . GLY A 1 379 ? 41.804 6.507 30.764 1.00 45.78 379 GLY A N 1
ATOM 2756 C CA . GLY A 1 379 ? 41.848 6.652 29.322 1.00 45.78 379 GLY A CA 1
ATOM 2757 C C . GLY A 1 379 ? 41.728 5.303 28.618 1.00 45.78 379 GLY A C 1
ATOM 2758 O O . GLY A 1 379 ? 42.186 4.271 29.107 1.00 45.78 379 GLY A O 1
ATOM 2759 N N . LYS A 1 380 ? 41.161 5.328 27.413 1.00 46.06 380 LYS A N 1
ATOM 2760 C CA . LYS A 1 380 ? 41.287 4.221 26.471 1.00 46.06 380 LYS A CA 1
ATOM 2761 C C . LYS A 1 380 ? 41.706 4.749 25.111 1.00 46.06 380 LYS A C 1
ATOM 2763 O O . LYS A 1 380 ? 40.909 5.238 24.315 1.00 46.06 380 LYS A O 1
ATOM 2768 N N . SER A 1 381 ? 43.008 4.639 24.899 1.00 47.25 381 SER A N 1
ATOM 2769 C CA . SER A 1 381 ? 43.677 4.581 23.611 1.00 47.25 381 SER A CA 1
ATOM 2770 C C . SER A 1 381 ? 42.954 3.617 22.664 1.00 47.25 381 SER A C 1
ATOM 2772 O O . SER A 1 381 ? 42.608 2.490 23.023 1.00 47.25 381 SER A O 1
ATOM 2774 N N . ARG A 1 382 ? 42.744 4.050 21.419 1.00 43.66 382 ARG A N 1
ATOM 2775 C CA . ARG A 1 382 ? 42.452 3.153 20.300 1.00 43.66 382 ARG A CA 1
ATOM 2776 C C . ARG A 1 382 ? 43.531 3.335 19.245 1.00 43.66 382 ARG A C 1
ATOM 2778 O O . ARG A 1 382 ? 43.538 4.294 18.479 1.00 43.66 382 ARG A O 1
ATOM 2785 N N . SER A 1 383 ? 44.466 2.398 19.318 1.00 43.66 383 SER A N 1
ATOM 2786 C CA . SER A 1 383 ? 45.489 2.069 18.344 1.00 43.66 383 SER A CA 1
ATOM 2787 C C . SER A 1 383 ? 44.886 1.681 16.995 1.00 43.66 383 SER A C 1
ATOM 2789 O O . SER A 1 383 ? 43.742 1.232 16.892 1.00 43.66 383 SER A O 1
ATOM 2791 N N . GLY A 1 384 ? 45.698 1.879 15.959 1.00 45.62 384 GLY A N 1
ATOM 2792 C CA . GLY A 1 384 ? 45.418 1.459 14.599 1.00 45.62 384 GLY A CA 1
ATOM 2793 C C . GLY A 1 384 ? 45.318 -0.057 14.443 1.00 45.62 384 GLY A C 1
ATOM 2794 O O . GLY A 1 384 ? 45.849 -0.835 15.230 1.00 45.62 384 GLY A O 1
ATOM 2795 N N . GLY A 1 385 ? 44.644 -0.445 13.366 1.00 36.09 385 GLY A N 1
ATOM 2796 C CA . GLY A 1 385 ? 44.580 -1.808 12.867 1.00 36.09 385 GLY A CA 1
ATOM 2797 C C . GLY A 1 385 ? 44.512 -1.757 11.350 1.00 36.09 385 GLY A C 1
ATOM 2798 O O . GLY A 1 385 ? 43.458 -1.503 10.774 1.00 36.09 385 GLY A O 1
ATOM 2799 N N . SER A 1 386 ? 45.672 -1.939 10.730 1.00 46.47 386 SER A N 1
ATOM 2800 C CA . SER A 1 386 ? 45.837 -2.351 9.345 1.00 46.47 386 SER A CA 1
ATOM 2801 C C . SER A 1 386 ? 45.267 -3.760 9.148 1.00 46.47 386 SER A C 1
ATOM 2803 O O . SER A 1 386 ? 45.462 -4.646 9.977 1.00 46.47 386 SER A O 1
ATOM 2805 N N . SER A 1 387 ? 44.574 -3.982 8.035 1.00 42.19 387 SER A N 1
ATOM 2806 C CA . SER A 1 387 ? 44.351 -5.304 7.433 1.00 42.19 387 SER A CA 1
ATOM 2807 C C . SER A 1 387 ? 43.666 -5.084 6.088 1.00 42.19 387 SER A C 1
ATOM 2809 O O . SER A 1 387 ? 42.652 -4.396 6.006 1.00 42.19 387 SER A O 1
ATOM 2811 N N . SER A 1 388 ? 44.417 -5.320 5.016 1.00 43.09 388 SER A N 1
ATOM 2812 C CA . SER A 1 388 ? 44.416 -6.566 4.232 1.00 43.09 388 SER A CA 1
ATOM 2813 C C . SER A 1 388 ? 43.389 -6.448 3.099 1.00 43.09 388 SER A C 1
ATOM 2815 O O . SER A 1 388 ? 42.194 -6.266 3.287 1.00 43.09 388 SER A O 1
ATOM 2817 N N . ASP A 1 389 ? 43.863 -6.181 1.890 1.00 45.97 389 ASP A N 1
ATOM 2818 C CA . ASP A 1 389 ? 44.339 -7.208 0.966 1.00 45.97 389 ASP A CA 1
ATOM 2819 C C . ASP A 1 389 ? 43.209 -8.182 0.604 1.00 45.97 389 ASP A C 1
ATOM 2821 O O . ASP A 1 389 ? 42.810 -9.059 1.365 1.00 45.97 389 ASP A O 1
ATOM 2825 N N . SER A 1 390 ? 42.625 -7.960 -0.569 1.00 45.06 390 SER A N 1
ATOM 2826 C CA . SER A 1 390 ? 41.692 -8.885 -1.205 1.00 45.06 390 SER A CA 1
ATOM 2827 C C . SER A 1 390 ? 41.759 -8.676 -2.708 1.00 45.06 390 SER A C 1
ATOM 2829 O O . SER A 1 390 ? 40.871 -8.119 -3.357 1.00 45.06 390 SER A O 1
ATOM 2831 N N . ALA A 1 391 ? 42.866 -9.162 -3.259 1.00 48.62 391 ALA A N 1
ATOM 2832 C CA . ALA A 1 391 ? 42.963 -9.600 -4.634 1.00 48.62 391 ALA A CA 1
ATOM 2833 C C . ALA A 1 391 ? 41.789 -10.537 -4.976 1.00 48.62 391 ALA A C 1
ATOM 2835 O O . ALA A 1 391 ? 41.731 -11.681 -4.523 1.00 48.62 391 ALA A O 1
ATOM 2836 N N . ARG A 1 392 ? 40.866 -10.093 -5.838 1.00 48.66 392 ARG A N 1
ATOM 2837 C CA . ARG A 1 392 ? 39.880 -10.984 -6.465 1.00 48.66 392 ARG A CA 1
ATOM 2838 C C . ARG A 1 392 ? 40.053 -11.022 -7.976 1.00 48.66 392 ARG A C 1
ATOM 2840 O O . ARG A 1 392 ? 39.425 -10.297 -8.735 1.00 48.66 392 ARG A O 1
ATOM 2847 N N . ARG A 1 393 ? 40.965 -11.918 -8.353 1.00 52.72 393 ARG A N 1
ATOM 2848 C CA . ARG A 1 393 ? 40.864 -12.919 -9.425 1.00 52.72 393 ARG A CA 1
ATOM 2849 C C . ARG A 1 393 ? 39.933 -12.612 -10.607 1.00 52.72 393 ARG A C 1
ATOM 2851 O O . ARG A 1 393 ? 38.720 -12.779 -10.538 1.00 52.72 393 ARG A O 1
ATOM 2858 N N . ARG A 1 394 ? 40.606 -12.404 -11.742 1.00 54.62 394 ARG A N 1
ATOM 2859 C CA . ARG A 1 394 ? 40.352 -13.042 -13.045 1.00 54.62 394 ARG A CA 1
ATOM 2860 C C . ARG A 1 394 ? 39.609 -14.387 -12.945 1.00 54.62 394 ARG A C 1
ATOM 2862 O O . ARG A 1 394 ? 40.140 -15.305 -12.323 1.00 54.62 394 ARG A O 1
ATOM 2869 N N . ARG A 1 395 ? 38.503 -14.532 -13.680 1.00 56.34 395 ARG A N 1
ATOM 2870 C CA . ARG A 1 395 ? 38.097 -15.728 -14.457 1.00 56.34 395 ARG A CA 1
ATOM 2871 C C . ARG A 1 395 ? 37.241 -15.214 -15.627 1.00 56.34 395 ARG A C 1
ATOM 2873 O O . ARG A 1 395 ? 36.354 -14.407 -15.376 1.00 56.34 395 ARG A O 1
ATOM 2880 N N . LYS A 1 396 ? 37.796 -15.317 -16.839 1.00 54.59 396 LYS A N 1
ATOM 2881 C CA . LYS A 1 396 ? 37.410 -16.233 -17.932 1.00 54.59 396 LYS A CA 1
ATOM 2882 C C . LYS A 1 396 ? 36.106 -15.814 -18.589 1.00 54.59 396 LYS A C 1
ATOM 2884 O O . LYS A 1 396 ? 35.064 -15.943 -17.918 1.00 54.59 396 LYS A O 1
#

Organism: NCBI:txid106004

InterPro domains:
  IPR006593 Cytochrome b561/ferric reductase, transmembrane domain [PF03188] (142-242)
  IPR006593 Cytochrome b561/ferric reductase, transmembrane domain [PS50939] (74-275)
  IPR006593 Cytochrome b561/ferric reductase, transmembrane domain [SM00665] (110-240)

Secondary structure (DSSP, 8-state):
--GGGG--GGGG--------------------------------------------------------------------------------------SHHHHHHHHHHHHHHHHHIIIIIIHHHHHHHHHHTTTTT-HHHHHHIIIIIIHHHHHHHHHHHHHHHHHTT------HHHHHHHHHHHHHHHHHHHHHHHHHHHHHS-HHHHTT---HHHHHHHHHHHHHHHHHHHHHHHHHHHTT--TTSHHHHHHHHHHHHHHHHHHHHHHHHHHSPPPPPPPP------------------------THHHHHHHHHHHHHHHHHHHHHHHHHHHHHHHHHHHHHHHHHTTS--S----------------------------------------

Foldseek 3Di:
DPPPVLQDVVLPPPVPPPPPPPPPPPPDDDDDDDDDDDDDDDDDDDDDDDDDDDDDDDDDDDDDDDDDDDDDDDDDDDDDDDDPDPPDPPPPPPPDPPPLSVVLSVLLVLLLVLLCCLQLPLLLVLVLLVLVVPPPPRLCVSLCSLPVRNLVSLVSSLVSVVVSCVSVVHDDDDDPLNVLSVVLNVLSVVLSVLSVVVVVVVVVDDPVRVVVDDDPSVVVSVVSSVVSSVSSLVSSVVSCVSSPSDPPDPVVVVSVVSVVVSVVSVVVSVVVCVVDPDPPDDPPPPPPPPPVDDDDDDDDPDDPDDDPPVVVVVVVVVVVVVVVVVVVVVVVVVVVVVVVVVVVVVVVVVVPPPPDDDDDDDDDDDDDDDDDDDDDDDDDDDDDDDDDDDDDDDDD

Sequence (396 aa):
MDLSSTFSASAAAVSAPLYSITASSGGSSAGGAGASSGGAGATTAGGGSSGTGSGAASTGKASTGAGAGTGSGATATGTSSGASSSSTSTASTSTGSTSSSSSYATIIKYHAFAGAAAWLVAAPMGVLIARLGRHCLFFPWHWGVQVFVTTVLTTLAVGLAFYSTKLKGGTLTYDTHVYLGFGILFLVYTQCGIGLWIHLAGMAASAAEKARGRSSRNWLHIGLGITLLVAGYVQVKLGMTKYGVSSTSNLLYMYWGAVALFSIIYLISALLAIANPPPPPKPPKKHHHHESGHHHHHEHEKYRHHRPVHHSHRREREKEEERRRRRKKAVHRKRRRREKEEEEKELVSSGSESTGSGSGSGSGSGSESDSGSSTASSGKSRSGGSSSDSARRRRK

Radius of gyration: 40.2 Å; chains: 1; bounding box: 119×91×114 Å